Protein AF-0000000084953273 (afdb_homodimer)

InterPro domains:
  IPR041650 Swt1-like HEPN [PF18731] (69-195)

Secondary structure (DSSP, 8-state):
-HHHHHHHHHHHHHHHHHHHHHHHHHHHHHH----SHHHHHHHHHHHHHTTS-HHHHHHHHHHHHHHHHHHHHHHHHHHHHHHHHHHHH-TTHHHHHS-HHHHHHHHHHHHHHHHHTSPPS-S-GGGGS-HHHHHHHHHHTGGGTTTT-TT-HHHHHHHHHHHHHHHHHHHTT-PPPHHHHHHHHHHHHHHHHHT-/-HHHHHHHHHHHHHHHHHHHHHHHHHHHHHH----SHHHHHHHHHHHHHTTS-HHHHHHHHHHHHHHHHHHHHHHHHHHHHHHHHHHHH-TTHHHHHS-HHHHHHHHHHHHHHHHHTSPPS-S-GGGGS-HHHHHHHHHHTGGGTTTT-TT-HHHHHHHHHHHHHHHHHHHTT-PPPHHHHHHHHHHHHHHHHHT-

Sequence (392 aa):
MINQDILSKIKLFTLANSLTENELDKVESELEIDLGRKEKLEVQHKSYYLQFSSNYRKEAKMMAHHYEVFYCLEKSIRSLIVDLMNEKYGENWWDERVSEELKKNVEKNIKREEDSGFTIRSVEKIDYTTFGELNVLVTSNWEAFESLFKRGIRAFQKIMNSLNQLRGPIAHCSPLAEDEIVRLELTVKDWFRLMEMINQDILSKIKLFTLANSLTENELDKVESELEIDLGRKEKLEVQHKSYYLQFSSNYRKEAKMMAHHYEVFYCLEKSIRSLIVDLMNEKYGENWWDERVSEELKKNVEKNIKREEDSGFTIRSVEKIDYTTFGELNVLVTSNWEAFESLFKRGIRAFQKIMNSLNQLRGPIAHCSPLAEDEIVRLELTVKDWFRLME

Foldseek 3Di:
DVVVVVVVVVCCLQVVLPPPLVVVVVVVVVVCPDDDDVVVVVVVVVPVLSSDHPVLVVQCVVLVVVVVVVVVVLVVLLVVLCVLQCVVPNDCSCVVQQDPVQQVQLVVQQVVCVVVVDDGPDPDSSVSGDLVVSLVSCLSVVVSCCVQQVVDNVLVNVLSVLQNVLVVCSVVVHGDDPVSVVVSVVSSVSVVVRRD/DVVVVVVVVVCCLQVVLPPPLVVVVVVVVVPPPDDDDVVVVVVVVPPVLSSDHPVLVVQCVVLVVVVVVVVVVLVVLLVVLCVLQCVVPNDCSCVVQQDPVQQVQLVVQQVVCVVVVDDGPDPDSSVSGDLVVSLVSCLSVVVSCCVQQVVDNVLVNVLSVLQNVLVVCSVVVHGDDPVSVVVSVVSVVSVVVRRD

Nearest PDB structures (foldseek):
  8ccr-assembly1_A  TM=3.590E-01  e=4.372E+00  Escherichia coli
  8ccr-assembly1_A  TM=3.588E-01  e=3.030E+00  Escherichia coli

Organism: Flavobacterium frigoris (strain PS1) (NCBI:txid1086011)

Solvent-accessible surface area (backbone atoms only — not comparable to full-atom values): 21653 Å² total; per-residue (Å²): 117,70,67,59,50,53,50,46,48,49,40,41,56,50,40,61,20,51,61,66,43,53,61,55,48,52,56,53,50,66,67,58,71,72,72,74,75,72,36,48,63,53,45,59,62,38,59,67,55,48,52,46,53,66,68,42,51,52,51,20,56,58,48,28,5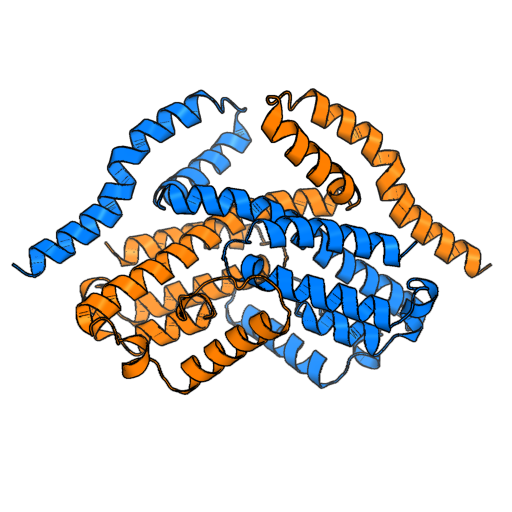6,58,44,28,53,48,26,31,48,54,47,50,50,53,52,49,49,52,52,33,39,33,72,66,62,33,90,58,29,64,79,74,67,52,52,69,68,59,51,51,54,26,50,50,51,51,48,54,40,56,71,69,70,50,83,67,76,65,90,54,67,73,74,52,53,52,74,69,51,52,54,50,55,45,66,76,43,37,84,50,42,46,84,52,33,68,75,38,71,66,54,51,49,53,51,51,51,51,50,52,60,62,40,47,36,59,53,61,49,40,64,74,53,71,69,51,51,54,47,48,55,51,50,54,51,48,56,57,53,44,60,100,120,70,67,58,51,55,49,46,48,49,42,40,57,50,40,59,22,51,61,64,44,54,61,55,48,51,58,53,51,66,68,59,69,74,69,73,74,74,34,49,63,51,45,60,60,38,58,67,55,49,52,45,53,68,66,41,50,52,52,20,56,60,49,26,56,58,44,29,52,49,26,32,48,53,45,49,51,53,51,49,49,53,53,34,40,33,72,66,62,32,90,59,30,63,81,74,67,52,52,69,69,59,50,50,54,26,50,50,51,51,48,53,40,56,72,68,71,51,84,68,76,65,92,54,68,73,72,51,52,52,76,70,50,52,55,51,54,46,66,75,44,38,83,51,41,47,84,52,33,67,77,36,70,66,52,49,49,52,51,52,51,52,52,52,60,62,41,46,36,60,53,60,50,40,65,72,53,70,70,53,51,52,48,49,55,51,50,52,51,48,55,57,53,43,61,99

Structure (mmCIF, N/CA/C/O backbone):
data_AF-0000000084953273-model_v1
#
loop_
_entity.id
_entity.type
_entity.pdbx_description
1 polymer 'Swt1-like HEPN domain-containing protein'
#
loop_
_atom_site.group_PDB
_atom_site.id
_atom_site.type_symbol
_atom_site.label_atom_id
_atom_site.label_alt_id
_atom_site.label_comp_id
_atom_site.label_asym_id
_atom_site.label_entity_id
_atom_site.label_seq_id
_atom_site.pdbx_PDB_ins_code
_atom_site.Cartn_x
_atom_site.Cartn_y
_atom_site.Cartn_z
_atom_site.occupancy
_atom_site.B_iso_or_equiv
_atom_site.auth_seq_id
_atom_site.auth_comp_id
_atom_site.auth_asym_id
_atom_site.auth_atom_id
_atom_site.pdbx_PDB_model_num
ATOM 1 N N . MET A 1 1 ? -2.225 -37.562 -19.266 1 33.81 1 MET A N 1
ATOM 2 C CA . MET A 1 1 ? -3.545 -36.969 -19.078 1 33.81 1 MET A CA 1
ATOM 3 C C . MET A 1 1 ? -3.461 -35.75 -18.188 1 33.81 1 MET A C 1
ATOM 5 O O . MET A 1 1 ? -4.25 -34.812 -18.344 1 33.81 1 MET A O 1
ATOM 9 N N . ILE A 1 2 ? -2.494 -35.75 -17.328 1 43.16 2 ILE A N 1
ATOM 10 C CA . ILE A 1 2 ? -2.24 -34.719 -16.344 1 43.16 2 ILE A CA 1
ATOM 11 C C . ILE A 1 2 ? -1.65 -33.469 -17.031 1 43.16 2 ILE A C 1
ATOM 13 O O . ILE A 1 2 ? -2.021 -32.344 -16.719 1 43.16 2 ILE A O 1
ATOM 17 N N . ASN A 1 3 ? -0.912 -33.75 -18.094 1 47.69 3 ASN A N 1
ATOM 18 C CA . ASN A 1 3 ? -0.181 -32.719 -18.812 1 47.69 3 ASN A CA 1
ATOM 19 C C . ASN A 1 3 ? -1.123 -31.828 -19.609 1 47.69 3 ASN A C 1
ATOM 21 O O . ASN A 1 3 ? -0.893 -30.609 -19.734 1 47.69 3 ASN A O 1
ATOM 25 N N . GLN A 1 4 ? -2.176 -32.469 -20.094 1 48.72 4 GLN A N 1
ATOM 26 C CA . GLN A 1 4 ? -3.111 -31.734 -20.953 1 48.72 4 GLN A CA 1
ATOM 27 C C . GLN A 1 4 ? -3.947 -30.75 -20.141 1 48.72 4 GLN A C 1
ATOM 29 O O . GLN A 1 4 ? -4.277 -29.656 -20.625 1 48.72 4 GLN A O 1
ATOM 34 N N . ASP A 1 5 ? -4.141 -31.094 -18.891 1 47.53 5 ASP A N 1
ATOM 35 C CA . ASP A 1 5 ? -5.031 -30.281 -18.062 1 47.53 5 ASP A CA 1
ATOM 36 C C . ASP A 1 5 ? -4.348 -28.984 -17.625 1 47.53 5 ASP A C 1
ATOM 38 O O . ASP A 1 5 ? -4.965 -27.922 -17.641 1 47.53 5 ASP A O 1
ATOM 42 N N . ILE A 1 6 ? -3.1 -29.156 -17.312 1 45.81 6 ILE A N 1
ATOM 43 C CA . ILE A 1 6 ? -2.342 -27.953 -16.953 1 45.81 6 ILE A CA 1
ATOM 44 C C . ILE A 1 6 ? -2.215 -27.047 -18.172 1 45.81 6 ILE A C 1
ATOM 46 O O . ILE A 1 6 ? -2.395 -25.828 -18.062 1 45.81 6 ILE A O 1
ATOM 50 N N . LEU A 1 7 ? -2.01 -27.625 -19.328 1 46.56 7 LEU A N 1
ATOM 51 C CA . LEU A 1 7 ? -1.929 -26.859 -20.562 1 46.56 7 LEU A CA 1
ATOM 52 C C . LEU A 1 7 ? -3.254 -26.172 -20.859 1 46.56 7 LEU A C 1
ATOM 54 O O . LEU A 1 7 ? -3.271 -25.01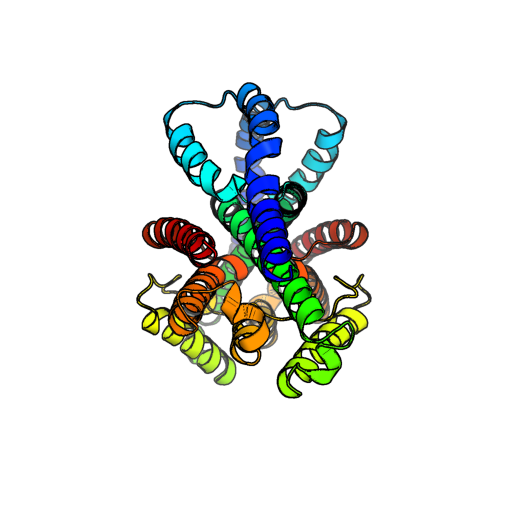6 -21.297 1 46.56 7 LEU A O 1
ATOM 58 N N . SER A 1 8 ? -4.273 -26.812 -20.531 1 50.03 8 SER A N 1
ATOM 59 C CA . SER A 1 8 ? -5.594 -26.219 -20.75 1 50.03 8 SER A CA 1
ATOM 60 C C . SER A 1 8 ? -5.84 -25.062 -19.797 1 50.03 8 SER A C 1
ATOM 62 O O . SER A 1 8 ? -6.445 -24.047 -20.188 1 50.03 8 SER A O 1
ATOM 64 N N . LYS A 1 9 ? -5.352 -25.25 -18.688 1 48.25 9 LYS A N 1
ATOM 65 C CA . LYS A 1 9 ? -5.555 -24.172 -17.703 1 48.25 9 LYS A CA 1
ATOM 66 C C . LYS A 1 9 ? -4.664 -22.969 -18.016 1 48.25 9 LYS A C 1
ATOM 68 O O . LYS A 1 9 ? -5.098 -21.828 -17.891 1 48.25 9 LYS A O 1
ATOM 73 N N . ILE A 1 10 ? -3.486 -23.25 -18.406 1 47.59 10 ILE A N 1
ATOM 74 C CA . ILE A 1 10 ? -2.6 -22.203 -18.906 1 47.59 10 ILE A CA 1
ATOM 75 C C . ILE A 1 10 ? -3.23 -21.531 -20.125 1 47.59 10 ILE A C 1
ATOM 77 O O . ILE A 1 10 ? -3.244 -20.297 -20.234 1 47.59 10 ILE A O 1
ATOM 81 N N . LYS A 1 11 ? -3.664 -22.438 -21.062 1 45.69 11 LYS A N 1
ATOM 82 C CA . LYS A 1 11 ? -4.363 -21.922 -22.234 1 45.69 11 LYS A CA 1
ATOM 83 C C . LYS A 1 11 ? -5.59 -21.109 -21.828 1 45.69 11 LYS A C 1
ATOM 85 O O . LYS A 1 11 ? -5.852 -20.031 -22.391 1 45.69 11 LYS A O 1
ATOM 90 N N . LEU A 1 12 ? -6.191 -21.609 -20.859 1 44.94 12 LEU A N 1
ATOM 91 C CA . LEU A 1 12 ? -7.359 -20.891 -20.359 1 44.94 12 LEU A CA 1
ATOM 92 C C . LEU A 1 12 ? -6.953 -19.578 -19.703 1 44.94 12 LEU A C 1
ATOM 94 O O . LEU A 1 12 ? -7.609 -18.547 -19.906 1 44.94 12 LEU A O 1
ATOM 98 N N . PHE A 1 13 ? -5.926 -19.609 -18.922 1 43.62 13 PHE A N 1
ATOM 99 C CA . PHE A 1 13 ? -5.398 -18.359 -18.375 1 43.62 13 PHE A CA 1
ATOM 100 C C . PHE A 1 13 ? -4.906 -17.453 -19.5 1 43.62 13 PHE A C 1
ATOM 102 O O . PHE A 1 13 ? -5.199 -16.25 -19.516 1 43.62 13 PHE A O 1
ATOM 109 N N . THR A 1 14 ? -4.227 -18.047 -20.484 1 44.28 14 THR A N 1
ATOM 110 C CA . THR A 1 14 ? -3.77 -17.297 -21.656 1 44.28 14 THR A CA 1
ATOM 111 C C . THR A 1 14 ? -4.926 -17.031 -22.609 1 44.28 14 THR A C 1
ATOM 113 O O . THR A 1 14 ? -5.039 -15.938 -23.156 1 44.28 14 THR A O 1
ATOM 116 N N . LEU A 1 15 ? -5.668 -18.094 -22.953 1 40.56 15 LEU A N 1
ATOM 117 C CA . LEU A 1 15 ? -6.82 -17.984 -23.844 1 40.56 15 LEU A CA 1
ATOM 118 C C . LEU A 1 15 ? -7.898 -17.109 -23.219 1 40.56 15 LEU A C 1
ATOM 120 O O . LEU A 1 15 ? -8.508 -16.281 -23.906 1 40.56 15 LEU A O 1
ATOM 124 N N . ALA A 1 16 ? -8.281 -17.406 -22.062 1 38.53 16 ALA A N 1
ATOM 125 C CA . ALA A 1 16 ? -9.297 -16.547 -21.453 1 38.53 16 ALA A CA 1
ATOM 126 C C . ALA A 1 16 ? -8.898 -15.078 -21.562 1 38.53 16 ALA A C 1
ATOM 128 O O . ALA A 1 16 ? -9.758 -14.211 -21.766 1 38.53 16 ALA A O 1
ATOM 129 N N . ASN A 1 17 ? -7.684 -14.805 -21.484 1 37.88 17 ASN A N 1
ATOM 130 C CA . ASN A 1 17 ? -7.246 -13.422 -21.625 1 37.88 17 ASN A CA 1
ATOM 131 C C . ASN A 1 17 ? -7.156 -13.008 -23.094 1 37.88 17 ASN A C 1
ATOM 133 O O . ASN A 1 17 ? -7.43 -11.852 -23.438 1 37.88 17 ASN A O 1
ATOM 137 N N . SER A 1 18 ? -6.773 -13.93 -24.031 1 38.69 18 SER A N 1
ATOM 138 C CA . SER A 1 18 ? -6.527 -13.523 -25.406 1 38.69 18 SER A CA 1
ATOM 139 C C . SER A 1 18 ? -7.828 -13.414 -26.188 1 38.69 18 SER A C 1
ATOM 141 O O . SER A 1 18 ? -8.016 -12.469 -26.969 1 38.69 18 SER A O 1
ATOM 143 N N . LEU A 1 19 ? -8.633 -14.523 -26.266 1 35.62 19 LEU A N 1
ATOM 144 C CA . LEU A 1 19 ? -9.664 -14.617 -27.297 1 35.62 19 LEU A CA 1
ATOM 145 C C . LEU A 1 19 ? -10.805 -13.641 -27.016 1 35.62 19 LEU A C 1
ATOM 147 O O . LEU A 1 19 ? -11.273 -12.945 -27.922 1 35.62 19 LEU A O 1
ATOM 151 N N . THR A 1 20 ? -11.516 -13.812 -25.922 1 38.25 20 THR A N 1
ATOM 152 C CA . THR A 1 20 ? -12.781 -13.102 -25.734 1 38.25 20 THR A CA 1
ATOM 153 C C . THR A 1 20 ? -12.547 -11.609 -25.531 1 38.25 20 THR A C 1
ATOM 155 O O . THR A 1 20 ? -13.391 -10.789 -25.891 1 38.25 20 THR A O 1
ATOM 158 N N . GLU A 1 21 ? -11.445 -11.289 -25.078 1 39.94 21 GLU A N 1
ATOM 159 C CA . GLU A 1 21 ? -11.188 -9.898 -24.719 1 39.94 21 GLU A CA 1
ATOM 160 C C . GLU A 1 21 ? -10.805 -9.07 -25.938 1 39.94 21 GLU A C 1
ATOM 162 O O . GLU A 1 21 ? -11.008 -7.859 -25.969 1 39.94 21 GLU A O 1
ATOM 167 N N . ASN A 1 22 ? -10.383 -9.656 -26.984 1 40.25 22 ASN A N 1
ATOM 168 C CA . ASN A 1 22 ? -10.133 -8.898 -28.203 1 40.25 22 ASN A CA 1
ATOM 169 C C . ASN A 1 22 ? -11.422 -8.32 -28.766 1 40.25 22 ASN A C 1
ATOM 171 O O . ASN A 1 22 ? -11.438 -7.199 -29.281 1 40.25 22 ASN A O 1
ATOM 175 N N . GLU A 1 23 ? -12.461 -9.07 -28.703 1 39.44 23 GLU A N 1
ATOM 176 C CA . GLU A 1 23 ? -13.703 -8.555 -29.281 1 39.44 23 GLU A CA 1
ATOM 177 C C . GLU A 1 23 ? -14.273 -7.426 -28.438 1 39.44 23 GLU A C 1
ATOM 179 O O . GLU A 1 23 ? -14.789 -6.441 -28.969 1 39.44 23 GLU A O 1
ATOM 184 N N . LEU A 1 24 ? -14.258 -7.57 -27.156 1 38.62 24 LEU A N 1
ATOM 185 C CA . LEU A 1 24 ? -14.844 -6.555 -26.297 1 38.62 24 LEU A CA 1
ATOM 186 C C . LEU A 1 24 ? -13.969 -5.312 -26.234 1 38.62 24 LEU A C 1
ATOM 188 O O . LEU A 1 24 ? -14.477 -4.191 -26.156 1 38.62 24 LEU A O 1
ATOM 192 N N . ASP A 1 25 ? -12.695 -5.438 -26.344 1 39.34 25 ASP A N 1
ATOM 193 C CA . ASP A 1 25 ? -11.773 -4.301 -26.406 1 39.34 25 ASP A CA 1
ATOM 194 C C . ASP A 1 25 ? -12.023 -3.479 -27.672 1 39.34 25 ASP A C 1
ATOM 196 O O . ASP A 1 25 ? -11.812 -2.264 -27.672 1 39.34 25 ASP A O 1
ATOM 200 N N . LYS A 1 26 ? -12.414 -4.082 -28.734 1 43.06 26 LYS A N 1
ATOM 201 C CA . LYS A 1 26 ? -12.789 -3.318 -29.922 1 43.06 26 LYS A CA 1
ATOM 202 C C . LYS A 1 26 ? -13.945 -2.373 -29.609 1 43.06 26 LYS A C 1
ATOM 204 O O . LYS A 1 26 ? -13.938 -1.217 -30.047 1 43.06 26 LYS A O 1
ATOM 209 N N . VAL A 1 27 ? -14.883 -2.781 -28.891 1 40.56 27 VAL A N 1
ATOM 210 C CA . VAL A 1 27 ? -16.062 -1.962 -28.609 1 40.56 27 VAL A CA 1
ATOM 211 C C . VAL A 1 27 ? -15.688 -0.832 -27.641 1 40.56 27 VAL A C 1
ATOM 213 O O . VAL A 1 27 ? -16.141 0.304 -27.812 1 40.56 27 VAL A O 1
ATOM 216 N N . GLU A 1 28 ? -14.852 -1.133 -26.688 1 40.28 28 GLU A N 1
ATOM 217 C CA . GLU A 1 28 ? -14.43 -0.068 -25.781 1 40.28 28 GLU A CA 1
ATOM 218 C C . GLU A 1 28 ? -13.531 0.941 -26.5 1 40.28 28 GLU A C 1
ATOM 220 O O . GLU A 1 28 ? -13.625 2.145 -26.25 1 40.28 28 GLU A O 1
ATOM 225 N N . SER A 1 29 ? -12.633 0.451 -27.344 1 40.41 29 SER A N 1
ATOM 226 C CA . SER A 1 29 ? -11.82 1.382 -28.125 1 40.41 29 SER A CA 1
ATOM 227 C C . SER A 1 29 ? -12.688 2.262 -29.016 1 40.41 29 SER A C 1
ATOM 229 O O . SER A 1 29 ? -12.344 3.414 -29.281 1 40.41 29 SER A O 1
ATOM 231 N N . GLU A 1 30 ? -13.617 1.648 -29.609 1 38.22 30 GLU A N 1
ATOM 232 C CA . GLU A 1 30 ? -14.438 2.48 -30.484 1 38.22 30 GLU A CA 1
ATOM 233 C C . GLU A 1 30 ? -15.07 3.637 -29.719 1 38.22 30 GLU A C 1
ATOM 235 O O . GLU A 1 30 ? -15.305 4.711 -30.281 1 38.22 30 GLU A O 1
ATOM 240 N N . LEU A 1 31 ? -15.422 3.438 -28.484 1 34 31 LEU A N 1
ATOM 241 C CA . LEU A 1 31 ? -16.062 4.547 -27.797 1 34 31 LEU A CA 1
ATOM 242 C C . LEU A 1 31 ? -15.039 5.562 -27.312 1 34 31 LEU A C 1
ATOM 244 O O . LEU A 1 31 ? -15.391 6.672 -26.922 1 34 31 LEU A O 1
ATOM 248 N N . GLU A 1 32 ? -13.891 5.117 -26.781 1 37.97 32 GLU A N 1
ATOM 249 C CA . GLU A 1 32 ? -12.969 6.117 -26.25 1 37.97 32 GLU A CA 1
ATOM 250 C C . GLU A 1 32 ? -12.133 6.742 -27.359 1 37.97 32 GLU A C 1
ATOM 252 O O . GLU A 1 32 ? -11.047 6.254 -27.688 1 37.97 32 GLU A O 1
ATOM 257 N N . ILE A 1 33 ? -12.555 7.309 -28.297 1 33.97 33 ILE A N 1
ATOM 258 C CA . ILE A 1 33 ? -11.961 8.07 -29.391 1 33.97 33 ILE A CA 1
ATOM 259 C C . ILE A 1 33 ? -11 9.125 -28.828 1 33.97 33 ILE A C 1
ATOM 261 O O . ILE A 1 33 ? -11.203 10.32 -29.031 1 33.97 33 ILE A O 1
ATOM 265 N N . ASP A 1 34 ? -10.555 9.109 -27.578 1 35.06 34 ASP A N 1
ATOM 266 C CA . ASP A 1 34 ? -9.82 10.344 -27.312 1 35.06 34 ASP A CA 1
ATOM 267 C C . ASP A 1 34 ? -8.57 10.438 -28.188 1 35.06 34 ASP A C 1
ATOM 269 O O . ASP A 1 34 ? -8.07 9.422 -28.672 1 35.06 34 ASP A O 1
ATOM 273 N N . LEU A 1 35 ? -7.84 11.695 -28.328 1 32.78 35 LEU A N 1
ATOM 274 C CA . LEU A 1 35 ? -6.832 12.375 -29.141 1 32.78 35 LEU A CA 1
ATOM 275 C C . LEU A 1 35 ? -5.496 11.648 -29.062 1 32.78 35 LEU A C 1
ATOM 277 O O . LEU A 1 35 ? -5.25 10.883 -28.125 1 32.78 35 LEU A O 1
ATOM 281 N N . GLY A 1 36 ? -4.398 12.023 -29.875 1 35.12 36 GLY A N 1
ATOM 282 C CA . GLY A 1 36 ? -3.209 11.531 -30.547 1 35.12 36 GLY A CA 1
ATOM 283 C C . GLY A 1 36 ? -2.168 10.977 -29.594 1 35.12 36 GLY A C 1
ATOM 284 O O . GLY A 1 36 ? -1.702 9.852 -29.75 1 35.12 36 GLY A O 1
ATOM 285 N N . ARG A 1 37 ? -1.348 11.883 -29.016 1 35.56 37 ARG A N 1
ATOM 286 C CA . ARG A 1 37 ? -0.095 11.547 -28.344 1 35.56 37 ARG A CA 1
ATOM 287 C C . ARG A 1 37 ? -0.351 10.734 -27.078 1 35.56 37 ARG A C 1
ATOM 289 O O . ARG A 1 37 ? 0.459 9.883 -26.719 1 35.56 37 ARG A O 1
ATOM 296 N N . LYS A 1 38 ? -1.147 11.133 -26.156 1 40.22 38 LYS A N 1
ATOM 297 C CA . LYS A 1 38 ? -1.63 10.422 -24.969 1 40.22 38 LYS A CA 1
ATOM 298 C C . LYS A 1 38 ? -2.207 9.062 -25.359 1 40.22 38 LYS A C 1
ATOM 300 O O . LYS A 1 38 ? -2.391 8.195 -24.5 1 40.22 38 LYS A O 1
ATOM 305 N N . GLU A 1 39 ? -2.438 8.836 -26.625 1 38.88 39 GLU A N 1
ATOM 306 C CA . GLU A 1 39 ? -3.018 7.617 -27.172 1 38.88 39 GLU A CA 1
ATOM 307 C C . GLU A 1 39 ? -2.004 6.477 -27.172 1 38.88 39 GLU A C 1
ATOM 309 O O . GLU A 1 39 ? -2.363 5.32 -26.938 1 38.88 39 GLU A O 1
ATOM 314 N N . LYS A 1 40 ? -0.885 6.996 -27.484 1 42.09 40 LYS A N 1
ATOM 315 C CA . LYS A 1 40 ? 0.086 5.914 -27.625 1 42.09 40 LYS A CA 1
ATOM 316 C C . LYS A 1 40 ? 0.424 5.285 -26.281 1 42.09 40 LYS A C 1
ATOM 318 O O . LYS A 1 40 ? 0.529 4.062 -26.172 1 42.09 40 LYS A O 1
ATOM 323 N N . LEU A 1 41 ? 0.898 6.199 -25.391 1 46.06 41 LEU A N 1
ATOM 324 C CA . LEU A 1 41 ? 1.179 5.676 -24.062 1 46.06 41 LEU A CA 1
ATOM 325 C C . LEU A 1 41 ? -0.002 4.867 -23.531 1 46.06 41 LEU A C 1
ATOM 327 O O . LEU A 1 41 ? 0.186 3.83 -22.891 1 46.06 41 LEU A O 1
ATOM 331 N N . GLU A 1 42 ? -1.205 5.367 -23.859 1 49.25 42 GLU A N 1
ATOM 332 C CA . GLU A 1 42 ? -2.441 4.695 -23.469 1 49.25 42 GLU A CA 1
ATOM 333 C C . GLU A 1 42 ? -2.584 3.352 -24.188 1 49.25 42 GLU A C 1
ATOM 335 O O . GLU A 1 42 ? -3.07 2.383 -23.594 1 49.25 42 GLU A O 1
ATOM 340 N N . VAL A 1 43 ? -1.956 3.322 -25.359 1 44.12 43 VAL A N 1
ATOM 341 C CA . VAL A 1 43 ? -2.105 2.113 -26.172 1 44.12 43 VAL A CA 1
ATOM 342 C C . VAL A 1 43 ? -1.209 1.009 -25.609 1 44.12 43 VAL A C 1
ATOM 344 O O . VAL A 1 43 ? -1.629 -0.146 -25.5 1 44.12 43 VAL A O 1
ATOM 347 N N . GLN A 1 44 ? 0.08 1.357 -25.406 1 48.09 44 GLN A N 1
ATOM 348 C CA . GLN A 1 44 ? 1.046 0.357 -24.969 1 48.09 44 GLN A CA 1
ATOM 349 C C . GLN A 1 44 ? 0.704 -0.163 -23.578 1 48.09 44 GLN A C 1
ATOM 351 O O . GLN A 1 44 ? 0.826 -1.36 -23.297 1 48.09 44 GLN A O 1
ATOM 356 N N . HIS A 1 45 ? 0.442 0.792 -22.609 1 58.56 45 HIS A N 1
ATOM 357 C CA . HIS A 1 45 ? -0.048 0.362 -21.297 1 58.56 45 HIS A CA 1
ATOM 358 C C . HIS A 1 45 ? -1.188 -0.64 -21.453 1 58.56 45 HIS A C 1
ATOM 360 O O . HIS A 1 45 ? -1.283 -1.593 -20.672 1 58.56 45 HIS A O 1
ATOM 366 N N . LYS A 1 46 ? -1.682 -0.581 -22.703 1 59.97 46 LYS A N 1
ATOM 367 C CA . LYS A 1 46 ? -2.943 -1.254 -23 1 59.97 46 LYS A CA 1
ATOM 368 C C . LYS A 1 46 ? -2.717 -2.729 -23.328 1 59.97 46 LYS A C 1
ATOM 370 O O . LYS A 1 46 ? -3.492 -3.588 -22.906 1 59.97 46 LYS A O 1
ATOM 375 N N . SER A 1 47 ? -1.47 -2.99 -23.844 1 70.88 47 SER A N 1
ATOM 376 C CA . SER A 1 47 ? -1.442 -4.363 -24.344 1 70.88 47 SER A CA 1
ATOM 377 C C . SER A 1 47 ? -1.251 -5.355 -23.203 1 70.88 47 SER A C 1
ATOM 379 O O . SER A 1 47 ? -1.979 -6.348 -23.094 1 70.88 47 SER A O 1
ATOM 381 N N . TYR A 1 48 ? -0.381 -5.113 -22.266 1 79.62 48 TYR A N 1
ATOM 382 C CA . TYR A 1 48 ? -0.162 -6.07 -21.188 1 79.62 48 TYR A CA 1
ATOM 383 C C . TYR A 1 48 ? -1.276 -5.992 -20.156 1 79.62 48 TYR A C 1
ATOM 385 O O . TYR A 1 48 ? -1.583 -6.98 -19.484 1 79.62 48 TYR A O 1
ATOM 393 N N . TYR A 1 49 ? -1.861 -4.84 -20.078 1 82.62 49 TYR A N 1
ATOM 394 C CA . TYR A 1 49 ? -2.975 -4.66 -19.156 1 82.62 49 TYR A CA 1
ATOM 395 C C . TYR A 1 49 ? -4.168 -5.52 -19.562 1 82.62 49 TYR A C 1
ATOM 397 O O . TYR A 1 49 ? -4.871 -6.059 -18.703 1 82.62 49 TYR A O 1
ATOM 405 N N . LEU A 1 50 ? -4.199 -5.754 -20.797 1 83.12 50 LEU A N 1
ATOM 406 C CA . LEU A 1 50 ? -5.332 -6.496 -21.328 1 83.12 50 LEU A CA 1
ATOM 407 C C . LEU A 1 50 ? -5.148 -7.996 -21.125 1 83.12 50 LEU A C 1
ATOM 409 O O . LEU A 1 50 ? -6.09 -8.773 -21.312 1 83.12 50 LEU A O 1
ATOM 413 N N . GLN A 1 51 ? -4.031 -8.344 -20.672 1 84.5 51 GLN A N 1
ATOM 414 C CA . GLN A 1 51 ? -3.773 -9.75 -20.375 1 84.5 51 GLN A CA 1
ATOM 415 C C . GLN A 1 51 ? -4.418 -10.172 -19.062 1 84.5 51 GLN A C 1
ATOM 417 O O . GLN A 1 51 ? -4.609 -11.359 -18.812 1 84.5 51 GLN A O 1
ATOM 422 N N . PHE A 1 52 ? -4.777 -9.211 -18.266 1 90.75 52 PHE A N 1
ATOM 423 C CA . PHE A 1 52 ? -5.449 -9.523 -17 1 90.75 52 PHE A CA 1
ATOM 424 C C . PHE A 1 52 ? -6.938 -9.766 -17.234 1 90.75 52 PHE A C 1
ATOM 426 O O . PHE A 1 52 ? -7.516 -9.234 -18.188 1 90.75 52 PHE A O 1
ATOM 433 N N . SER A 1 53 ? -7.551 -10.57 -16.359 1 91.94 53 SER A N 1
ATOM 434 C CA . SER A 1 53 ? -8.977 -10.844 -16.484 1 91.94 53 SER A CA 1
ATOM 435 C C . SER A 1 53 ? -9.797 -9.562 -16.406 1 91.94 53 SER A C 1
ATOM 437 O O . SER A 1 53 ? -9.422 -8.617 -15.711 1 91.94 53 SER A O 1
ATOM 439 N N . SER A 1 54 ? -10.922 -9.57 -17.047 1 90 54 SER A N 1
ATOM 440 C CA . SER A 1 54 ? -11.812 -8.414 -17.094 1 90 54 SER A CA 1
ATOM 441 C C . SER A 1 54 ? -12.328 -8.062 -15.703 1 90 54 SER A C 1
ATOM 443 O O . SER A 1 54 ? -12.469 -6.891 -15.359 1 90 54 SER A O 1
ATOM 445 N N . ASN A 1 55 ? -12.539 -9.07 -14.961 1 93.19 55 ASN A N 1
ATOM 446 C CA . ASN A 1 55 ? -13.047 -8.844 -13.609 1 93.19 55 ASN A CA 1
ATOM 447 C C . ASN A 1 55 ? -12.023 -8.102 -12.75 1 93.19 55 ASN A C 1
ATOM 449 O O . ASN A 1 55 ? -12.375 -7.199 -11.992 1 93.19 55 ASN A O 1
ATOM 453 N N . TYR A 1 56 ? -10.773 -8.477 -12.898 1 95.25 56 TYR A N 1
ATOM 454 C CA . TYR A 1 56 ? -9.727 -7.797 -12.141 1 95.25 56 TYR A CA 1
ATOM 455 C C . TYR A 1 56 ? -9.547 -6.363 -12.625 1 95.25 56 TYR A C 1
ATOM 457 O O . TYR A 1 56 ? -9.352 -5.449 -11.812 1 95.25 56 TYR A O 1
ATOM 465 N N . ARG A 1 57 ? -9.648 -6.184 -13.906 1 94.69 57 ARG A N 1
ATOM 466 C CA . ARG A 1 57 ? -9.492 -4.844 -14.453 1 94.69 57 ARG A CA 1
ATOM 467 C C . ARG A 1 57 ? -10.609 -3.924 -13.992 1 94.69 57 ARG A C 1
ATOM 469 O O . ARG A 1 57 ? -10.375 -2.758 -13.664 1 94.69 57 ARG A O 1
ATOM 476 N N . LYS A 1 58 ? -11.812 -4.457 -13.945 1 95 58 LYS A N 1
ATOM 477 C CA . LYS A 1 58 ? -12.953 -3.67 -13.477 1 95 58 LYS A CA 1
ATOM 478 C C . LYS A 1 58 ? -12.805 -3.301 -12.008 1 95 58 LYS A C 1
ATOM 480 O O . LYS A 1 58 ? -13.039 -2.154 -11.625 1 95 58 LYS A O 1
ATOM 485 N N . GLU A 1 59 ? -12.453 -4.273 -11.273 1 97 59 GLU A N 1
ATOM 486 C CA . GLU A 1 59 ? -12.242 -4.031 -9.852 1 97 59 GLU A CA 1
ATOM 487 C C . GLU A 1 59 ? -11.117 -3.031 -9.617 1 97 59 GLU A C 1
ATOM 489 O O . GLU A 1 59 ? -11.234 -2.141 -8.773 1 97 59 GLU A O 1
ATOM 494 N N . ALA A 1 60 ? -10.047 -3.217 -10.383 1 97.81 60 ALA A N 1
ATOM 495 C CA . ALA A 1 60 ? -8.898 -2.318 -10.273 1 97.81 60 ALA A CA 1
ATOM 496 C C . ALA A 1 60 ? -9.297 -0.881 -10.602 1 97.81 60 ALA A C 1
ATOM 498 O O . ALA A 1 60 ? -8.867 0.057 -9.922 1 97.81 60 ALA A O 1
ATOM 499 N N . LYS A 1 61 ? -10.078 -0.723 -11.578 1 95.56 61 LYS A N 1
ATOM 500 C CA . LYS A 1 61 ? -10.547 0.603 -11.977 1 95.56 61 LYS A CA 1
ATOM 501 C C . LYS A 1 61 ? -11.375 1.25 -10.875 1 95.56 61 LYS A C 1
ATOM 503 O O . LYS A 1 61 ? -11.203 2.436 -10.578 1 95.56 61 LYS A O 1
ATOM 508 N N . MET A 1 62 ? -12.219 0.467 -10.312 1 96.44 62 MET A N 1
ATOM 509 C CA . MET A 1 62 ? -13.031 0.966 -9.203 1 96.44 62 MET A CA 1
ATOM 510 C C . MET A 1 62 ? -12.148 1.378 -8.031 1 96.44 62 MET A C 1
ATOM 512 O O . MET A 1 62 ? -12.32 2.463 -7.469 1 96.44 62 MET A O 1
ATOM 516 N N . MET A 1 63 ? -11.211 0.568 -7.734 1 98.19 63 MET A N 1
ATOM 517 C CA . MET A 1 63 ? -10.352 0.812 -6.582 1 98.19 63 MET A CA 1
ATOM 518 C C . MET A 1 63 ? -9.391 1.966 -6.852 1 98.19 63 MET A C 1
ATOM 520 O O . MET A 1 63 ? -8.945 2.641 -5.922 1 98.19 63 MET A O 1
ATOM 524 N N . ALA A 1 64 ? -9.109 2.219 -8.141 1 97.81 64 ALA A N 1
ATOM 525 C CA . ALA A 1 64 ? -8.211 3.305 -8.516 1 97.81 64 ALA A CA 1
ATOM 526 C C . ALA A 1 64 ? -8.758 4.656 -8.062 1 97.81 64 ALA A C 1
ATOM 528 O O . ALA A 1 64 ? -7.996 5.559 -7.711 1 97.81 64 ALA A O 1
ATOM 529 N N . HIS A 1 65 ? -10.016 4.777 -7.938 1 96.12 65 HIS A N 1
ATOM 530 C CA . HIS A 1 65 ? -10.625 6.012 -7.457 1 96.12 65 HIS A CA 1
ATOM 531 C C . HIS A 1 65 ? -10.305 6.246 -5.984 1 96.12 65 HIS A C 1
ATOM 533 O O . HIS A 1 65 ? -9.969 7.363 -5.59 1 96.12 65 HIS A O 1
ATOM 539 N N . HIS A 1 66 ? -10.453 5.262 -5.242 1 97.69 66 HIS A N 1
ATOM 540 C CA . HIS A 1 66 ? -10.156 5.363 -3.816 1 97.69 66 HIS A CA 1
ATOM 541 C C . HIS A 1 66 ? -8.664 5.574 -3.578 1 97.69 66 HIS A C 1
ATOM 543 O O . HIS A 1 66 ? -8.273 6.285 -2.648 1 97.69 66 HIS A O 1
ATOM 549 N N . TYR A 1 67 ? -7.91 4.988 -4.484 1 98.31 67 TYR A N 1
ATOM 550 C CA . TYR A 1 67 ? -6.465 5.176 -4.438 1 98.31 67 TYR A CA 1
ATOM 551 C C . TYR A 1 67 ? -6.098 6.637 -4.652 1 98.31 67 TYR A C 1
ATOM 553 O O . TYR A 1 67 ? -5.25 7.184 -3.943 1 98.31 67 TYR A O 1
ATOM 561 N N . GLU A 1 68 ? -6.711 7.238 -5.559 1 98.06 68 GLU A N 1
ATOM 562 C CA . GLU A 1 68 ? -6.426 8.641 -5.832 1 98.06 68 GLU A CA 1
ATOM 563 C C . GLU A 1 68 ? -6.707 9.516 -4.609 1 98.06 68 GLU A C 1
ATOM 565 O O . GLU A 1 68 ? -5.926 10.414 -4.289 1 98.06 68 GLU A O 1
ATOM 570 N N . VAL A 1 69 ? -7.793 9.227 -4 1 96.88 69 VAL A N 1
ATOM 571 C CA . VAL A 1 69 ? -8.172 9.984 -2.812 1 96.88 69 VAL A CA 1
ATOM 572 C C . VAL A 1 69 ? -7.117 9.797 -1.724 1 96.88 69 VAL A C 1
ATOM 574 O O . VAL A 1 69 ? -6.633 10.773 -1.144 1 96.88 69 VAL A O 1
ATOM 577 N N . PHE A 1 70 ? -6.742 8.641 -1.526 1 97.5 70 PHE A N 1
ATOM 578 C CA . PHE A 1 70 ? -5.781 8.352 -0.469 1 97.5 70 PHE A CA 1
ATOM 579 C C . PHE A 1 70 ? -4.41 8.922 -0.815 1 97.5 70 PHE A C 1
ATOM 581 O O . PHE A 1 70 ? -3.678 9.375 0.068 1 97.5 70 PHE A O 1
ATOM 588 N N . TYR A 1 71 ? -4.086 8.812 -2.064 1 98.06 71 TYR A N 1
ATOM 589 C CA . TYR A 1 71 ? -2.828 9.383 -2.533 1 98.06 71 TYR A CA 1
ATOM 590 C C . TYR A 1 71 ? -2.74 10.867 -2.195 1 98.06 71 TYR A C 1
ATOM 592 O O . TYR A 1 71 ? -1.763 11.32 -1.595 1 98.06 71 TYR A O 1
ATOM 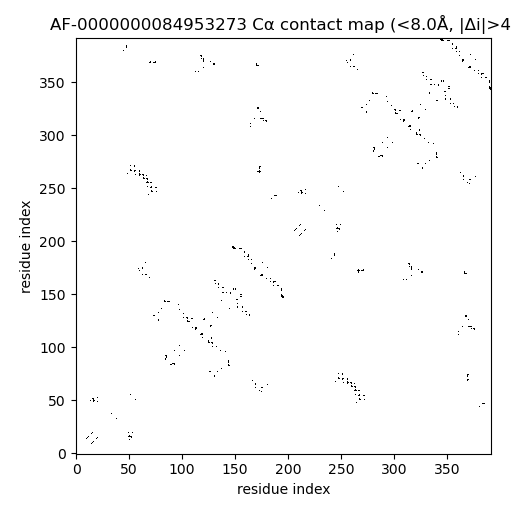600 N N . CYS A 1 72 ? -3.74 11.578 -2.502 1 97.25 72 CYS A N 1
ATOM 601 C CA . CYS A 1 72 ? -3.785 13.016 -2.217 1 97.25 72 CYS A CA 1
ATOM 602 C C . CYS A 1 72 ? -3.742 13.273 -0.715 1 97.25 72 CYS A C 1
ATOM 604 O O . CYS A 1 72 ? -3.033 14.164 -0.255 1 97.25 72 CYS A O 1
ATOM 606 N N . LEU A 1 73 ? -4.488 12.492 -0.037 1 97.56 73 LEU A N 1
ATOM 607 C CA . LEU A 1 73 ? -4.574 12.648 1.411 1 97.56 73 LEU A CA 1
ATOM 608 C C . LEU A 1 73 ? -3.209 12.445 2.059 1 97.56 73 LEU A C 1
ATOM 610 O O . LEU A 1 73 ? -2.754 13.289 2.834 1 97.56 73 LEU A O 1
ATOM 614 N N . GLU A 1 74 ? -2.576 11.328 1.706 1 97.75 74 GLU A N 1
ATOM 615 C CA . GLU A 1 74 ? -1.3 10.992 2.33 1 97.75 74 GLU A CA 1
ATOM 616 C C . GLU A 1 74 ? -0.222 12.008 1.964 1 97.75 74 GLU A C 1
ATOM 618 O O . GLU A 1 74 ? 0.569 12.422 2.816 1 97.75 74 GLU A O 1
ATOM 623 N N . LYS A 1 75 ? -0.229 12.43 0.737 1 97.31 75 LYS A N 1
ATOM 624 C CA . LYS A 1 75 ? 0.704 13.469 0.314 1 97.31 75 LYS A CA 1
ATOM 625 C C . LYS A 1 75 ? 0.458 14.773 1.071 1 97.31 75 LYS A C 1
ATOM 627 O O . LYS A 1 75 ? 1.403 15.43 1.517 1 97.31 75 LYS A O 1
ATOM 632 N N . SER A 1 76 ? -0.752 15.117 1.203 1 96.94 76 SER A N 1
ATOM 633 C CA . SER A 1 76 ? -1.113 16.359 1.888 1 96.94 76 SER A CA 1
ATOM 634 C C . SER A 1 76 ? -0.747 16.297 3.367 1 96.94 76 SER A C 1
ATOM 636 O O . SER A 1 76 ? -0.29 17.281 3.938 1 96.94 76 SER A O 1
ATOM 638 N N . ILE A 1 77 ? -0.931 15.172 3.979 1 97.88 77 ILE A N 1
ATOM 639 C CA . ILE A 1 77 ? -0.601 15 5.391 1 97.88 77 ILE A CA 1
ATOM 640 C C . ILE A 1 77 ? 0.907 15.133 5.586 1 97.88 77 ILE A C 1
ATOM 642 O O . ILE A 1 77 ? 1.36 15.828 6.5 1 97.88 77 ILE A O 1
ATOM 646 N N . ARG A 1 78 ? 1.629 14.5 4.715 1 98.25 78 ARG A N 1
ATOM 647 C CA . ARG A 1 78 ? 3.082 14.602 4.816 1 98.25 78 ARG A CA 1
ATOM 648 C C . ARG A 1 78 ? 3.547 16.047 4.656 1 98.25 78 ARG A C 1
ATOM 650 O O . ARG A 1 78 ? 4.398 16.516 5.414 1 98.25 78 ARG A O 1
ATOM 657 N N . SER A 1 79 ? 2.979 16.734 3.701 1 97.56 79 SER A N 1
ATOM 658 C CA . SER A 1 79 ? 3.338 18.125 3.482 1 97.56 79 SER A CA 1
ATOM 659 C C . SER A 1 79 ? 2.982 18.984 4.691 1 97.56 79 SER A C 1
ATOM 661 O O . SER A 1 79 ? 3.764 19.844 5.098 1 97.56 79 SER A O 1
ATOM 663 N N . LEU A 1 80 ? 1.864 18.734 5.23 1 97.56 80 LEU A N 1
ATOM 664 C CA . LEU A 1 80 ? 1.406 19.469 6.41 1 97.56 80 LEU A CA 1
ATOM 665 C C . LEU A 1 80 ? 2.355 19.25 7.582 1 97.56 80 LEU A C 1
ATOM 667 O O . LEU A 1 80 ? 2.715 20.203 8.281 1 97.56 80 LEU A O 1
ATOM 671 N N . ILE A 1 81 ? 2.74 18.047 7.785 1 98.5 81 ILE A N 1
ATOM 672 C CA . ILE A 1 81 ? 3.639 17.703 8.883 1 98.5 81 ILE A CA 1
ATOM 673 C C . ILE A 1 81 ? 4.969 18.422 8.703 1 98.5 81 ILE A C 1
ATOM 675 O O . ILE A 1 81 ? 5.488 19.031 9.648 1 98.5 81 ILE A O 1
ATOM 679 N N . VAL A 1 82 ? 5.5 18.391 7.52 1 98.25 82 VAL A N 1
ATOM 680 C CA . VAL A 1 82 ? 6.77 19.062 7.242 1 98.25 82 VAL A CA 1
ATOM 681 C C . VAL A 1 82 ? 6.66 20.547 7.551 1 98.25 82 VAL A C 1
ATOM 683 O O . VAL A 1 82 ? 7.52 21.109 8.227 1 98.25 82 VAL A O 1
ATOM 686 N N . ASP A 1 83 ? 5.617 21.141 7.145 1 97.88 83 ASP A N 1
ATOM 687 C CA . ASP A 1 83 ? 5.426 22.578 7.328 1 97.88 83 ASP A CA 1
ATOM 688 C C . ASP A 1 83 ? 5.352 22.938 8.812 1 97.88 83 ASP A C 1
ATOM 690 O O . ASP A 1 83 ? 6.062 23.844 9.273 1 97.88 83 ASP A O 1
ATOM 694 N N . LEU A 1 84 ? 4.539 22.219 9.516 1 98.12 84 LEU A N 1
ATOM 695 C CA . LEU A 1 84 ? 4.297 22.547 10.914 1 98.12 84 LEU A CA 1
ATOM 696 C C . LEU A 1 84 ? 5.512 22.219 11.773 1 98.12 84 LEU A C 1
ATOM 698 O O . LEU A 1 84 ? 5.844 22.953 12.703 1 98.12 84 LEU A O 1
ATOM 702 N N . MET A 1 85 ? 6.164 21.156 11.469 1 98.69 85 MET A N 1
ATOM 703 C CA . MET A 1 85 ? 7.367 20.797 12.211 1 98.69 85 MET A CA 1
ATOM 704 C C . MET A 1 85 ? 8.484 21.797 11.961 1 98.69 85 MET A C 1
ATOM 706 O O . MET A 1 85 ? 9.203 22.172 12.891 1 98.69 85 MET A O 1
ATOM 710 N N . ASN A 1 86 ? 8.617 22.203 10.703 1 98.38 86 ASN A N 1
ATOM 711 C CA . ASN A 1 86 ? 9.609 23.219 10.375 1 98.38 86 ASN A CA 1
ATOM 712 C C . ASN A 1 86 ? 9.328 24.531 11.086 1 98.38 86 ASN A C 1
ATOM 714 O O . ASN A 1 86 ? 10.242 25.203 11.57 1 98.38 86 ASN A O 1
ATOM 718 N N . GLU A 1 87 ? 8.133 24.875 11.086 1 98 87 GLU A N 1
ATOM 719 C CA . GLU A 1 87 ? 7.727 26.125 11.719 1 98 87 GLU A CA 1
ATOM 720 C C . GLU A 1 87 ? 8.023 26.094 13.219 1 98 87 GLU A C 1
ATOM 722 O O . GLU A 1 87 ? 8.5 27.094 13.773 1 98 87 GLU A O 1
ATOM 727 N N . LYS A 1 88 ? 7.762 24.984 13.797 1 98.19 88 LYS A N 1
ATOM 728 C CA . LYS A 1 88 ? 7.863 24.906 15.25 1 98.19 88 LYS A CA 1
ATOM 729 C C . LYS A 1 88 ? 9.305 24.625 15.68 1 98.19 88 LYS A C 1
ATOM 731 O O . LYS A 1 88 ? 9.766 25.156 16.688 1 98.19 88 LYS A O 1
ATOM 736 N N . TYR A 1 89 ? 9.984 23.766 14.945 1 98.25 89 TYR A N 1
ATOM 737 C CA . TYR A 1 89 ? 11.234 23.25 15.477 1 98.25 89 TYR A CA 1
ATOM 738 C C . TYR A 1 89 ? 12.398 23.594 14.562 1 98.25 89 TYR A C 1
ATOM 740 O O . TYR A 1 89 ? 13.562 23.328 14.891 1 98.25 89 TYR A O 1
ATOM 748 N N . GLY A 1 90 ? 12.109 24.156 13.406 1 98.19 90 GLY A N 1
ATOM 749 C CA . GLY A 1 90 ? 13.156 24.547 12.484 1 98.19 90 GLY A CA 1
ATOM 750 C C . GLY A 1 90 ? 13.508 23.453 11.484 1 98.19 90 GLY A C 1
ATOM 751 O O . GLY A 1 90 ? 12.898 22.391 11.477 1 98.19 90 GLY A O 1
ATOM 752 N N . GLU A 1 91 ? 14.531 23.656 10.688 1 96.94 91 GLU A N 1
ATOM 753 C CA . GLU A 1 91 ? 14.867 22.828 9.531 1 96.94 91 GLU A CA 1
ATOM 754 C C . GLU A 1 91 ? 15.453 21.484 9.961 1 96.94 91 GLU A C 1
ATOM 756 O O . GLU A 1 91 ? 15.383 20.516 9.211 1 96.94 91 GLU A O 1
ATOM 761 N N . ASN A 1 92 ? 15.961 21.406 11.117 1 97.81 92 ASN A N 1
ATOM 762 C CA . ASN A 1 92 ? 16.609 20.172 11.578 1 97.81 92 ASN A CA 1
ATOM 763 C C . ASN A 1 92 ? 15.648 19.328 12.43 1 97.81 92 ASN A C 1
ATOM 765 O O . ASN A 1 92 ? 16.094 18.484 13.203 1 97.81 92 ASN A O 1
ATOM 769 N N . TRP A 1 93 ? 14.352 19.531 12.234 1 98.56 93 TRP A N 1
ATOM 770 C CA . TRP A 1 93 ? 13.359 18.906 13.102 1 98.56 93 TRP A CA 1
ATOM 771 C C . TRP A 1 93 ? 13.438 17.391 13.008 1 98.56 93 TRP A C 1
ATOM 773 O O . TRP A 1 93 ? 13.172 16.688 13.992 1 98.56 93 TRP A O 1
ATOM 783 N N . TRP A 1 94 ? 13.781 16.859 11.859 1 98.5 94 TRP A N 1
ATOM 784 C CA . TRP A 1 94 ? 13.805 15.406 11.711 1 98.5 94 TRP A CA 1
ATOM 785 C C . TRP A 1 94 ? 14.836 14.781 12.641 1 98.5 94 TRP A C 1
ATOM 787 O O . TRP A 1 94 ? 14.531 13.828 13.359 1 98.5 94 TRP A O 1
ATOM 797 N N . ASP A 1 95 ? 15.992 15.352 12.656 1 97.88 95 ASP A N 1
ATOM 798 C CA . ASP A 1 95 ? 17.094 14.82 13.461 1 97.88 95 ASP A CA 1
ATOM 799 C C . ASP A 1 95 ? 16.844 15.062 14.945 1 97.88 95 ASP A C 1
ATOM 801 O O . ASP A 1 95 ? 17.219 14.242 15.781 1 97.88 95 ASP A O 1
ATOM 805 N N . GLU A 1 96 ? 16.109 16.031 15.273 1 98.12 96 GLU A N 1
ATOM 806 C CA . GLU A 1 96 ? 16 16.469 16.672 1 98.12 96 GLU A CA 1
ATOM 807 C C . GLU A 1 96 ? 14.742 15.914 17.328 1 98.12 96 GLU A C 1
ATOM 809 O O . GLU A 1 96 ? 14.703 15.719 18.531 1 98.12 96 GLU A O 1
ATOM 814 N N . ARG A 1 97 ? 13.711 15.664 16.469 1 98.44 97 ARG A N 1
ATOM 815 C CA . ARG A 1 97 ? 12.414 15.438 17.109 1 98.44 97 ARG A CA 1
ATOM 816 C C . ARG A 1 97 ? 11.891 14.039 16.797 1 98.44 97 ARG A C 1
ATOM 818 O O . ARG A 1 97 ? 11.016 13.523 17.5 1 98.44 97 ARG A O 1
ATOM 825 N N . VAL A 1 98 ? 12.359 13.398 15.789 1 98.5 98 VAL A N 1
ATOM 826 C CA . VAL A 1 98 ? 11.867 12.086 15.398 1 98.5 98 VAL A CA 1
ATOM 827 C C . VAL A 1 98 ? 12.547 11.008 16.234 1 98.5 98 VAL A C 1
ATOM 829 O O . VAL A 1 98 ? 13.758 11.062 16.453 1 98.5 98 VAL A O 1
ATOM 832 N N . SER A 1 99 ? 11.82 10.109 16.688 1 97.75 99 SER A N 1
ATOM 833 C CA . SER A 1 99 ? 12.344 9.055 17.547 1 97.75 99 SER A CA 1
ATOM 834 C C . SER A 1 99 ? 13.375 8.203 16.812 1 97.75 99 SER A C 1
ATOM 836 O O . SER A 1 99 ? 13.32 8.062 15.586 1 97.75 99 SER A O 1
ATOM 838 N N . GLU A 1 100 ? 14.219 7.559 17.594 1 97.75 100 GLU A N 1
ATOM 839 C CA . GLU A 1 100 ? 15.266 6.715 17.031 1 97.75 100 GLU A CA 1
ATOM 840 C C . GLU A 1 100 ? 14.672 5.516 16.297 1 97.75 100 GLU A C 1
ATOM 842 O O . GLU A 1 100 ? 15.18 5.102 15.25 1 97.75 100 GLU A O 1
ATOM 847 N N . GLU A 1 101 ? 13.672 4.988 16.844 1 97.75 101 GLU A N 1
ATOM 848 C CA . GLU A 1 101 ? 13.016 3.842 16.219 1 97.75 101 GLU A CA 1
ATOM 849 C C . GLU A 1 101 ? 12.469 4.195 14.836 1 97.75 101 GLU A C 1
ATOM 851 O O . GLU A 1 101 ? 12.68 3.457 13.875 1 97.75 101 GLU A O 1
ATOM 856 N N . LEU A 1 102 ? 11.805 5.277 14.75 1 98.12 102 LEU A N 1
ATOM 857 C CA . LEU A 1 102 ? 11.242 5.727 13.477 1 98.12 102 LEU A CA 1
ATOM 858 C C . LEU A 1 102 ? 12.344 6.059 12.484 1 98.12 102 LEU A C 1
ATOM 860 O O . LEU A 1 102 ? 12.242 5.719 11.297 1 98.12 102 LEU A O 1
ATOM 864 N N . LYS A 1 103 ? 13.414 6.703 12.93 1 98.31 103 LYS A N 1
ATOM 865 C CA . LYS A 1 103 ? 14.539 7.008 12.062 1 98.31 103 LYS A CA 1
ATOM 866 C C . LYS A 1 103 ? 15.164 5.734 11.5 1 98.31 103 LYS A C 1
ATOM 868 O O . LYS A 1 103 ? 15.492 5.668 10.312 1 98.31 103 LYS A O 1
ATOM 873 N N . LYS A 1 104 ? 15.305 4.809 12.352 1 98.38 104 LYS A N 1
ATOM 874 C CA . LYS A 1 104 ? 15.906 3.543 11.938 1 98.38 104 LYS A CA 1
ATOM 875 C C . LYS A 1 104 ? 15.07 2.861 10.859 1 98.38 104 LYS A C 1
ATOM 877 O O . LYS A 1 104 ? 15.609 2.352 9.875 1 98.38 104 LYS A O 1
ATOM 882 N N . ASN A 1 105 ? 13.789 2.811 11.055 1 97.62 105 ASN A N 1
ATOM 883 C CA . ASN A 1 105 ? 12.906 2.195 10.07 1 97.62 105 ASN A CA 1
ATOM 884 C C . ASN A 1 105 ? 12.961 2.922 8.734 1 97.62 105 ASN A C 1
ATOM 886 O O . ASN A 1 105 ? 12.992 2.287 7.676 1 97.62 105 ASN A O 1
ATOM 890 N N . VAL A 1 106 ? 12.953 4.203 8.766 1 98.06 106 VAL A N 1
ATOM 891 C CA . VAL A 1 106 ? 13.016 5.016 7.559 1 98.06 106 VAL A CA 1
ATOM 892 C C . VAL A 1 106 ? 14.344 4.785 6.84 1 98.06 106 VAL A C 1
ATOM 894 O O . VAL A 1 106 ? 14.367 4.613 5.621 1 98.06 106 VAL A O 1
ATOM 897 N N . GLU A 1 107 ? 15.398 4.742 7.602 1 97.88 107 GLU A N 1
ATOM 898 C CA . GLU A 1 107 ? 16.719 4.496 7.016 1 97.88 107 GLU A CA 1
ATOM 899 C C . GLU A 1 107 ? 16.781 3.117 6.371 1 97.88 107 GLU A C 1
ATOM 901 O O . GLU A 1 107 ? 17.422 2.943 5.328 1 97.88 107 GLU A O 1
ATOM 906 N N . LYS A 1 108 ? 16.219 2.188 6.984 1 97.44 108 LYS A N 1
ATOM 907 C CA . LYS A 1 108 ? 16.141 0.844 6.414 1 97.44 108 LYS A CA 1
ATOM 908 C C . LYS A 1 108 ? 15.406 0.847 5.078 1 97.44 108 LYS A C 1
ATOM 910 O O . LYS A 1 108 ? 15.836 0.196 4.125 1 97.44 108 LYS A O 1
ATOM 915 N N . ASN A 1 109 ? 14.281 1.513 4.992 1 95.56 109 ASN A N 1
ATOM 916 C CA . ASN A 1 109 ? 13.516 1.606 3.758 1 95.56 109 ASN A CA 1
ATOM 917 C C . ASN A 1 109 ? 14.305 2.312 2.658 1 95.56 109 ASN A C 1
ATOM 919 O O . ASN A 1 109 ? 14.258 1.901 1.498 1 95.56 109 ASN A O 1
ATOM 923 N N . ILE A 1 110 ? 15.016 3.346 3.059 1 96.75 110 ILE A N 1
ATOM 924 C CA . ILE A 1 110 ? 15.844 4.074 2.109 1 96.75 110 ILE A CA 1
ATOM 925 C C . ILE A 1 110 ? 16.938 3.156 1.572 1 96.75 110 ILE A C 1
ATOM 927 O O . ILE A 1 110 ? 17.156 3.074 0.36 1 96.75 110 ILE A O 1
ATOM 931 N N . LYS A 1 111 ? 17.562 2.473 2.459 1 96.75 111 LYS A N 1
ATOM 932 C CA . LYS A 1 111 ? 18.656 1.584 2.076 1 96.75 111 LYS A CA 1
ATOM 933 C C . LYS A 1 111 ? 18.172 0.472 1.154 1 96.75 111 LYS A C 1
ATOM 935 O O . LYS A 1 111 ? 18.844 0.102 0.198 1 96.75 111 LYS A O 1
ATOM 940 N N . ARG A 1 112 ? 17.047 -0.035 1.429 1 94.25 112 ARG A N 1
ATOM 941 C CA . ARG A 1 112 ? 16.453 -1.076 0.592 1 94.25 112 ARG A CA 1
ATOM 942 C C . ARG A 1 112 ? 16.266 -0.584 -0.838 1 94.25 112 ARG A C 1
ATOM 944 O O . ARG A 1 112 ? 16.547 -1.306 -1.794 1 94.25 112 ARG A O 1
ATOM 951 N N . GLU A 1 113 ? 15.75 0.593 -0.985 1 93.69 113 GLU A N 1
ATOM 952 C CA . GLU A 1 113 ? 15.539 1.155 -2.316 1 93.69 113 GLU A CA 1
ATOM 953 C C . GLU A 1 113 ? 16.875 1.449 -3.004 1 93.69 113 GLU A C 1
ATOM 955 O O . GLU A 1 113 ? 17.031 1.196 -4.199 1 93.69 113 GLU A O 1
ATOM 960 N N . GLU A 1 114 ? 17.781 1.921 -2.207 1 94.75 114 GLU A N 1
ATOM 961 C CA . GLU A 1 114 ? 19.109 2.189 -2.756 1 94.75 114 GLU A CA 1
ATOM 962 C C . GLU A 1 114 ? 19.781 0.906 -3.242 1 94.75 114 GLU A C 1
ATOM 964 O O . GLU A 1 114 ? 20.391 0.883 -4.312 1 94.75 114 GLU A O 1
ATOM 969 N N . ASP A 1 115 ? 19.625 -0.109 -2.531 1 95 115 ASP A N 1
ATOM 970 C CA . ASP A 1 115 ? 20.25 -1.392 -2.844 1 95 115 ASP A CA 1
ATOM 971 C C . ASP A 1 115 ? 19.625 -2.016 -4.09 1 95 115 ASP A C 1
ATOM 973 O O . ASP A 1 115 ? 20.234 -2.869 -4.734 1 95 115 ASP A O 1
ATOM 977 N N . SER A 1 116 ? 18.438 -1.654 -4.434 1 93.75 116 SER A N 1
ATOM 978 C CA . SER A 1 116 ? 17.766 -2.205 -5.598 1 93.75 116 SER A CA 1
ATOM 979 C C . SER A 1 116 ? 18.359 -1.669 -6.895 1 93.75 116 SER A C 1
ATOM 981 O O . SER A 1 116 ? 18.172 -2.26 -7.961 1 93.75 116 SER A O 1
ATOM 983 N N . GLY A 1 117 ? 18.953 -0.463 -6.832 1 94.25 117 GLY A N 1
ATOM 984 C CA . GLY A 1 117 ? 19.453 0.211 -8.023 1 94.25 117 GLY A CA 1
ATOM 985 C C . GLY A 1 117 ? 18.391 1.021 -8.734 1 94.25 117 GLY A C 1
ATOM 986 O O . GLY A 1 117 ? 18.656 1.602 -9.789 1 94.25 117 GLY A O 1
ATOM 987 N N . PHE A 1 118 ? 17.219 0.979 -8.227 1 94.5 118 PHE A N 1
ATOM 988 C CA . PHE A 1 118 ? 16.141 1.779 -8.789 1 94.5 118 PHE A CA 1
ATOM 989 C C . PHE A 1 118 ? 16.281 3.24 -8.375 1 94.5 118 PHE A C 1
ATOM 991 O O . PHE A 1 118 ? 17.031 3.562 -7.457 1 94.5 118 PHE A O 1
ATOM 998 N N . THR A 1 119 ? 15.594 4.074 -9.094 1 94.94 119 THR A N 1
ATOM 999 C CA . THR A 1 119 ? 15.516 5.465 -8.664 1 94.94 119 THR A CA 1
ATOM 1000 C C . THR A 1 119 ? 14.797 5.582 -7.328 1 94.94 119 THR A C 1
ATOM 1002 O O . THR A 1 119 ? 13.719 5.004 -7.145 1 94.94 119 THR A O 1
ATOM 1005 N N . ILE A 1 120 ? 15.453 6.25 -6.477 1 93 120 ILE A N 1
ATOM 1006 C CA . ILE A 1 120 ? 14.828 6.391 -5.168 1 93 120 ILE A CA 1
ATOM 1007 C C . ILE A 1 120 ? 13.57 7.254 -5.289 1 93 120 ILE A C 1
ATOM 1009 O O . ILE A 1 120 ? 13.516 8.172 -6.105 1 93 120 ILE A O 1
ATOM 1013 N N . ARG A 1 121 ? 12.625 7.062 -4.402 1 94 121 ARG A N 1
ATOM 1014 C CA . ARG A 1 121 ? 11.328 7.715 -4.539 1 94 121 ARG A CA 1
ATOM 1015 C C . ARG A 1 121 ? 11.406 9.188 -4.145 1 94 121 ARG A C 1
ATOM 1017 O O . ARG A 1 121 ? 10.617 10.008 -4.617 1 94 121 ARG A O 1
ATOM 1024 N N . SER A 1 122 ? 12.375 9.531 -3.203 1 95.81 122 SER A N 1
ATOM 1025 C CA . SER A 1 122 ? 12.414 10.883 -2.639 1 95.81 122 SER A CA 1
ATOM 1026 C C . SER A 1 122 ? 13.711 11.125 -1.876 1 95.81 122 SER A C 1
ATOM 1028 O O . SER A 1 122 ? 14.367 10.18 -1.439 1 95.81 122 SER A O 1
ATOM 1030 N N . VAL A 1 123 ? 14.031 12.391 -1.792 1 94.94 123 VAL A N 1
ATOM 1031 C CA . VAL A 1 123 ? 15.156 12.766 -0.947 1 94.94 123 VAL A CA 1
ATOM 1032 C C . VAL A 1 123 ? 14.664 13.117 0.453 1 94.94 123 VAL A C 1
ATOM 1034 O O . VAL A 1 123 ? 15.453 13.234 1.39 1 94.94 123 VAL A O 1
ATOM 1037 N N . GLU A 1 124 ? 13.336 13.328 0.613 1 96.69 124 GLU A N 1
ATOM 1038 C CA . GLU A 1 124 ? 12.758 13.648 1.914 1 96.69 124 GLU A CA 1
ATOM 1039 C C . GLU A 1 124 ? 12.531 12.383 2.738 1 96.69 124 GLU A C 1
ATOM 1041 O O . GLU A 1 124 ? 11.773 11.5 2.332 1 96.69 124 GLU A O 1
ATOM 1046 N N . LYS A 1 125 ? 13.039 12.344 3.938 1 97.88 125 LYS A N 1
ATOM 1047 C CA . LYS A 1 125 ? 12.977 11.164 4.797 1 97.88 125 LYS A CA 1
ATOM 1048 C C . LYS A 1 125 ? 11.531 10.812 5.152 1 97.88 125 LYS A C 1
ATOM 1050 O O . LYS A 1 125 ? 11.18 9.641 5.238 1 97.88 125 LYS A O 1
ATOM 1055 N N . ILE A 1 126 ? 10.688 11.797 5.25 1 98.38 126 ILE A N 1
ATOM 1056 C CA . ILE A 1 126 ? 9.312 11.57 5.688 1 98.38 126 ILE A CA 1
ATOM 1057 C C . ILE A 1 126 ? 8.562 10.758 4.633 1 98.38 126 ILE A C 1
ATOM 1059 O O . ILE A 1 126 ? 7.594 10.062 4.949 1 98.38 126 ILE A O 1
ATOM 1063 N N . ASP A 1 127 ? 9 10.781 3.408 1 97.88 127 ASP A N 1
ATOM 1064 C CA . ASP A 1 127 ? 8.336 10.07 2.32 1 97.88 127 ASP A CA 1
ATOM 1065 C C . ASP A 1 127 ? 8.547 8.562 2.441 1 97.88 127 ASP A C 1
ATOM 1067 O O . ASP A 1 127 ? 7.883 7.781 1.758 1 97.88 127 ASP A O 1
ATOM 1071 N N . TYR A 1 128 ? 9.375 8.148 3.363 1 97.88 128 TYR A N 1
ATOM 1072 C CA . TYR A 1 128 ? 9.664 6.738 3.574 1 97.88 128 TYR A CA 1
ATOM 1073 C C . TYR A 1 128 ? 8.977 6.215 4.824 1 97.88 128 TYR A C 1
ATOM 1075 O O . TYR A 1 128 ? 9.148 5.055 5.207 1 97.88 128 TYR A O 1
ATOM 1083 N N . THR A 1 129 ? 8.172 7.062 5.422 1 98.06 129 THR A N 1
ATOM 1084 C CA . THR A 1 129 ? 7.359 6.629 6.559 1 98.06 129 THR A CA 1
ATOM 1085 C C . THR A 1 129 ? 6.117 5.887 6.082 1 98.06 129 THR A C 1
ATOM 1087 O O . THR A 1 129 ? 5.652 6.098 4.961 1 98.06 129 THR A O 1
ATOM 1090 N N . THR A 1 130 ? 5.633 4.984 6.926 1 96.12 130 THR A N 1
ATOM 1091 C CA . THR A 1 130 ? 4.309 4.406 6.719 1 96.12 130 THR A CA 1
ATOM 1092 C C . THR A 1 130 ? 3.221 5.344 7.23 1 96.12 130 THR A C 1
ATOM 1094 O O . THR A 1 130 ? 3.506 6.281 7.98 1 96.12 130 THR A O 1
ATOM 1097 N N . PHE A 1 131 ? 2.031 5.062 6.836 1 97.81 131 PHE A N 1
ATOM 1098 C CA . PHE A 1 131 ? 0.917 5.895 7.266 1 97.81 131 PHE A CA 1
ATOM 1099 C C . PHE A 1 131 ? 0.778 5.867 8.781 1 97.81 131 PHE A C 1
ATOM 1101 O O . PHE A 1 131 ? 0.521 6.898 9.406 1 97.81 131 PHE A O 1
ATOM 1108 N N . GLY A 1 132 ? 0.933 4.695 9.398 1 96.69 132 GLY A N 1
ATOM 1109 C CA . GLY A 1 132 ? 0.884 4.578 10.844 1 96.69 132 GLY A CA 1
ATOM 1110 C C . GLY A 1 132 ? 1.955 5.391 11.547 1 96.69 132 GLY A C 1
ATOM 1111 O O . GLY A 1 132 ? 1.711 5.957 12.617 1 96.69 132 GLY A O 1
ATOM 1112 N N . GLU A 1 133 ? 3.057 5.504 10.961 1 97.81 133 GLU A N 1
ATOM 1113 C CA . GLU A 1 133 ? 4.176 6.238 11.547 1 97.81 133 GLU A CA 1
ATOM 1114 C C . GLU A 1 133 ? 3.926 7.742 11.516 1 97.81 133 GLU A C 1
ATOM 1116 O O . GLU A 1 133 ? 4.441 8.477 12.359 1 97.81 133 GLU A O 1
ATOM 1121 N N . LEU A 1 134 ? 3.115 8.219 10.555 1 98.44 134 LEU A N 1
ATOM 1122 C CA . LEU A 1 134 ? 2.736 9.625 10.531 1 98.44 134 LEU A CA 1
ATOM 1123 C C . LEU A 1 134 ? 1.912 9.984 11.766 1 98.44 134 LEU A C 1
ATOM 1125 O O . LEU A 1 134 ? 2.086 11.055 12.344 1 98.44 134 LEU A O 1
ATOM 1129 N N . ASN A 1 135 ? 1.065 9.047 12.094 1 97.88 135 ASN A N 1
ATOM 1130 C CA . ASN A 1 135 ? 0.284 9.227 13.312 1 97.88 135 ASN A CA 1
ATOM 1131 C C . ASN A 1 135 ? 1.181 9.359 14.539 1 97.88 135 ASN A C 1
ATOM 1133 O O . ASN A 1 135 ? 0.99 10.258 15.367 1 97.88 135 ASN A O 1
ATOM 1137 N N . VAL A 1 136 ? 2.145 8.539 14.656 1 97.5 136 VAL A N 1
ATOM 1138 C CA . VAL A 1 136 ? 3.07 8.531 15.781 1 97.5 136 VAL A CA 1
ATOM 1139 C C . VAL A 1 136 ? 3.891 9.812 15.789 1 97.5 136 VAL A C 1
ATOM 1141 O O . VAL A 1 136 ? 4.105 10.414 16.844 1 97.5 136 VAL A O 1
ATOM 1144 N N . LEU A 1 137 ? 4.309 10.172 14.648 1 98.44 137 LEU A N 1
ATOM 1145 C CA . LEU A 1 137 ? 5.113 11.383 14.508 1 98.44 137 LEU A CA 1
ATOM 1146 C C . LEU A 1 137 ? 4.355 12.602 15.016 1 98.44 137 LEU A C 1
ATOM 1148 O O . LEU A 1 137 ? 4.902 13.398 15.781 1 98.44 137 LEU A O 1
ATOM 1152 N N . VAL A 1 138 ? 3.111 12.75 14.695 1 98.56 138 VAL A N 1
ATOM 1153 C CA . VAL A 1 138 ? 2.297 13.906 15.07 1 98.56 138 VAL A CA 1
ATOM 1154 C C . VAL A 1 138 ? 1.995 13.859 16.562 1 98.56 138 VAL A C 1
ATOM 1156 O O . VAL A 1 138 ? 2.184 14.844 17.281 1 98.56 138 VAL A O 1
ATOM 1159 N N . THR A 1 139 ? 1.619 12.719 17.016 1 98.31 139 THR A N 1
ATOM 1160 C CA . THR A 1 139 ? 1.193 12.609 18.406 1 98.31 139 THR A CA 1
ATOM 1161 C C . THR A 1 139 ? 2.375 12.805 19.344 1 98.31 139 THR A C 1
ATOM 1163 O O . THR A 1 139 ? 2.215 13.344 20.438 1 98.31 139 THR A O 1
ATOM 1166 N N . SER A 1 140 ? 3.539 12.445 18.922 1 98.19 140 SER A N 1
ATOM 1167 C CA . SER A 1 140 ? 4.734 12.617 19.734 1 98.19 140 SER A CA 1
ATOM 1168 C C . SER A 1 140 ? 5.227 14.055 19.703 1 98.19 140 SER A C 1
ATOM 1170 O O . SER A 1 140 ? 6.094 14.438 20.484 1 98.19 140 SER A O 1
ATOM 1172 N N . ASN A 1 141 ? 4.758 14.844 18.828 1 98.5 141 ASN A N 1
ATOM 1173 C CA . ASN A 1 141 ? 5.125 16.25 18.688 1 98.5 141 ASN A CA 1
ATOM 1174 C C . ASN A 1 141 ? 3.893 17.141 18.641 1 98.5 141 ASN A C 1
ATOM 1176 O O . ASN A 1 141 ? 3.824 18.062 17.828 1 98.5 141 ASN A O 1
ATOM 1180 N N . TRP A 1 142 ? 3.018 16.844 19.469 1 98.31 142 TRP A N 1
ATOM 1181 C CA . TRP A 1 142 ? 1.682 17.422 19.422 1 98.31 142 TRP A CA 1
ATOM 1182 C C . TRP A 1 142 ? 1.749 18.953 19.531 1 98.31 142 TRP A C 1
ATOM 1184 O O . TRP A 1 142 ? 0.907 19.656 18.984 1 98.31 142 TRP A O 1
ATOM 1194 N N . GLU A 1 143 ? 2.732 19.531 20.156 1 98.12 143 GLU A N 1
ATOM 1195 C CA . GLU A 1 143 ? 2.869 20.984 20.344 1 98.12 143 GLU A CA 1
ATOM 1196 C C . GLU A 1 143 ? 2.896 21.703 18.984 1 98.12 143 GLU A C 1
ATOM 1198 O O . GLU A 1 143 ? 2.408 22.828 18.875 1 98.12 143 GLU A O 1
ATOM 1203 N N . ALA A 1 144 ? 3.41 21.047 18 1 98.25 144 ALA A N 1
ATOM 1204 C CA . ALA A 1 144 ? 3.516 21.656 16.672 1 98.25 144 ALA A CA 1
ATOM 1205 C C . ALA A 1 144 ? 2.166 21.656 15.969 1 98.25 144 ALA A C 1
ATOM 1207 O O . ALA A 1 144 ? 1.982 22.359 14.969 1 98.25 144 ALA A O 1
ATOM 1208 N N . PHE A 1 145 ? 1.164 20.891 16.516 1 98.31 145 PHE A N 1
ATOM 1209 C CA . PHE A 1 145 ? -0.037 20.625 15.734 1 98.31 145 PHE A CA 1
ATOM 1210 C C . PHE A 1 145 ? -1.284 21.078 16.484 1 98.31 145 PHE A C 1
ATOM 1212 O O . PHE A 1 145 ? -2.361 21.188 15.891 1 98.31 145 PHE A O 1
ATOM 1219 N N . GLU A 1 146 ? -1.121 21.375 17.719 1 96.31 146 GLU A N 1
ATOM 1220 C CA . GLU A 1 146 ? -2.26 21.609 18.609 1 96.31 146 GLU A CA 1
ATOM 1221 C C . GLU A 1 146 ? -3.076 22.812 18.125 1 96.31 146 GLU A C 1
ATOM 1223 O O . GLU A 1 146 ? -4.301 22.844 18.281 1 96.31 146 GLU A O 1
ATOM 1228 N N . SER A 1 147 ? -2.457 23.828 17.547 1 95.06 147 SER A N 1
ATOM 1229 C CA . SER A 1 147 ? -3.164 25.031 17.094 1 95.06 147 SER A CA 1
ATOM 1230 C C . SER A 1 147 ? -4.039 24.719 15.875 1 95.06 147 SER A C 1
ATOM 1232 O O . SER A 1 147 ? -5.074 25.359 15.672 1 95.06 147 SER A O 1
ATOM 1234 N N . LEU A 1 148 ? -3.59 23.781 15.125 1 95.94 148 LEU A N 1
ATOM 1235 C CA . LEU A 1 148 ? -4.336 23.422 13.93 1 95.94 148 LEU A CA 1
ATOM 1236 C C . LEU A 1 148 ? -5.461 22.438 14.266 1 95.94 148 LEU A C 1
ATOM 1238 O O . LEU A 1 148 ? -6.57 22.562 13.742 1 95.94 148 LEU A O 1
ATOM 1242 N N . PHE A 1 149 ? -5.148 21.484 15.094 1 96.88 149 PHE A N 1
ATOM 1243 C CA . PHE A 1 149 ? -6.117 20.469 15.461 1 96.88 149 PHE A CA 1
ATOM 1244 C C . PHE A 1 149 ? -6.762 20.797 16.812 1 96.88 149 PHE A C 1
ATOM 1246 O O . PHE A 1 149 ? -6.508 20.125 17.812 1 96.88 149 PHE A O 1
ATOM 1253 N N . LYS A 1 150 ? -7.711 21.609 16.75 1 93.75 150 LYS A N 1
ATOM 1254 C CA . LYS A 1 150 ? -8.297 22.203 17.953 1 93.75 150 LYS A CA 1
ATOM 1255 C C . LYS A 1 150 ? -9.219 21.219 18.656 1 93.75 150 LYS A C 1
ATOM 1257 O O . LYS A 1 150 ? -9.531 21.375 19.844 1 93.75 150 LYS A O 1
ATOM 1262 N N . ARG A 1 151 ? -9.617 20.203 17.953 1 94.62 151 ARG A N 1
ATOM 1263 C CA . ARG A 1 151 ? -10.531 19.219 18.547 1 94.62 151 ARG A CA 1
ATOM 1264 C C . ARG A 1 151 ? -9.781 18.219 19.406 1 94.62 151 ARG A C 1
ATOM 1266 O O . ARG A 1 151 ? -10.391 17.344 20.016 1 94.62 151 ARG A O 1
ATOM 1273 N N . GLY A 1 152 ? -8.461 18.344 19.406 1 96.44 152 GLY A N 1
ATOM 1274 C CA . GLY A 1 152 ? -7.66 17.594 20.359 1 96.44 152 GLY A CA 1
ATOM 1275 C C . GLY A 1 152 ? -6.984 16.391 19.75 1 96.44 152 GLY A C 1
ATOM 1276 O O . GLY A 1 152 ? -7.316 15.977 18.641 1 96.44 152 GLY A O 1
ATOM 1277 N N . ILE A 1 153 ? -6.086 15.82 20.547 1 97.88 153 ILE A N 1
ATOM 1278 C CA . ILE A 1 153 ? -5.219 14.727 20.109 1 97.88 153 ILE A CA 1
ATOM 1279 C C . ILE A 1 153 ? -6.035 13.445 19.953 1 97.88 153 ILE A C 1
ATOM 1281 O O . ILE A 1 153 ? -5.766 12.641 19.062 1 97.88 153 ILE A O 1
ATOM 1285 N N . ARG A 1 154 ? -7.07 13.297 20.734 1 97.75 154 ARG A N 1
ATOM 1286 C CA . ARG A 1 154 ? -7.891 12.094 20.656 1 97.75 154 ARG A CA 1
ATOM 1287 C C . ARG A 1 154 ? -8.688 12.039 19.359 1 97.75 154 ARG A C 1
ATOM 1289 O O . ARG A 1 154 ? -8.781 10.984 18.734 1 97.75 154 ARG A O 1
ATOM 1296 N N . ALA A 1 155 ? -9.234 13.141 19 1 98.06 155 ALA A N 1
ATOM 1297 C CA . ALA A 1 155 ? -9.969 13.227 17.734 1 98.06 155 ALA A CA 1
ATOM 1298 C C . ALA A 1 155 ? -9.047 12.953 16.547 1 98.06 155 ALA A C 1
ATOM 1300 O O . ALA A 1 155 ? -9.414 12.227 15.625 1 98.06 155 ALA A O 1
ATOM 1301 N N . PHE A 1 156 ? -7.879 13.523 16.641 1 98.5 156 PHE A N 1
ATOM 1302 C CA . PHE A 1 156 ? -6.879 13.305 15.602 1 98.5 156 PHE A CA 1
ATOM 1303 C C . PHE A 1 156 ? -6.555 11.82 15.469 1 98.5 156 PHE A C 1
ATOM 1305 O O . PHE A 1 156 ? -6.609 11.258 14.375 1 98.5 156 PHE A O 1
ATOM 1312 N N . GLN A 1 157 ? -6.301 11.172 16.562 1 98.31 157 GLN A N 1
ATOM 1313 C CA . GLN A 1 157 ? -5.906 9.773 16.562 1 98.31 157 GLN A CA 1
ATOM 1314 C C . GLN A 1 157 ? -7.031 8.883 16.031 1 98.31 157 GLN A C 1
ATOM 1316 O O . GLN A 1 157 ? -6.785 7.918 15.312 1 98.31 157 GLN A O 1
ATOM 1321 N N . LYS A 1 158 ? -8.211 9.211 16.391 1 97.75 158 LYS A N 1
ATOM 1322 C CA . LYS A 1 158 ? -9.359 8.43 15.938 1 97.75 158 LYS A CA 1
ATOM 1323 C C . LYS A 1 158 ? -9.492 8.477 14.422 1 97.75 158 LYS A C 1
ATOM 1325 O O . LYS A 1 158 ? -9.68 7.438 13.781 1 97.75 158 LYS A O 1
ATOM 1330 N N . ILE A 1 159 ? -9.367 9.633 13.906 1 98.06 159 ILE A N 1
ATOM 1331 C CA . ILE A 1 159 ? -9.516 9.82 12.461 1 98.06 159 ILE A CA 1
ATOM 1332 C C . ILE A 1 159 ? -8.344 9.156 11.734 1 98.06 159 ILE A C 1
ATOM 1334 O O . ILE A 1 159 ? -8.547 8.445 10.75 1 98.06 159 ILE A O 1
ATOM 1338 N N . MET A 1 160 ? -7.145 9.344 12.242 1 98.31 160 MET A N 1
ATOM 1339 C CA . MET A 1 160 ? -5.965 8.742 11.625 1 98.31 160 MET A CA 1
ATOM 1340 C C . MET A 1 160 ? -6.043 7.223 11.664 1 98.31 160 MET A C 1
ATOM 1342 O O . MET A 1 160 ? -5.66 6.555 10.703 1 98.31 160 MET A O 1
ATOM 1346 N N . ASN A 1 161 ? -6.504 6.707 12.773 1 97.62 161 ASN A N 1
ATOM 1347 C CA . ASN A 1 161 ? -6.648 5.258 12.883 1 97.62 161 ASN A CA 1
ATOM 1348 C C . ASN A 1 161 ? -7.664 4.715 11.883 1 97.62 161 ASN A C 1
ATOM 1350 O O . ASN A 1 161 ? -7.438 3.668 11.273 1 97.62 161 ASN A O 1
ATOM 1354 N N . SER A 1 162 ? -8.75 5.406 11.734 1 97.81 162 SER A N 1
ATOM 1355 C CA . SER A 1 162 ? -9.766 5.004 10.766 1 97.81 162 SER A CA 1
ATOM 1356 C C . SER A 1 162 ? -9.211 5.035 9.344 1 97.81 162 SER A C 1
ATOM 1358 O O . SER A 1 162 ? -9.438 4.113 8.562 1 97.81 162 SER A O 1
ATOM 1360 N N . LEU A 1 163 ? -8.508 6.082 9.039 1 98.19 163 LEU A N 1
ATOM 1361 C CA . LEU A 1 163 ? -7.91 6.203 7.715 1 98.19 163 LEU A CA 1
ATOM 1362 C C . LEU A 1 163 ? -6.91 5.078 7.461 1 98.19 163 LEU A C 1
ATOM 1364 O O . LEU A 1 163 ? -6.863 4.52 6.363 1 98.19 163 LEU A O 1
ATOM 1368 N N . ASN A 1 164 ? -6.152 4.762 8.453 1 97.5 164 ASN A N 1
ATOM 1369 C CA . ASN A 1 164 ? -5.164 3.699 8.312 1 97.5 164 ASN A CA 1
ATOM 1370 C C . ASN A 1 164 ? -5.82 2.348 8.055 1 97.5 164 ASN A C 1
ATOM 1372 O O . ASN A 1 164 ? -5.305 1.541 7.277 1 97.5 164 ASN A O 1
ATOM 1376 N N . GLN A 1 165 ? -6.918 2.109 8.711 1 96.69 165 GLN A N 1
ATOM 1377 C CA . GLN A 1 165 ? -7.652 0.866 8.508 1 96.69 165 GLN A CA 1
ATOM 1378 C C . GLN A 1 165 ? -8.211 0.783 7.094 1 96.69 165 GLN A C 1
ATOM 1380 O O . GLN A 1 165 ? -8.156 -0.272 6.457 1 96.69 165 GLN A O 1
ATOM 1385 N N . LEU A 1 166 ? -8.688 1.844 6.609 1 97.5 166 LEU A N 1
ATOM 1386 C CA . LEU A 1 166 ? -9.273 1.896 5.273 1 97.5 166 LEU A CA 1
ATOM 1387 C C . LEU A 1 166 ? -8.195 1.815 4.203 1 97.5 166 LEU A C 1
ATOM 1389 O O . LEU A 1 166 ? -8.445 1.324 3.1 1 97.5 166 LEU A O 1
ATOM 1393 N N . ARG A 1 167 ? -7.016 2.244 4.539 1 97.38 167 ARG A N 1
ATOM 1394 C CA . ARG A 1 167 ? -5.875 2.217 3.627 1 97.38 167 ARG A CA 1
ATOM 1395 C C . ARG A 1 167 ? -5.449 0.785 3.326 1 97.38 167 ARG A C 1
ATOM 1397 O O . ARG A 1 167 ? -5 0.485 2.217 1 97.38 167 ARG A O 1
ATOM 1404 N N . GLY A 1 168 ? -5.594 -0.036 4.281 1 95.25 168 GLY A N 1
ATOM 1405 C CA . GLY A 1 168 ? -5.102 -1.401 4.195 1 95.25 168 GLY A CA 1
ATOM 1406 C C . GLY A 1 168 ? -5.484 -2.096 2.902 1 95.25 168 GLY A C 1
ATOM 1407 O O . GLY A 1 168 ? -4.625 -2.414 2.082 1 95.25 168 GLY A O 1
ATOM 1408 N N . PRO A 1 169 ? -6.801 -2.291 2.686 1 96.88 169 PRO A N 1
ATOM 1409 C CA . PRO A 1 169 ? -7.25 -2.938 1.451 1 96.88 169 PRO A CA 1
ATOM 1410 C C . PRO A 1 169 ? -6.785 -2.201 0.196 1 96.88 169 PRO A C 1
ATOM 1412 O O . PRO A 1 169 ? -6.449 -2.836 -0.807 1 96.88 169 PRO A O 1
ATOM 1415 N N . ILE A 1 170 ? -6.73 -0.915 0.227 1 97.75 170 ILE A N 1
ATOM 1416 C CA . ILE A 1 170 ? -6.312 -0.129 -0.93 1 97.75 170 ILE A CA 1
ATOM 1417 C C . ILE A 1 170 ? -4.84 -0.398 -1.234 1 97.75 170 ILE A C 1
ATOM 1419 O O . ILE A 1 170 ? -4.48 -0.699 -2.375 1 97.75 170 ILE A O 1
ATOM 1423 N N . ALA A 1 171 ? -3.994 -0.403 -0.214 1 96.88 171 ALA A N 1
ATOM 1424 C CA . ALA A 1 171 ? -2.549 -0.547 -0.37 1 96.88 171 ALA A CA 1
ATOM 1425 C C . ALA A 1 171 ? -2.176 -1.985 -0.714 1 96.88 171 ALA A C 1
ATOM 1427 O O . ALA A 1 171 ? -1.127 -2.234 -1.312 1 96.88 171 ALA A O 1
ATOM 1428 N N . HIS A 1 172 ? -3.033 -2.883 -0.378 1 95.75 172 HIS A N 1
ATOM 1429 C CA . HIS A 1 172 ? -2.721 -4.289 -0.598 1 95.75 172 HIS A CA 1
ATOM 1430 C C . HIS A 1 172 ? -3.639 -4.902 -1.651 1 95.75 172 HIS A C 1
ATOM 1432 O O . HIS A 1 172 ? -3.785 -6.125 -1.72 1 95.75 172 HIS A O 1
ATOM 1438 N N . CYS A 1 173 ? -4.23 -4.066 -2.461 1 96.81 173 CYS A N 1
ATOM 1439 C CA . CYS A 1 173 ? -4.934 -4.445 -3.682 1 96.81 173 CYS A CA 1
ATOM 1440 C C . CYS A 1 173 ? -6.09 -5.387 -3.375 1 96.81 173 CYS A C 1
ATOM 1442 O O . CYS A 1 173 ? -6.207 -6.453 -3.982 1 96.81 173 CYS A O 1
ATOM 1444 N N . SER A 1 174 ? -6.879 -5.031 -2.516 1 96.88 174 SER A N 1
ATOM 1445 C CA . SER A 1 174 ? -8.141 -5.684 -2.166 1 96.88 174 SER A CA 1
ATOM 1446 C C . SER A 1 174 ? -9.305 -4.707 -2.246 1 96.88 174 SER A C 1
ATOM 1448 O O . SER A 1 174 ? -9.141 -3.508 -2.01 1 96.88 174 SER A O 1
ATOM 1450 N N . PRO A 1 175 ? -10.438 -5.203 -2.574 1 97.06 175 PRO A N 1
ATOM 1451 C CA . PRO A 1 175 ? -11.586 -4.301 -2.729 1 97.06 175 PRO A CA 1
ATOM 1452 C C . PRO A 1 175 ? -12.133 -3.803 -1.391 1 97.06 175 PRO A C 1
ATOM 1454 O O . PRO A 1 175 ? -12.062 -4.52 -0.389 1 97.06 175 PRO A O 1
ATOM 1457 N N . LEU A 1 176 ? -12.68 -2.635 -1.445 1 97.12 176 LEU A N 1
ATOM 1458 C CA . LEU A 1 176 ? -13.469 -2.119 -0.331 1 97.12 176 LEU A CA 1
ATOM 1459 C C . LEU A 1 176 ? -14.93 -2.537 -0.459 1 97.12 176 LEU A C 1
ATOM 1461 O O . LEU A 1 176 ? -15.508 -2.461 -1.546 1 97.12 176 LEU A O 1
ATOM 1465 N N . ALA A 1 177 ? -15.438 -3 0.664 1 96.5 177 ALA A N 1
ATOM 1466 C CA . ALA A 1 177 ? -16.891 -3.197 0.694 1 96.5 177 ALA A CA 1
ATOM 1467 C C . ALA A 1 177 ? -17.625 -1.87 0.53 1 96.5 177 ALA A C 1
ATOM 1469 O O . ALA A 1 177 ? -17.062 -0.804 0.794 1 96.5 177 ALA A O 1
ATOM 1470 N N . GLU A 1 178 ? -18.828 -1.903 0.166 1 96.12 178 GLU A N 1
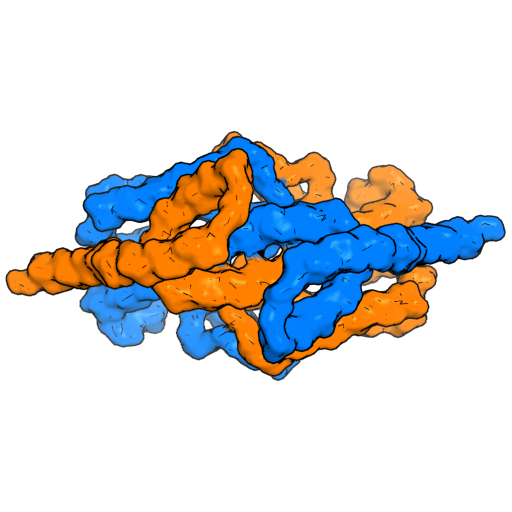ATOM 1471 C CA . GLU A 1 178 ? -19.641 -0.714 -0.102 1 96.12 178 GLU A CA 1
ATOM 1472 C C . GLU A 1 178 ? -19.688 0.204 1.116 1 96.12 178 GLU A C 1
ATOM 1474 O O . GLU A 1 178 ? -19.531 1.42 0.99 1 96.12 178 GLU A O 1
ATOM 1479 N N . ASP A 1 179 ? -19.906 -0.41 2.232 1 97 179 ASP A N 1
ATOM 1480 C CA . ASP A 1 179 ? -19.969 0.394 3.449 1 97 179 ASP A CA 1
ATOM 1481 C C . ASP A 1 179 ? -18.641 1.092 3.719 1 97 179 ASP A C 1
ATOM 1483 O O . ASP A 1 179 ? -18.609 2.209 4.238 1 97 179 ASP A O 1
ATOM 1487 N N . GLU A 1 180 ? -17.516 0.414 3.404 1 97.5 180 GLU A N 1
ATOM 1488 C CA . GLU A 1 180 ? -16.203 0.984 3.66 1 97.5 180 GLU A CA 1
ATOM 1489 C C . GLU A 1 180 ? -15.875 2.105 2.674 1 97.5 180 GLU A C 1
ATOM 1491 O O . GLU A 1 180 ? -15.125 3.027 2.994 1 97.5 180 GLU A O 1
ATOM 1496 N N . ILE A 1 181 ? -16.484 2.082 1.484 1 96.44 181 ILE A N 1
ATOM 1497 C CA . ILE A 1 181 ? -16.375 3.188 0.54 1 96.44 181 ILE A CA 1
ATOM 1498 C C . ILE A 1 181 ? -17.016 4.438 1.131 1 96.44 181 ILE A C 1
ATOM 1500 O O . ILE A 1 181 ? -16.438 5.52 1.105 1 96.44 181 ILE A O 1
ATOM 1504 N N . VAL A 1 182 ? -18.172 4.254 1.675 1 96.75 182 VAL A N 1
ATOM 1505 C CA . VAL A 1 182 ? -18.875 5.355 2.322 1 96.75 182 VAL A CA 1
ATOM 1506 C C . VAL A 1 182 ? -18.078 5.84 3.529 1 96.75 182 VAL A C 1
ATOM 1508 O O . VAL A 1 182 ? -17.938 7.047 3.744 1 96.75 182 VAL A O 1
ATOM 1511 N N . ARG A 1 183 ? -17.562 4.875 4.273 1 97.19 183 ARG A N 1
ATOM 1512 C CA . ARG A 1 183 ? -16.781 5.211 5.453 1 97.19 183 ARG A CA 1
ATOM 1513 C C . ARG A 1 183 ? -15.539 6.02 5.07 1 97.19 183 ARG A C 1
ATOM 1515 O O . ARG A 1 183 ? -15.156 6.949 5.781 1 97.19 183 ARG A O 1
ATOM 1522 N N . LEU A 1 184 ? -14.938 5.637 3.979 1 97.12 184 LEU A N 1
ATOM 1523 C CA . LEU A 1 184 ? -13.773 6.383 3.498 1 97.12 184 LEU A CA 1
ATOM 1524 C C . LEU A 1 184 ? -14.148 7.832 3.207 1 97.12 184 LEU A C 1
ATOM 1526 O O . LEU A 1 184 ? -13.453 8.758 3.646 1 97.12 184 LEU A O 1
ATOM 1530 N N . GLU A 1 185 ? -15.211 8.023 2.514 1 95.31 185 GLU A N 1
ATOM 1531 C CA . GLU A 1 185 ? -15.664 9.367 2.174 1 95.31 185 GLU A CA 1
ATOM 1532 C C . GLU A 1 185 ? -15.914 10.203 3.43 1 95.31 185 GLU A C 1
ATOM 1534 O O . GLU A 1 185 ? -15.453 11.336 3.527 1 95.31 185 GLU A O 1
ATOM 1539 N N . LEU A 1 186 ? -16.562 9.633 4.352 1 97.12 186 LEU A N 1
ATOM 1540 C CA . LEU A 1 186 ? -16.906 10.344 5.578 1 97.12 186 LEU A CA 1
ATOM 1541 C C . LEU A 1 186 ? -15.656 10.648 6.391 1 97.12 186 LEU A C 1
ATOM 1543 O O . LEU A 1 186 ? -15.531 11.727 6.973 1 97.12 186 LEU A O 1
ATOM 1547 N N . THR A 1 187 ? -14.781 9.664 6.457 1 97.56 187 THR A N 1
ATOM 1548 C CA . THR A 1 187 ? -13.57 9.852 7.246 1 97.56 187 THR A CA 1
ATOM 1549 C C . THR A 1 187 ? -12.695 10.945 6.641 1 97.56 187 THR A C 1
ATOM 1551 O O . THR A 1 187 ? -12.062 11.711 7.371 1 97.56 187 THR A O 1
ATOM 1554 N N . VAL A 1 188 ? -12.664 11 5.309 1 96.69 188 VAL A N 1
ATOM 1555 C CA . VAL A 1 188 ? -11.914 12.055 4.641 1 96.69 188 VAL A CA 1
ATOM 1556 C C . VAL A 1 188 ? -12.547 13.414 4.949 1 96.69 188 VAL A C 1
ATOM 1558 O O . VAL A 1 188 ? -11.836 14.391 5.223 1 96.69 188 VAL A O 1
ATOM 1561 N N . LYS A 1 189 ? -13.805 13.477 4.93 1 95.25 189 LYS A N 1
ATOM 1562 C CA . LYS A 1 189 ? -14.492 14.703 5.312 1 95.25 189 LYS A CA 1
ATOM 1563 C C . LYS A 1 189 ? -14.172 15.078 6.758 1 95.25 189 LYS A C 1
ATOM 1565 O O . LYS A 1 189 ? -13.953 16.25 7.066 1 95.25 189 LYS A O 1
ATOM 1570 N N . ASP A 1 190 ? -14.156 14.117 7.629 1 96.56 190 ASP A N 1
ATOM 1571 C CA . ASP A 1 190 ? -13.805 14.344 9.031 1 96.56 190 ASP A CA 1
ATOM 1572 C C . ASP A 1 190 ? -12.391 14.898 9.156 1 96.56 190 ASP A C 1
ATOM 1574 O O . ASP A 1 190 ? -12.117 15.734 10.023 1 96.56 190 ASP A O 1
ATOM 1578 N N . TRP A 1 191 ? -11.508 14.438 8.32 1 96.69 191 TRP A N 1
ATOM 1579 C CA . TRP A 1 191 ? -10.133 14.938 8.305 1 96.69 191 TRP A CA 1
ATOM 1580 C C . TRP A 1 191 ? -10.109 16.438 8.031 1 96.69 191 TRP A C 1
ATOM 1582 O O . TRP A 1 191 ? -9.422 17.188 8.727 1 96.69 191 TRP A O 1
ATOM 1592 N N . PHE A 1 192 ? -10.906 16.844 7.113 1 93.31 192 PHE A N 1
ATOM 1593 C CA . PHE A 1 192 ? -10.922 18.25 6.785 1 93.31 192 PHE A CA 1
ATOM 1594 C C . PHE A 1 192 ? -11.602 19.062 7.887 1 93.31 192 PHE A C 1
ATOM 1596 O O . PHE A 1 192 ? -11.188 20.172 8.195 1 93.31 192 PHE A O 1
ATOM 1603 N N . ARG A 1 193 ? -12.539 18.469 8.523 1 93.31 193 ARG A N 1
ATOM 1604 C CA . ARG A 1 193 ? -13.242 19.156 9.602 1 93.31 193 ARG A CA 1
ATOM 1605 C C . ARG A 1 193 ? -12.344 19.328 10.82 1 93.31 193 ARG A C 1
ATOM 1607 O O . ARG A 1 193 ? -12.5 20.281 11.586 1 93.31 193 ARG A O 1
ATOM 1614 N N . LEU A 1 194 ? -11.445 18.391 10.969 1 94.25 194 LEU A N 1
ATOM 1615 C CA . LEU A 1 194 ? -10.508 18.422 12.086 1 94.25 194 LEU A CA 1
ATOM 1616 C C . LEU A 1 194 ? -9.656 19.688 12.055 1 94.25 194 LEU A C 1
ATOM 1618 O O . LEU A 1 194 ? -9.195 20.156 13.094 1 94.25 194 LEU A O 1
ATOM 1622 N N . MET A 1 195 ? -9.508 20.297 10.883 1 90.06 195 MET A N 1
ATOM 1623 C CA . MET A 1 195 ? -8.609 21.422 10.719 1 90.06 195 MET A CA 1
ATOM 1624 C C . MET A 1 195 ? -9.383 22.734 10.664 1 90.06 195 MET A C 1
ATOM 1626 O O . MET A 1 195 ? -8.805 23.797 10.422 1 90.06 195 MET A O 1
ATOM 1630 N N . GLU A 1 196 ? -10.695 22.656 10.734 1 84.19 196 GLU A N 1
ATOM 1631 C CA . GLU A 1 196 ? -11.523 23.844 10.766 1 84.19 196 GLU A CA 1
ATOM 1632 C C . GLU A 1 196 ? -11.625 24.422 12.18 1 84.19 196 GLU A C 1
ATOM 1634 O O . GLU A 1 196 ? -11.594 23.672 13.164 1 84.19 196 GLU A O 1
ATOM 1639 N N . MET B 1 1 ? 0.431 38.969 16.094 1 34.06 1 MET B N 1
ATOM 1640 C CA . MET B 1 1 ? 0.974 39 14.75 1 34.06 1 MET B CA 1
ATOM 1641 C C . MET B 1 1 ? 1.193 37.562 14.25 1 34.06 1 MET B C 1
ATOM 1643 O O . MET B 1 1 ? 1.104 37.312 13.047 1 34.06 1 MET B O 1
ATOM 1647 N N . ILE B 1 2 ? 1.456 36.688 15.164 1 43 2 ILE B N 1
ATOM 1648 C CA . ILE B 1 2 ? 1.762 35.281 14.93 1 43 2 ILE B CA 1
ATOM 1649 C C . ILE B 1 2 ? 0.484 34.531 14.555 1 43 2 ILE B C 1
ATOM 1651 O O . ILE B 1 2 ? 0.491 33.688 13.656 1 43 2 ILE B O 1
ATOM 1655 N N . ASN B 1 3 ? -0.604 35 15.102 1 47.62 3 ASN B N 1
ATOM 1656 C CA . ASN B 1 3 ? -1.912 34.375 14.945 1 47.62 3 ASN B CA 1
ATOM 1657 C C . ASN B 1 3 ? -2.459 34.562 13.531 1 47.62 3 ASN B C 1
ATOM 1659 O O . ASN B 1 3 ? -3.098 33.656 12.984 1 47.62 3 ASN B O 1
ATOM 1663 N N . GLN B 1 4 ? -2.121 35.719 12.992 1 48.47 4 GLN B N 1
ATOM 1664 C CA . GLN B 1 4 ? -2.652 36.062 11.672 1 48.47 4 GLN B CA 1
ATOM 1665 C C . GLN B 1 4 ? -1.985 35.219 10.578 1 48.47 4 GLN B C 1
ATOM 1667 O O . GLN B 1 4 ? -2.627 34.875 9.594 1 48.47 4 GLN B O 1
ATOM 1672 N N . ASP B 1 5 ? -0.753 34.844 10.852 1 47.16 5 ASP B N 1
ATOM 1673 C CA . ASP B 1 5 ? 0.016 34.156 9.812 1 47.16 5 ASP B CA 1
ATOM 1674 C C . ASP B 1 5 ? -0.438 32.688 9.672 1 47.16 5 ASP B C 1
ATOM 1676 O O . ASP B 1 5 ? -0.573 32.188 8.555 1 47.16 5 ASP B O 1
ATOM 1680 N N . ILE B 1 6 ? -0.694 32.125 10.789 1 44.97 6 ILE B N 1
ATOM 1681 C CA . ILE B 1 6 ? -1.195 30.766 10.75 1 44.97 6 ILE B CA 1
ATOM 1682 C C . ILE B 1 6 ? -2.574 30.734 10.094 1 44.97 6 ILE B C 1
ATOM 1684 O O . ILE B 1 6 ? -2.857 29.875 9.258 1 44.97 6 ILE B O 1
ATOM 1688 N N . LEU B 1 7 ? -3.393 31.734 10.391 1 45.78 7 LEU B N 1
ATOM 1689 C CA . LEU B 1 7 ? -4.715 31.844 9.781 1 45.78 7 LEU B CA 1
ATOM 1690 C C . LEU B 1 7 ? -4.602 32.062 8.273 1 45.78 7 LEU B C 1
ATOM 1692 O O . LEU B 1 7 ? -5.371 31.484 7.5 1 45.78 7 LEU B O 1
ATOM 1696 N N . SER B 1 8 ? -3.633 32.781 7.914 1 49.69 8 SER B N 1
ATOM 1697 C CA . SER B 1 8 ? -3.416 33 6.492 1 49.69 8 SER B CA 1
ATOM 1698 C C . SER B 1 8 ? -2.965 31.75 5.773 1 49.69 8 SER B C 1
ATOM 1700 O O . SER B 1 8 ? -3.369 31.5 4.637 1 49.69 8 SER B O 1
ATOM 1702 N N . LYS B 1 9 ? -2.225 31.031 6.461 1 47.34 9 LYS B N 1
ATOM 1703 C CA . LYS B 1 9 ? -1.736 29.812 5.84 1 47.34 9 LYS B CA 1
ATOM 1704 C C . LYS B 1 9 ? -2.836 28.75 5.77 1 47.34 9 LYS B C 1
ATOM 1706 O O . LYS B 1 9 ? -2.959 28.047 4.77 1 47.34 9 LYS B O 1
ATOM 1711 N N . ILE B 1 10 ? -3.59 28.672 6.793 1 46.5 10 ILE B N 1
ATOM 1712 C CA . ILE B 1 10 ? -4.781 27.844 6.785 1 46.5 10 ILE B CA 1
ATOM 1713 C C . ILE B 1 10 ? -5.738 28.312 5.695 1 46.5 10 ILE B C 1
ATOM 1715 O O . ILE B 1 10 ? -6.273 27.5 4.934 1 46.5 10 ILE B O 1
ATOM 1719 N N . LYS B 1 11 ? -5.969 29.672 5.727 1 44.91 11 LYS B N 1
ATOM 1720 C CA . LYS B 1 11 ? -6.797 30.234 4.668 1 44.91 11 LYS B CA 1
ATOM 1721 C C . LYS B 1 11 ? -6.207 29.953 3.291 1 44.91 11 LYS B C 1
ATOM 1723 O O . LYS B 1 11 ? -6.938 29.609 2.357 1 44.91 11 LYS B O 1
ATOM 1728 N N . LEU B 1 12 ? -4.949 30 3.285 1 43.84 12 LEU B N 1
ATOM 1729 C CA . LEU B 1 12 ? -4.281 29.703 2.021 1 43.84 12 LEU B CA 1
ATOM 1730 C C . LEU B 1 12 ? -4.422 28.219 1.671 1 43.84 12 LEU B C 1
ATOM 1732 O O . LEU B 1 12 ? -4.668 27.875 0.514 1 43.84 12 LEU B O 1
ATOM 1736 N N . PHE B 1 13 ? -4.238 27.375 2.633 1 43.5 13 PHE B N 1
ATOM 1737 C CA . PHE B 1 13 ? -4.492 25.953 2.395 1 43.5 13 PHE B CA 1
ATOM 1738 C C . PHE B 1 13 ? -5.961 25.719 2.051 1 43.5 13 PHE B C 1
ATOM 1740 O O . PHE B 1 13 ? -6.273 24.984 1.11 1 43.5 13 PHE B O 1
ATOM 1747 N N . THR B 1 14 ? -6.859 26.422 2.779 1 43.94 14 THR B N 1
ATOM 1748 C CA . THR B 1 14 ? -8.289 26.328 2.498 1 43.94 14 THR B CA 1
ATOM 1749 C C . THR B 1 14 ? -8.648 27.141 1.257 1 43.94 14 THR B C 1
ATOM 1751 O O . THR B 1 14 ? -9.438 26.703 0.423 1 43.94 14 THR B O 1
ATOM 1754 N N . LEU B 1 15 ? -8.195 28.422 1.213 1 40.41 15 LEU B N 1
ATOM 1755 C CA . LEU B 1 15 ? -8.43 29.297 0.077 1 40.41 15 LEU B CA 1
ATOM 1756 C C . LEU B 1 15 ? -7.754 28.766 -1.18 1 40.41 15 LEU B C 1
ATOM 1758 O O . LEU B 1 15 ? -8.336 28.797 -2.268 1 40.41 15 LEU B O 1
ATOM 1762 N N . ALA B 1 16 ? -6.535 28.5 -1.102 1 38.34 16 ALA B N 1
ATOM 1763 C CA . ALA B 1 16 ? -5.883 27.953 -2.289 1 38.34 16 ALA B CA 1
ATOM 1764 C C . ALA B 1 16 ? -6.668 26.781 -2.855 1 38.34 16 ALA B C 1
ATOM 1766 O O . ALA B 1 16 ? -6.77 26.625 -4.074 1 38.34 16 ALA B O 1
ATOM 1767 N N . ASN B 1 17 ? -7.25 26.031 -2.033 1 37.75 17 ASN B N 1
ATOM 1768 C CA . ASN B 1 17 ? -8.055 24.922 -2.516 1 37.75 17 ASN B CA 1
ATOM 1769 C C . ASN B 1 17 ? -9.445 25.391 -2.953 1 37.75 17 ASN B C 1
ATOM 1771 O O . ASN B 1 17 ? -10.016 24.844 -3.902 1 37.75 17 ASN B O 1
ATOM 1775 N N . SER B 1 18 ? -10.047 26.422 -2.279 1 38.88 18 SER B N 1
ATOM 1776 C CA . SER B 1 18 ? -11.422 26.797 -2.586 1 38.88 18 SER B CA 1
ATOM 1777 C C . SER B 1 18 ? -11.492 27.672 -3.828 1 38.88 18 SER B C 1
ATOM 1779 O O . SER B 1 18 ? -12.367 27.5 -4.676 1 38.88 18 SER B O 1
ATOM 1781 N N . LEU B 1 19 ? -10.75 28.844 -3.832 1 35.34 19 LEU B N 1
ATOM 1782 C CA . LEU B 1 19 ? -11.039 29.906 -4.805 1 35.34 19 LEU B CA 1
ATOM 1783 C C . LEU B 1 19 ? -10.641 29.469 -6.207 1 35.34 19 LEU B C 1
ATOM 1785 O O . LEU B 1 19 ? -11.398 29.656 -7.16 1 35.34 19 LEU B O 1
ATOM 1789 N N . THR B 1 20 ? -9.375 29.219 -6.449 1 38.25 20 THR B N 1
ATOM 1790 C CA . THR B 1 20 ? -8.898 29.078 -7.824 1 38.25 20 THR B CA 1
ATOM 1791 C C . THR B 1 20 ? -9.43 27.797 -8.453 1 38.25 20 THR B C 1
ATOM 1793 O O . THR B 1 20 ? -9.672 27.75 -9.656 1 38.25 20 THR B O 1
ATOM 1796 N N . GLU B 1 21 ? -9.719 26.875 -7.684 1 39.38 21 GLU B N 1
ATOM 1797 C CA . GLU B 1 21 ? -10.086 25.562 -8.211 1 39.38 21 GLU B CA 1
ATOM 1798 C C . GLU B 1 21 ? -11.562 25.516 -8.594 1 39.38 21 GLU B C 1
ATOM 1800 O O . GLU B 1 21 ? -11.953 24.75 -9.477 1 39.38 21 GLU B O 1
ATOM 1805 N N . ASN B 1 22 ? -12.367 26.344 -8.094 1 39.91 22 ASN B N 1
ATOM 1806 C CA . ASN B 1 22 ? -13.75 26.391 -8.555 1 39.91 22 ASN B CA 1
ATOM 1807 C C . ASN B 1 22 ? -13.844 26.828 -10.016 1 39.91 22 ASN B C 1
ATOM 1809 O O . ASN B 1 22 ? -14.648 26.297 -10.781 1 39.91 22 ASN B O 1
ATOM 1813 N N . GLU B 1 23 ? -13.031 27.75 -10.391 1 39.03 23 GLU B N 1
ATOM 1814 C CA . GLU B 1 23 ? -13.125 28.203 -11.773 1 39.03 23 GLU B CA 1
ATOM 1815 C C . GLU B 1 23 ? -12.602 27.156 -12.742 1 39.03 23 GLU B C 1
ATOM 1817 O O . GLU B 1 23 ? -13.172 26.953 -13.82 1 39.03 23 GLU B O 1
ATOM 1822 N N . LEU B 1 24 ? -11.539 26.5 -12.414 1 38.31 24 LEU B N 1
ATOM 1823 C CA . LEU B 1 24 ? -10.953 25.531 -13.328 1 38.31 24 LEU B CA 1
ATOM 1824 C C . LEU B 1 24 ? -11.766 24.25 -13.352 1 38.31 24 LEU B C 1
ATOM 1826 O O . LEU B 1 24 ? -11.891 23.594 -14.391 1 38.31 24 LEU B O 1
ATOM 1830 N N . ASP B 1 25 ? -12.383 23.859 -12.305 1 39 25 ASP B N 1
ATOM 1831 C CA . ASP B 1 25 ? -13.281 22.703 -12.266 1 39 25 ASP B CA 1
ATOM 1832 C C . ASP B 1 25 ? -14.508 22.938 -13.148 1 39 25 ASP B C 1
ATOM 1834 O O . ASP B 1 25 ? -15.062 21.984 -13.703 1 39 25 ASP B O 1
ATOM 1838 N N . LYS B 1 26 ? -14.977 24.109 -13.281 1 42.5 26 LYS B N 1
ATOM 1839 C CA . LYS B 1 26 ? -16.047 24.391 -14.234 1 42.5 26 LYS B CA 1
ATOM 1840 C C . LYS B 1 26 ? -15.633 24.016 -15.656 1 42.5 26 LYS B C 1
ATOM 1842 O O . LYS B 1 26 ? -16.422 23.438 -16.406 1 42.5 26 LYS B O 1
ATOM 1847 N N . VAL B 1 27 ? -14.453 24.281 -16.031 1 39.84 27 VAL B N 1
ATOM 1848 C CA . VAL B 1 27 ? -14.008 24.016 -17.391 1 39.84 27 VAL B CA 1
ATOM 1849 C C . VAL B 1 27 ? -13.844 22.5 -17.594 1 39.84 27 VAL B C 1
ATOM 1851 O O . VAL B 1 27 ? -14.203 21.969 -18.641 1 39.84 27 VAL B O 1
ATOM 1854 N N . GLU B 1 28 ? -13.367 21.844 -16.562 1 39.62 28 GLU B N 1
ATOM 1855 C CA . GLU B 1 28 ? -13.227 20.391 -16.703 1 39.62 28 GLU B CA 1
ATOM 1856 C C . GLU B 1 28 ? -14.594 19.703 -16.719 1 39.62 28 GLU B C 1
ATOM 1858 O O . GLU B 1 28 ? -14.805 18.75 -17.453 1 39.62 28 GLU B O 1
ATOM 1863 N N . SER B 1 29 ? -15.5 20.172 -15.867 1 40.44 29 SER B N 1
ATOM 1864 C CA . SER B 1 29 ? -16.844 19.609 -15.906 1 40.44 29 SER B CA 1
ATOM 1865 C C . SER B 1 29 ? -17.5 19.844 -17.266 1 40.44 29 SER B C 1
ATOM 1867 O O . SER B 1 29 ? -18.344 19.047 -17.703 1 40.44 29 SER B O 1
ATOM 1869 N N . GLU B 1 30 ? -17.328 21.016 -17.75 1 38.12 30 GLU B N 1
ATOM 1870 C CA . GLU B 1 30 ? -17.984 21.234 -19.031 1 38.12 30 GLU B CA 1
ATOM 1871 C C . GLU B 1 30 ? -17.547 20.203 -20.062 1 38.12 30 GLU B C 1
ATOM 1873 O O . GLU B 1 30 ? -18.312 19.844 -20.969 1 38.12 30 GLU B O 1
ATOM 1878 N N . LEU B 1 31 ? -16.328 19.766 -20.016 1 33.78 31 LEU B N 1
ATOM 1879 C CA . LEU B 1 31 ? -15.93 18.828 -21.062 1 33.78 31 LEU B CA 1
ATOM 1880 C C . LEU B 1 31 ? -16.422 17.422 -20.75 1 33.78 31 LEU B C 1
ATOM 1882 O O . LEU B 1 31 ? -16.328 16.531 -21.594 1 33.78 31 LEU B O 1
ATOM 1886 N N . GLU B 1 32 ? -16.328 16.969 -19.5 1 38.12 32 GLU B N 1
ATOM 1887 C CA . GLU B 1 32 ? -16.703 15.578 -19.281 1 38.12 32 GLU B CA 1
ATOM 1888 C C . GLU B 1 32 ? -18.219 15.43 -19.188 1 38.12 32 GLU B C 1
ATOM 1890 O O . GLU B 1 32 ? -18.781 15.586 -18.094 1 38.12 32 GLU B O 1
ATOM 1895 N N . ILE B 1 33 ? -18.984 15.609 -20.062 1 34.06 33 ILE B N 1
ATOM 1896 C CA . ILE B 1 33 ? -20.422 15.438 -20.281 1 34.06 33 ILE B CA 1
ATOM 1897 C C . ILE B 1 33 ? -20.828 14.023 -19.891 1 34.06 33 ILE B C 1
ATOM 1899 O O . ILE B 1 33 ? -21.859 13.523 -20.344 1 34.06 33 ILE B O 1
ATOM 1903 N N . ASP B 1 34 ? -20.047 13.164 -19.203 1 35.31 34 ASP B N 1
ATOM 1904 C CA . ASP B 1 34 ? -20.641 11.828 -19.203 1 35.31 34 ASP B CA 1
ATOM 1905 C C . ASP B 1 34 ? -21.969 11.82 -18.453 1 35.31 34 ASP B C 1
ATOM 1907 O O . ASP B 1 34 ? -22.219 12.672 -17.609 1 35.31 34 ASP B O 1
ATOM 1911 N N . LEU B 1 35 ? -22.906 10.727 -18.609 1 33.38 35 LEU B N 1
ATOM 1912 C CA . LEU B 1 35 ? -24.281 10.328 -18.359 1 33.38 35 LEU B CA 1
ATOM 1913 C C . LEU B 1 35 ? -24.609 10.352 -16.875 1 33.38 35 LEU B C 1
ATOM 1915 O O . LEU B 1 35 ? -23.703 10.281 -16.031 1 33.38 35 LEU B O 1
ATOM 1919 N N . GLY B 1 36 ? -25.875 10.219 -16.375 1 35.31 36 GLY B N 1
ATOM 1920 C CA . GLY B 1 36 ? -26.766 10.555 -15.266 1 35.31 36 GLY B CA 1
ATOM 1921 C C . GLY B 1 36 ? -26.297 9.992 -13.938 1 35.31 36 GLY B C 1
ATOM 1922 O O . GLY B 1 36 ? -26.172 10.727 -12.953 1 35.31 36 GLY B O 1
ATOM 1923 N N . ARG B 1 37 ? -26.594 8.664 -13.758 1 36.31 37 ARG B N 1
ATOM 1924 C CA . ARG B 1 37 ? -26.516 8.016 -12.453 1 36.31 37 ARG B CA 1
ATOM 1925 C C . ARG B 1 37 ? -25.078 7.949 -11.953 1 36.31 37 ARG B C 1
ATOM 1927 O O . ARG B 1 37 ? -24.828 8.047 -10.75 1 36.31 37 ARG B O 1
ATOM 1934 N N . LYS B 1 38 ? -24.141 7.367 -12.609 1 41.34 38 LYS B N 1
ATOM 1935 C CA . LYS B 1 38 ? -22.703 7.367 -12.352 1 41.34 38 LYS B CA 1
ATOM 1936 C C . LYS B 1 38 ? -22.188 8.781 -12.117 1 41.34 38 LYS B C 1
ATOM 1938 O O . LYS B 1 38 ? -21.047 8.969 -11.672 1 41.34 38 LYS B O 1
ATOM 1943 N N . GLU B 1 39 ? -23 9.781 -12.438 1 37.88 39 GLU B N 1
ATOM 1944 C CA . GLU B 1 39 ? -22.688 11.203 -12.344 1 37.88 39 GLU B CA 1
ATOM 1945 C C . GLU B 1 39 ? -22.734 11.68 -10.898 1 37.88 39 GLU B C 1
ATOM 1947 O O . GLU B 1 39 ? -21.906 12.492 -10.477 1 37.88 39 GLU B O 1
ATOM 1952 N N . LYS B 1 40 ? -23.781 11.188 -10.305 1 40.69 40 LYS B N 1
ATOM 1953 C CA . LYS B 1 40 ? -23.922 11.711 -8.945 1 40.69 40 LYS B CA 1
ATOM 1954 C C . LYS B 1 40 ? -22.781 11.234 -8.055 1 40.69 40 LYS B C 1
ATOM 1956 O O . LYS B 1 40 ? -22.25 12 -7.25 1 40.69 40 LYS B O 1
ATOM 1961 N N . LEU B 1 41 ? -22.641 9.898 -8.008 1 45.12 41 LEU B N 1
ATOM 1962 C CA . LEU B 1 41 ? -21.531 9.375 -7.223 1 45.12 41 LEU B CA 1
ATOM 1963 C C . LEU B 1 41 ? -20.219 10.039 -7.641 1 45.12 41 LEU B C 1
ATOM 1965 O O . LEU B 1 41 ? -19.359 10.312 -6.797 1 45.12 41 LEU B O 1
ATOM 1969 N N . GLU B 1 42 ? -20.094 10.258 -8.961 1 48.88 42 GLU B N 1
ATOM 1970 C CA . GLU B 1 42 ? -18.922 10.961 -9.484 1 48.88 42 GLU B CA 1
ATOM 1971 C C . GLU B 1 42 ? -18.875 12.398 -8.984 1 48.88 42 GLU B C 1
ATOM 1973 O O . GLU B 1 42 ? -17.797 12.938 -8.719 1 48.88 42 GLU B O 1
ATOM 1978 N N . VAL B 1 43 ? -20.078 12.883 -8.688 1 43.09 43 VAL B N 1
ATOM 1979 C CA . VAL B 1 43 ? -20.203 14.281 -8.281 1 4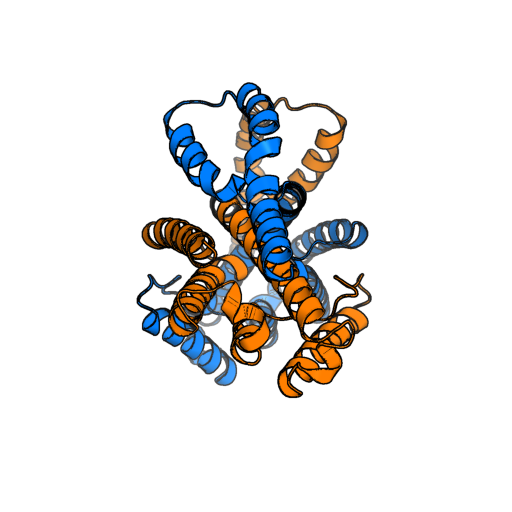3.09 43 VAL B CA 1
ATOM 1980 C C . VAL B 1 43 ? -19.766 14.43 -6.82 1 43.09 43 VAL B C 1
ATOM 1982 O O . VAL B 1 43 ? -19.047 15.375 -6.477 1 43.09 43 VAL B O 1
ATOM 1985 N N . GLN B 1 44 ? -20.312 13.602 -5.926 1 47.59 44 GLN B N 1
ATOM 1986 C CA . GLN B 1 44 ? -20.031 13.695 -4.496 1 47.59 44 GLN B CA 1
ATOM 1987 C C . GLN B 1 44 ? -18.562 13.383 -4.199 1 47.59 44 GLN B C 1
ATOM 1989 O O . GLN B 1 44 ? -17.953 14.031 -3.348 1 47.59 44 GLN B O 1
ATOM 1994 N N . HIS B 1 45 ? -18.016 12.258 -4.793 1 58.81 45 HIS B N 1
ATOM 1995 C CA . HIS B 1 45 ? -16.594 11.984 -4.695 1 58.81 45 HIS B CA 1
ATOM 1996 C C . HIS B 1 45 ? -15.773 13.227 -5.051 1 58.81 45 HIS B C 1
ATOM 1998 O O . HIS B 1 45 ? -14.742 13.492 -4.43 1 58.81 45 HIS B O 1
ATOM 2004 N N . LYS B 1 46 ? -16.547 14.086 -5.766 1 60.53 46 LYS B N 1
ATOM 2005 C CA . LYS B 1 46 ? -15.906 15.219 -6.426 1 60.53 46 LYS B CA 1
ATOM 2006 C C . LYS B 1 46 ? -15.703 16.375 -5.453 1 60.53 46 LYS B C 1
ATOM 2008 O O . LYS B 1 46 ? -14.664 17.047 -5.484 1 60.53 46 LYS B O 1
ATOM 2013 N N . SER B 1 47 ? -16.609 16.391 -4.422 1 71.19 47 SER B N 1
ATOM 2014 C CA . SER B 1 47 ? -16.484 17.641 -3.699 1 71.19 47 SER B CA 1
ATOM 2015 C C . SER B 1 47 ? -15.289 17.625 -2.75 1 71.19 47 SER B C 1
ATOM 2017 O O . SER B 1 47 ? -14.484 18.562 -2.73 1 71.19 47 SER B O 1
ATOM 2019 N N . TYR B 1 48 ? -15.055 16.562 -2.018 1 79.69 48 TYR B N 1
ATOM 2020 C CA . TYR B 1 48 ? -13.945 16.547 -1.079 1 79.69 48 TYR B CA 1
ATOM 2021 C C . TYR B 1 48 ? -12.625 16.312 -1.807 1 79.69 48 TYR B C 1
ATOM 2023 O O . TYR B 1 48 ? -11.57 16.766 -1.347 1 79.69 48 TYR B O 1
ATOM 2031 N N . TYR B 1 49 ? -12.734 15.664 -2.93 1 82.88 49 TYR B N 1
ATOM 2032 C CA . TYR B 1 49 ? -11.547 15.43 -3.732 1 82.88 49 TYR B CA 1
ATOM 2033 C C . TYR B 1 49 ? -10.969 16.734 -4.258 1 82.88 49 TYR B C 1
ATOM 2035 O O . TYR B 1 49 ? -9.75 16.906 -4.336 1 82.88 49 TYR B O 1
ATOM 2043 N N . LEU B 1 50 ? -11.836 17.625 -4.398 1 83.31 50 LEU B N 1
ATOM 2044 C CA . LEU B 1 50 ? -11.438 18.906 -4.969 1 83.31 50 LEU B CA 1
ATOM 2045 C C . LEU B 1 50 ? -10.789 19.797 -3.916 1 83.31 50 LEU B C 1
ATOM 2047 O O . LEU B 1 50 ? -10.195 20.828 -4.246 1 83.31 50 LEU B O 1
ATOM 2051 N N . GLN B 1 51 ? -10.828 19.344 -2.74 1 84.56 51 GLN B N 1
ATOM 2052 C CA . GLN B 1 51 ? -10.188 20.094 -1.667 1 84.56 51 GLN B CA 1
ATOM 2053 C C . GLN B 1 51 ? -8.68 19.875 -1.674 1 84.56 51 GLN B C 1
ATOM 2055 O O . GLN B 1 51 ? -7.934 20.672 -1.084 1 84.56 51 GLN B O 1
ATOM 2060 N N . PHE B 1 52 ? -8.234 18.875 -2.357 1 91 52 PHE B N 1
ATOM 2061 C CA . PHE B 1 52 ? -6.801 18.625 -2.465 1 91 52 PHE B CA 1
ATOM 2062 C C . PHE B 1 52 ? -6.184 19.516 -3.549 1 91 52 PHE B C 1
ATOM 2064 O O . PHE B 1 52 ? -6.863 19.906 -4.496 1 91 52 PHE B O 1
ATOM 2071 N N . SER B 1 53 ? -4.895 19.812 -3.395 1 91.94 53 SER B N 1
ATOM 2072 C CA . SER B 1 53 ? -4.207 20.625 -4.387 1 91.94 53 SER B CA 1
ATOM 2073 C C . SER B 1 53 ? -4.25 19.984 -5.766 1 91.94 53 SER B C 1
ATOM 2075 O O . SER B 1 53 ? -4.238 18.75 -5.879 1 91.94 53 SER B O 1
ATOM 2077 N N . SER B 1 54 ? -4.219 20.781 -6.773 1 90.31 54 SER B N 1
ATOM 2078 C CA . SER B 1 54 ? -4.273 20.312 -8.148 1 90.31 54 SER B CA 1
ATOM 2079 C C . SER B 1 54 ? -3.057 19.453 -8.492 1 90.31 54 SER B C 1
ATOM 2081 O O . SER B 1 54 ? -3.168 18.469 -9.219 1 90.31 54 SER B O 1
ATOM 2083 N N . ASN B 1 55 ? -1.978 19.828 -7.934 1 93.62 55 ASN B N 1
ATOM 2084 C CA . ASN B 1 55 ? -0.757 19.078 -8.203 1 93.62 55 ASN B CA 1
ATOM 2085 C C . ASN B 1 55 ? -0.846 17.656 -7.656 1 93.62 55 ASN B C 1
ATOM 2087 O O . ASN B 1 55 ? -0.424 16.703 -8.312 1 93.62 55 ASN B O 1
ATOM 2091 N N . TYR B 1 56 ? -1.414 17.531 -6.484 1 95.19 56 TYR B N 1
ATOM 2092 C CA . TYR B 1 56 ? -1.571 16.203 -5.906 1 95.19 56 TYR B CA 1
ATOM 2093 C C . TYR B 1 56 ? -2.59 15.383 -6.688 1 95.19 56 TYR B C 1
ATOM 2095 O O . TYR B 1 56 ? -2.398 14.18 -6.902 1 95.19 56 TYR B O 1
ATOM 2103 N N . ARG B 1 57 ? -3.627 16.031 -7.125 1 94.69 57 ARG B N 1
ATOM 2104 C CA . ARG B 1 57 ? -4.652 15.328 -7.887 1 94.69 57 ARG B CA 1
ATOM 2105 C C . ARG B 1 57 ? -4.102 14.82 -9.219 1 94.69 57 ARG B C 1
ATOM 2107 O O . ARG B 1 57 ? -4.406 13.703 -9.641 1 94.69 57 ARG B O 1
ATOM 2114 N N . LYS B 1 58 ? -3.307 15.656 -9.844 1 95.06 58 LYS B N 1
ATOM 2115 C CA . LYS B 1 58 ? -2.697 15.258 -11.109 1 95.06 58 LYS B CA 1
ATOM 2116 C C . LYS B 1 58 ? -1.742 14.086 -10.922 1 95.06 58 LYS B C 1
ATOM 2118 O O . LYS B 1 58 ? -1.762 13.125 -11.695 1 95.06 58 LYS B O 1
ATOM 2123 N N . GLU B 1 59 ? -0.951 14.227 -9.938 1 97.12 59 GLU B N 1
ATOM 2124 C CA . GLU B 1 59 ? -0.012 13.148 -9.633 1 97.12 59 GLU B CA 1
ATOM 2125 C C . GLU B 1 59 ? -0.747 11.867 -9.266 1 97.12 59 GLU B C 1
ATOM 2127 O O . GLU B 1 59 ? -0.365 10.781 -9.711 1 97.12 59 GLU B O 1
ATOM 2132 N N . ALA B 1 60 ? -1.795 12.023 -8.469 1 97.81 60 ALA B N 1
ATOM 2133 C CA . ALA B 1 60 ? -2.6 10.875 -8.062 1 97.81 60 ALA B CA 1
ATOM 2134 C C . ALA B 1 60 ? -3.217 10.18 -9.273 1 97.81 60 ALA B C 1
ATOM 2136 O O . ALA B 1 60 ? -3.246 8.953 -9.344 1 97.81 60 ALA B O 1
ATOM 2137 N N . LYS B 1 61 ? -3.684 10.938 -10.18 1 95.62 61 LYS B N 1
ATOM 2138 C CA . LYS B 1 61 ? -4.285 10.391 -11.391 1 95.62 61 LYS B CA 1
ATOM 2139 C C . LYS B 1 61 ? -3.262 9.602 -12.203 1 95.62 61 LYS B C 1
ATOM 2141 O O . LYS B 1 61 ? -3.562 8.516 -12.703 1 95.62 61 LYS B O 1
ATOM 2146 N N . MET B 1 62 ? -2.107 10.172 -12.32 1 96.56 62 MET B N 1
ATOM 2147 C CA . MET B 1 62 ? -1.035 9.477 -13.023 1 96.56 62 MET B CA 1
ATOM 2148 C C . MET B 1 62 ? -0.686 8.164 -12.336 1 96.56 62 MET B C 1
ATOM 2150 O O . MET B 1 62 ? -0.571 7.125 -12.992 1 96.56 62 MET B O 1
ATOM 2154 N N . MET B 1 63 ? -0.591 8.211 -11.062 1 98.25 63 MET B N 1
ATOM 2155 C CA . MET B 1 63 ? -0.183 7.039 -10.297 1 98.25 63 MET B CA 1
ATOM 2156 C C . MET B 1 63 ? -1.297 6 -10.258 1 98.25 63 MET B C 1
ATOM 2158 O O . MET B 1 63 ? -1.032 4.805 -10.117 1 98.25 63 MET B O 1
ATOM 2162 N N . ALA B 1 64 ? -2.543 6.453 -10.438 1 97.81 64 ALA B N 1
ATOM 2163 C CA . ALA B 1 64 ? -3.686 5.543 -10.43 1 97.81 64 ALA B CA 1
ATOM 2164 C C . ALA B 1 64 ? -3.586 4.523 -11.562 1 97.81 64 ALA B C 1
ATOM 2166 O O . ALA B 1 64 ? -4.016 3.379 -11.406 1 97.81 64 ALA B O 1
ATOM 2167 N N . HIS B 1 65 ? -2.938 4.855 -12.609 1 96.19 65 HIS B N 1
ATOM 2168 C CA . HIS B 1 65 ? -2.74 3.922 -13.711 1 96.19 65 HIS B CA 1
ATOM 2169 C C . HIS B 1 65 ? -1.816 2.777 -13.305 1 96.19 65 HIS B C 1
ATOM 2171 O O . HIS B 1 65 ? -2.096 1.614 -13.602 1 96.19 65 HIS B O 1
ATOM 2177 N N . HIS B 1 66 ? -0.778 3.096 -12.711 1 97.75 66 HIS B N 1
ATOM 2178 C CA . HIS B 1 66 ? 0.168 2.082 -12.25 1 97.75 66 HIS B CA 1
ATOM 2179 C C . HIS B 1 66 ? -0.436 1.221 -11.148 1 97.75 66 HIS B C 1
ATOM 2181 O O . HIS B 1 66 ? -0.162 0.021 -11.07 1 97.75 66 HIS B O 1
ATOM 2187 N N . TYR B 1 67 ? -1.281 1.878 -10.375 1 98.19 67 TYR B N 1
ATOM 2188 C CA . TYR B 1 67 ? -2.006 1.163 -9.336 1 98.19 67 TYR B CA 1
ATOM 2189 C C . TYR B 1 67 ? -2.914 0.097 -9.93 1 98.19 67 TYR B C 1
ATOM 2191 O O . TYR B 1 67 ? -2.967 -1.032 -9.438 1 98.19 67 TYR B O 1
ATOM 2199 N N . GLU B 1 68 ? -3.564 0.424 -10.945 1 98.06 68 GLU B N 1
ATOM 2200 C CA . GLU B 1 68 ? -4.457 -0.538 -11.586 1 98.06 68 GLU B CA 1
ATOM 2201 C C . GLU B 1 68 ? -3.689 -1.764 -12.07 1 98.06 68 GLU B C 1
ATOM 2203 O O . GLU B 1 68 ? -4.152 -2.895 -11.914 1 98.06 68 GLU B O 1
ATOM 2208 N N . VAL B 1 69 ? -2.59 -1.498 -12.648 1 96.81 69 VAL B N 1
ATOM 2209 C CA . VAL B 1 69 ? -1.757 -2.584 -13.156 1 96.81 69 VAL B CA 1
ATOM 2210 C C . VAL B 1 69 ? -1.324 -3.486 -12 1 96.81 69 VAL B C 1
ATOM 2212 O O . VAL B 1 69 ? -1.472 -4.707 -12.07 1 96.81 69 VAL B O 1
ATOM 2215 N N . PHE B 1 70 ? -0.889 -2.92 -11 1 97.44 70 PHE B N 1
ATOM 2216 C CA . PHE B 1 70 ? -0.398 -3.697 -9.875 1 97.44 70 PHE B CA 1
ATOM 2217 C C . PHE B 1 70 ? -1.543 -4.426 -9.18 1 97.44 70 PHE B C 1
ATOM 2219 O O . PHE B 1 70 ? -1.366 -5.543 -8.688 1 97.44 70 PHE B O 1
ATOM 2226 N N . TYR B 1 71 ? -2.648 -3.75 -9.094 1 98.06 71 TYR B N 1
ATOM 2227 C CA . TYR B 1 71 ? -3.838 -4.367 -8.516 1 98.06 71 TYR B CA 1
ATOM 2228 C C . TYR B 1 71 ? -4.188 -5.66 -9.242 1 98.06 71 TYR B C 1
ATOM 2230 O O . TYR B 1 71 ? -4.359 -6.707 -8.609 1 98.06 71 TYR B O 1
ATOM 2238 N N . CYS B 1 72 ? -4.23 -5.609 -10.516 1 97.31 72 CYS B N 1
ATOM 2239 C CA . CYS B 1 72 ? -4.535 -6.789 -11.312 1 97.31 72 CYS B CA 1
ATOM 2240 C C . CYS B 1 72 ? -3.467 -7.859 -11.141 1 97.31 72 CYS B C 1
ATOM 2242 O O . CYS B 1 72 ? -3.785 -9.047 -11.008 1 97.31 72 CYS B O 1
ATOM 2244 N N . LEU B 1 73 ? -2.275 -7.418 -11.156 1 97.56 73 LEU B N 1
ATOM 2245 C CA . LEU B 1 73 ? -1.146 -8.328 -11.023 1 97.56 73 LEU B CA 1
ATOM 2246 C C . LEU B 1 73 ? -1.206 -9.086 -9.703 1 97.56 73 LEU B C 1
ATOM 2248 O O . LEU B 1 73 ? -1.136 -10.312 -9.68 1 97.56 73 LEU B O 1
ATOM 2252 N N . GLU B 1 74 ? -1.353 -8.312 -8.617 1 97.75 74 GLU B N 1
ATOM 2253 C CA . GLU B 1 74 ? -1.339 -8.922 -7.293 1 97.75 74 GLU B CA 1
ATOM 2254 C C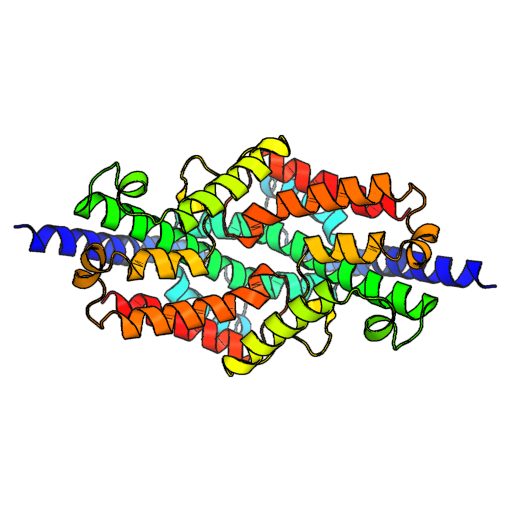 . GLU B 1 74 ? -2.531 -9.859 -7.102 1 97.75 74 GLU B C 1
ATOM 2256 O O . GLU B 1 74 ? -2.391 -10.945 -6.543 1 97.75 74 GLU B O 1
ATOM 2261 N N . LYS B 1 75 ? -3.658 -9.453 -7.59 1 97.31 75 LYS B N 1
ATOM 2262 C CA . LYS B 1 75 ? -4.836 -10.312 -7.535 1 97.31 75 LYS B CA 1
ATOM 2263 C C . LYS B 1 75 ? -4.621 -11.594 -8.336 1 97.31 75 LYS B C 1
ATOM 2265 O O . LYS B 1 75 ? -4.969 -12.68 -7.875 1 97.31 75 LYS B O 1
ATOM 2270 N N . SER B 1 76 ? -4.078 -11.445 -9.469 1 96.94 76 SER B N 1
ATOM 2271 C CA . SER B 1 76 ? -3.842 -12.594 -10.336 1 96.94 76 SER B CA 1
ATOM 2272 C C . SER B 1 76 ? -2.822 -13.555 -9.727 1 96.94 76 SER B C 1
ATOM 2274 O O . SER B 1 76 ? -2.965 -14.773 -9.828 1 96.94 76 SER B O 1
ATOM 2276 N N . ILE B 1 77 ? -1.816 -13.023 -9.102 1 97.88 77 ILE B N 1
ATOM 2277 C CA . ILE B 1 77 ? -0.792 -13.844 -8.469 1 97.88 77 ILE B CA 1
ATOM 2278 C C . ILE B 1 77 ? -1.407 -14.633 -7.309 1 97.88 77 ILE B C 1
ATOM 2280 O O . ILE B 1 77 ? -1.168 -15.836 -7.176 1 97.88 77 ILE B O 1
ATOM 2284 N N . ARG B 1 78 ? -2.201 -13.961 -6.535 1 98.25 78 ARG B N 1
ATOM 2285 C CA . ARG B 1 78 ? -2.848 -14.641 -5.422 1 98.25 78 ARG B CA 1
ATOM 2286 C C . ARG B 1 78 ? -3.748 -15.766 -5.918 1 98.25 78 ARG B C 1
ATOM 2288 O O . ARG B 1 78 ? -3.734 -16.875 -5.363 1 98.25 78 ARG B O 1
ATOM 2295 N N . SER B 1 79 ? -4.492 -15.484 -6.957 1 97.56 79 SER B N 1
ATOM 2296 C CA . SER B 1 79 ? -5.371 -16.5 -7.523 1 97.56 79 SER B CA 1
ATOM 2297 C C . SER B 1 79 ? -4.574 -17.688 -8.062 1 97.56 79 SER B C 1
ATOM 2299 O O . SER B 1 79 ? -4.957 -18.844 -7.863 1 97.56 79 SER B O 1
ATOM 2301 N N . LEU B 1 80 ? -3.527 -17.391 -8.711 1 97.56 80 LEU B N 1
ATOM 2302 C CA . LEU B 1 80 ? -2.656 -18.422 -9.266 1 97.56 80 LEU B CA 1
ATOM 2303 C C . LEU B 1 80 ? -2.096 -19.312 -8.156 1 97.56 80 LEU B C 1
ATOM 2305 O O . LEU B 1 80 ? -2.086 -20.531 -8.289 1 97.56 80 LEU B O 1
ATOM 2309 N N . ILE B 1 81 ? -1.661 -18.703 -7.109 1 98.5 81 ILE B N 1
ATOM 2310 C CA . ILE B 1 81 ? -1.088 -19.453 -5.992 1 98.5 81 ILE B CA 1
ATOM 2311 C C . ILE B 1 81 ? -2.143 -20.375 -5.391 1 98.5 81 ILE B C 1
ATOM 2313 O O . ILE B 1 81 ? -1.877 -21.547 -5.148 1 98.5 81 ILE B O 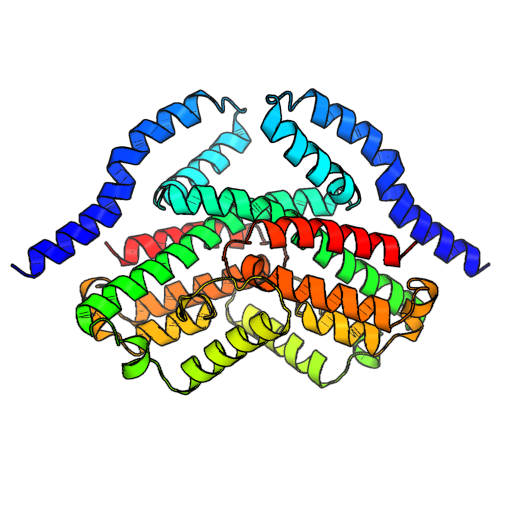1
ATOM 2317 N N . VAL B 1 82 ? -3.32 -19.875 -5.176 1 98.25 82 VAL B N 1
ATOM 2318 C CA . VAL B 1 82 ? -4.402 -20.672 -4.605 1 98.25 82 VAL B CA 1
ATOM 2319 C C . VAL B 1 82 ? -4.676 -21.875 -5.496 1 98.25 82 VAL B C 1
ATOM 2321 O O . VAL B 1 82 ? -4.766 -23.016 -5.008 1 98.25 82 VAL B O 1
ATOM 2324 N N . ASP B 1 83 ? -4.723 -21.672 -6.758 1 97.94 83 ASP B N 1
ATOM 2325 C CA . ASP B 1 83 ? -5.039 -22.734 -7.703 1 97.94 83 ASP B CA 1
ATOM 2326 C C . ASP B 1 83 ? -3.969 -23.828 -7.684 1 97.94 83 ASP B C 1
ATOM 2328 O O . ASP B 1 83 ? -4.285 -25.016 -7.555 1 97.94 83 ASP B O 1
ATOM 2332 N N . LEU B 1 84 ? -2.736 -23.406 -7.766 1 98.19 84 LEU B N 1
ATOM 2333 C CA . LEU B 1 84 ? -1.642 -24.359 -7.879 1 98.19 84 LEU B CA 1
ATOM 2334 C C . LEU B 1 84 ? -1.412 -25.078 -6.555 1 98.19 84 LEU B C 1
ATOM 2336 O O . LEU B 1 84 ? -1.119 -26.281 -6.539 1 98.19 84 LEU B O 1
ATOM 2340 N N . MET B 1 85 ? -1.565 -24.406 -5.48 1 98.69 85 MET B N 1
ATOM 2341 C CA . MET B 1 85 ? -1.414 -25.031 -4.172 1 98.69 85 MET B CA 1
ATOM 2342 C C . MET B 1 85 ? -2.527 -26.031 -3.92 1 98.69 85 MET B C 1
ATOM 2344 O O . MET B 1 85 ? -2.279 -27.125 -3.391 1 98.69 85 MET B O 1
ATOM 2348 N N . ASN B 1 86 ? -3.748 -25.656 -4.297 1 98.38 86 ASN B N 1
ATOM 2349 C CA . ASN B 1 86 ? -4.875 -26.562 -4.168 1 98.38 86 ASN B CA 1
ATOM 2350 C C . ASN B 1 86 ? -4.676 -27.828 -5.016 1 98.38 86 ASN B C 1
ATOM 2352 O O . ASN B 1 86 ? -4.98 -28.938 -4.57 1 98.38 86 ASN B O 1
ATOM 2356 N N . GLU B 1 87 ? -4.23 -27.609 -6.152 1 98 87 GLU B N 1
ATOM 2357 C CA . GLU B 1 87 ? -4.012 -28.719 -7.074 1 98 87 GLU B CA 1
ATOM 2358 C C . GLU B 1 87 ? -2.963 -29.688 -6.535 1 98 87 GLU B C 1
ATOM 2360 O O . GLU B 1 87 ? -3.133 -30.906 -6.617 1 98 87 GLU B O 1
ATOM 2365 N N . LYS B 1 88 ? -1.958 -29.125 -5.98 1 98.19 88 LYS B N 1
ATOM 2366 C CA . LYS B 1 88 ? -0.824 -29.938 -5.562 1 98.19 88 LYS B CA 1
ATOM 2367 C C . LYS B 1 88 ? -1.063 -30.547 -4.18 1 98.19 88 LYS B C 1
ATOM 2369 O O . LYS B 1 88 ? -0.69 -31.688 -3.924 1 98.19 88 LYS B O 1
ATOM 2374 N N . TYR B 1 89 ? -1.647 -29.766 -3.297 1 98.31 89 TYR B N 1
ATOM 2375 C CA . TYR B 1 89 ? -1.624 -30.172 -1.899 1 98.31 89 TYR B CA 1
ATOM 2376 C C . TYR B 1 89 ? -3.037 -30.328 -1.353 1 98.31 89 TYR B C 1
ATOM 2378 O O . TYR B 1 89 ? -3.225 -30.781 -0.217 1 98.31 89 TYR B O 1
ATOM 2386 N N . GLY B 1 90 ? -4.027 -29.953 -2.127 1 98.19 90 GLY B N 1
ATOM 2387 C CA . GLY B 1 90 ? -5.41 -30.094 -1.697 1 98.19 90 GLY B CA 1
ATOM 2388 C C . GLY B 1 90 ? -5.949 -28.859 -0.993 1 98.19 90 GLY B C 1
ATOM 2389 O O . GLY B 1 90 ? -5.246 -27.859 -0.862 1 98.19 90 GLY B O 1
ATOM 2390 N N . GLU B 1 91 ? -7.129 -28.953 -0.463 1 97 91 GLU B N 1
ATOM 2391 C CA . GLU B 1 91 ? -7.883 -27.797 0.044 1 97 91 GLU B CA 1
ATOM 2392 C C . GLU B 1 91 ? -7.312 -27.312 1.371 1 97 91 GLU B C 1
ATOM 2394 O O . GLU B 1 91 ? -7.492 -26.141 1.737 1 97 91 GLU B O 1
ATOM 2399 N N . ASN B 1 92 ? -6.617 -28.109 2.059 1 97.88 92 ASN B N 1
ATOM 2400 C CA . ASN B 1 92 ? -6.09 -27.734 3.365 1 97.88 92 ASN B CA 1
ATOM 2401 C C . ASN B 1 92 ? -4.645 -27.266 3.27 1 97.88 92 ASN B C 1
ATOM 2403 O O . ASN B 1 92 ? -3.912 -27.281 4.262 1 97.88 92 ASN B O 1
ATOM 2407 N N . TRP B 1 93 ? -4.25 -26.781 2.092 1 98.56 93 TRP B N 1
ATOM 2408 C CA . TRP B 1 93 ? -2.848 -26.469 1.839 1 98.56 93 TRP B CA 1
ATOM 2409 C C . TRP B 1 93 ? -2.371 -25.344 2.762 1 98.56 93 TRP B C 1
ATOM 2411 O O . TRP B 1 93 ? -1.203 -25.312 3.152 1 98.56 93 TRP B O 1
ATOM 2421 N N . TRP B 1 94 ? -3.24 -24.438 3.107 1 98.5 94 TRP B N 1
ATOM 2422 C CA . TRP B 1 94 ? -2.814 -23.328 3.938 1 98.5 94 TRP B CA 1
ATOM 2423 C C . TRP B 1 94 ? -2.328 -23.812 5.301 1 98.5 94 TRP B C 1
ATOM 2425 O O . TRP B 1 94 ? -1.249 -23.422 5.754 1 98.5 94 TRP B O 1
ATOM 2435 N N . ASP B 1 95 ? -3.08 -24.656 5.898 1 97.94 95 ASP B N 1
ATOM 2436 C CA . ASP B 1 95 ? -2.764 -25.172 7.23 1 97.94 95 ASP B CA 1
ATOM 2437 C C . ASP B 1 95 ? -1.561 -26.109 7.191 1 97.94 95 ASP B C 1
ATOM 2439 O O . ASP B 1 95 ? -0.768 -26.141 8.133 1 97.94 95 ASP B O 1
ATOM 2443 N N . GLU B 1 96 ? -1.333 -26.703 6.102 1 98.12 96 GLU B N 1
ATOM 2444 C CA . GLU B 1 96 ? -0.351 -27.781 6.043 1 98.12 96 GLU B CA 1
ATOM 2445 C C . GLU B 1 96 ? 0.98 -27.297 5.484 1 98.12 96 GLU B C 1
ATOM 2447 O O . GLU B 1 96 ? 2.035 -27.844 5.797 1 98.12 96 GLU B O 1
ATOM 2452 N N . ARG B 1 97 ? 0.898 -26.219 4.652 1 98.44 97 ARG B N 1
ATOM 2453 C CA . ARG B 1 97 ? 2.104 -25.938 3.881 1 98.44 97 ARG B CA 1
ATOM 2454 C C . ARG B 1 97 ? 2.648 -24.547 4.211 1 98.44 97 ARG B C 1
ATOM 2456 O O . ARG B 1 97 ? 3.816 -24.25 3.945 1 98.44 97 ARG B O 1
ATOM 2463 N N . VAL B 1 98 ? 1.858 -23.688 4.75 1 98.5 98 VAL B N 1
ATOM 2464 C CA . VAL B 1 98 ? 2.293 -22.328 5.043 1 98.5 98 VAL B CA 1
ATOM 2465 C C . VAL B 1 98 ? 3.045 -22.297 6.375 1 98.5 98 VAL B C 1
ATOM 2467 O O . VAL B 1 98 ? 2.625 -22.938 7.344 1 98.5 98 VAL B O 1
ATOM 2470 N N . SER B 1 99 ? 4.102 -21.641 6.406 1 97.75 99 SER B N 1
ATOM 2471 C CA . SER B 1 99 ? 4.938 -21.578 7.602 1 97.75 99 SER B CA 1
ATOM 2472 C C . SER B 1 99 ? 4.195 -20.938 8.766 1 97.75 99 SER B C 1
ATOM 2474 O O . SER B 1 99 ? 3.309 -20.109 8.562 1 97.75 99 SER B O 1
ATOM 2476 N N . GLU B 1 100 ? 4.645 -21.25 9.961 1 97.75 100 GLU B N 1
ATOM 2477 C CA . GLU B 1 100 ? 4.023 -20.719 11.164 1 97.75 100 GLU B CA 1
ATOM 2478 C C . GLU B 1 100 ? 4.188 -19.203 11.242 1 97.75 100 GLU B C 1
ATOM 2480 O O . GLU B 1 100 ? 3.277 -18.484 11.68 1 97.75 100 GLU B O 1
ATOM 2485 N N . GLU B 1 101 ? 5.305 -18.75 10.867 1 97.69 101 GLU B N 1
ATOM 2486 C CA . GLU B 1 101 ? 5.566 -17.312 10.891 1 97.69 101 GLU B CA 1
ATOM 2487 C C . GLU B 1 101 ? 4.602 -16.562 9.984 1 97.69 101 GLU B C 1
ATOM 2489 O O . GLU B 1 101 ? 4.027 -15.547 10.391 1 97.69 101 GLU B O 1
ATOM 2494 N N . LEU B 1 102 ? 4.434 -17.031 8.812 1 98.12 102 LEU B N 1
ATOM 2495 C CA . LEU B 1 102 ? 3.527 -16.406 7.863 1 98.12 102 LEU B CA 1
ATOM 2496 C C . LEU B 1 102 ? 2.084 -16.484 8.344 1 98.12 102 LEU B C 1
ATOM 2498 O O . LEU B 1 102 ? 1.328 -15.523 8.234 1 98.12 102 LEU B O 1
ATOM 2502 N N . LYS B 1 103 ? 1.69 -17.609 8.906 1 98.31 103 LYS B N 1
ATOM 2503 C CA . LYS B 1 103 ? 0.345 -17.766 9.453 1 98.31 103 LYS B CA 1
ATOM 2504 C C . LYS B 1 103 ? 0.093 -16.766 10.57 1 98.31 103 LYS B C 1
ATOM 2506 O O . LYS B 1 103 ? -0.976 -16.156 10.641 1 98.31 103 LYS B O 1
ATOM 2511 N N . LYS B 1 104 ? 1.048 -16.641 11.383 1 98.38 104 LYS B N 1
ATOM 2512 C CA . LYS B 1 104 ? 0.917 -15.727 12.516 1 98.38 104 LYS B CA 1
ATOM 2513 C C . LYS B 1 104 ? 0.729 -14.289 12.031 1 98.38 104 LYS B C 1
ATOM 2515 O O . LYS B 1 104 ? -0.115 -13.562 12.555 1 98.38 104 LYS B O 1
ATOM 2520 N N . ASN B 1 105 ? 1.519 -13.883 11.094 1 97.56 105 ASN B N 1
ATOM 2521 C CA . ASN B 1 105 ? 1.404 -12.531 10.555 1 97.56 105 ASN B CA 1
ATOM 2522 C C . ASN B 1 105 ? 0.039 -12.297 9.914 1 97.56 105 ASN B C 1
ATOM 2524 O O . ASN B 1 105 ? -0.567 -11.242 10.102 1 97.56 105 ASN B O 1
ATOM 2528 N N . VAL B 1 106 ? -0.432 -13.234 9.18 1 98.06 106 VAL B N 1
ATOM 2529 C CA . VAL B 1 106 ? -1.729 -13.141 8.516 1 98.06 106 VAL B CA 1
ATOM 2530 C C . VAL B 1 106 ? -2.84 -13.062 9.555 1 98.06 106 VAL B C 1
ATOM 2532 O O . VAL B 1 106 ? -3.756 -12.25 9.438 1 98.06 106 VAL B O 1
ATOM 2535 N N . GLU B 1 107 ? -2.719 -13.883 10.57 1 97.88 107 GLU B N 1
ATOM 2536 C CA . GLU B 1 107 ? -3.717 -13.867 11.641 1 97.88 107 GLU B CA 1
ATOM 2537 C C . GLU B 1 107 ? -3.73 -12.531 12.367 1 97.88 107 GLU B C 1
ATOM 2539 O O . GLU B 1 107 ? -4.793 -12.047 12.766 1 97.88 107 GLU B O 1
ATOM 2544 N N . LYS B 1 108 ? -2.613 -12 12.57 1 97.44 108 LYS B N 1
ATOM 2545 C CA . LYS B 1 108 ? -2.516 -10.68 13.188 1 97.44 108 LYS B CA 1
ATOM 2546 C C . LYS B 1 108 ? -3.225 -9.625 12.336 1 97.44 108 LYS B C 1
ATOM 2548 O O . LYS B 1 108 ? -3.934 -8.773 12.867 1 97.44 108 LYS B O 1
ATOM 2553 N N . ASN B 1 109 ? -3.023 -9.633 11.055 1 95.5 109 ASN B N 1
ATOM 2554 C CA . ASN B 1 109 ? -3.67 -8.688 10.148 1 95.5 109 ASN B CA 1
ATOM 2555 C C . ASN B 1 109 ? -5.188 -8.867 10.148 1 95.5 109 ASN B C 1
ATOM 2557 O O . ASN B 1 109 ? -5.93 -7.883 10.125 1 95.5 109 ASN B O 1
ATOM 2561 N N . ILE B 1 110 ? -5.602 -10.109 10.18 1 96.81 110 ILE B N 1
ATOM 2562 C CA . ILE B 1 110 ? -7.031 -10.398 10.234 1 96.81 110 ILE B CA 1
ATOM 2563 C C . ILE B 1 110 ? -7.625 -9.844 11.531 1 96.81 110 ILE B C 1
ATOM 2565 O O . ILE B 1 110 ? -8.656 -9.164 11.508 1 96.81 110 ILE B O 1
ATOM 2569 N N . LYS B 1 111 ? -6.957 -10.109 12.602 1 96.81 111 LYS B N 1
ATOM 2570 C CA . LYS B 1 111 ? -7.441 -9.664 13.898 1 96.81 111 LYS B CA 1
ATOM 2571 C C . LYS B 1 111 ? -7.512 -8.141 13.969 1 96.81 111 LYS B C 1
ATOM 2573 O O . LYS B 1 111 ? -8.453 -7.586 14.539 1 96.81 111 LYS B O 1
ATOM 2578 N N . ARG B 1 112 ? -6.559 -7.508 13.422 1 94.19 112 ARG B N 1
ATOM 2579 C CA . ARG B 1 112 ? -6.543 -6.047 13.398 1 94.19 112 ARG B CA 1
ATOM 2580 C C . ARG B 1 112 ? -7.773 -5.504 12.672 1 94.19 112 ARG B C 1
ATOM 2582 O O . ARG B 1 112 ? -8.398 -4.543 13.141 1 94.19 112 ARG B O 1
ATOM 2589 N N . GLU B 1 113 ? -8.102 -6.062 11.578 1 93.75 113 GLU B N 1
ATOM 2590 C CA . GLU B 1 113 ? -9.273 -5.617 10.828 1 93.75 113 GLU B CA 1
ATOM 2591 C C . GLU B 1 113 ? -10.562 -5.945 11.57 1 93.75 113 GLU B C 1
ATOM 2593 O O . GLU B 1 113 ? -11.492 -5.1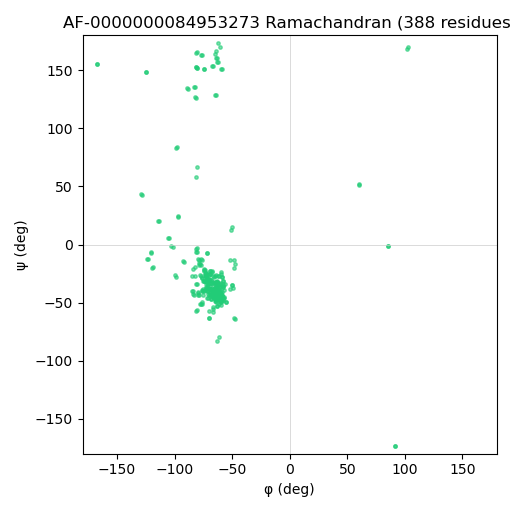33 11.609 1 93.75 113 GLU B O 1
ATOM 2598 N N . GLU B 1 114 ? -10.539 -7.098 12.188 1 94.88 114 GLU B N 1
ATOM 2599 C CA . GLU B 1 114 ? -11.711 -7.48 12.977 1 94.88 114 GLU B CA 1
ATOM 2600 C C . GLU B 1 114 ? -11.922 -6.531 14.148 1 94.88 114 GLU B C 1
ATOM 2602 O O . GLU B 1 114 ? -13.047 -6.129 14.438 1 94.88 114 GLU B O 1
ATOM 2607 N N . ASP B 1 115 ? -10.898 -6.16 14.75 1 95.12 115 ASP B N 1
ATOM 2608 C CA . ASP B 1 115 ? -10.953 -5.293 15.93 1 95.12 115 ASP B CA 1
ATOM 2609 C C . ASP B 1 115 ? -11.406 -3.885 15.555 1 95.12 115 ASP B C 1
ATOM 2611 O O . ASP B 1 115 ? -11.883 -3.135 16.406 1 95.12 115 ASP B O 1
ATOM 2615 N N . SER B 1 116 ? -11.25 -3.48 14.344 1 93.81 116 SER B N 1
ATOM 2616 C CA . SER B 1 116 ? -11.641 -2.146 13.891 1 93.81 116 SER B CA 1
ATOM 2617 C C . SER B 1 116 ? -13.156 -2.016 13.797 1 93.81 116 SER B C 1
ATOM 2619 O O . SER B 1 116 ? -13.688 -0.903 13.789 1 93.81 116 SER B O 1
ATOM 2621 N N . GLY B 1 117 ? -13.844 -3.15 13.586 1 94.38 117 GLY B N 1
ATOM 2622 C CA . GLY B 1 117 ? -15.281 -3.143 13.352 1 94.38 117 GLY B CA 1
ATOM 2623 C C . GLY B 1 117 ? -15.648 -2.902 11.906 1 94.38 117 GLY B C 1
ATOM 2624 O O . GLY B 1 117 ? -16.828 -2.814 11.562 1 94.38 117 GLY B O 1
ATOM 2625 N N . PHE B 1 118 ? -14.672 -2.717 11.102 1 94.75 118 PHE B N 1
ATOM 2626 C CA . PHE B 1 118 ? -14.914 -2.553 9.672 1 94.75 118 PHE B CA 1
ATOM 2627 C C . PHE B 1 118 ? -15.211 -3.896 9.016 1 94.75 118 PHE B C 1
ATOM 2629 O O . PHE B 1 118 ? -14.961 -4.949 9.609 1 94.75 118 PHE B O 1
ATOM 2636 N N . THR B 1 119 ? -15.773 -3.814 7.84 1 95.12 119 THR B N 1
ATOM 2637 C CA . THR B 1 119 ? -15.93 -5.035 7.059 1 95.12 119 THR B CA 1
ATOM 2638 C C . THR B 1 119 ? -14.57 -5.617 6.68 1 95.12 119 THR B C 1
ATOM 2640 O O . THR B 1 119 ? -13.695 -4.895 6.195 1 95.12 119 THR B O 1
ATOM 2643 N N . ILE B 1 120 ? -14.461 -6.852 6.988 1 93.12 120 ILE B N 1
ATOM 2644 C CA . ILE B 1 120 ? -13.18 -7.469 6.664 1 93.12 120 ILE B CA 1
ATOM 2645 C C . ILE B 1 120 ? -13.008 -7.539 5.148 1 93.12 120 ILE B C 1
ATOM 2647 O O . ILE B 1 120 ? -13.984 -7.711 4.414 1 93.12 120 ILE B O 1
ATOM 2651 N N . ARG B 1 121 ? -11.789 -7.547 4.676 1 94 121 ARG B N 1
ATOM 2652 C CA . ARG B 1 121 ? -11.523 -7.438 3.244 1 94 121 ARG B CA 1
ATOM 2653 C C . ARG B 1 121 ? -11.82 -8.758 2.535 1 94 121 ARG B C 1
ATOM 2655 O O . ARG B 1 121 ? -12.133 -8.773 1.344 1 94 121 ARG B O 1
ATOM 2662 N N . SER B 1 122 ? -11.664 -9.922 3.275 1 95.94 122 SER B N 1
ATOM 2663 C CA . SER B 1 122 ? -11.758 -11.227 2.633 1 95.94 122 SER B CA 1
ATOM 2664 C C . SER B 1 122 ? -11.859 -12.344 3.666 1 95.94 122 SER B C 1
ATOM 2666 O O . SER B 1 122 ? -11.445 -12.172 4.816 1 95.94 122 SER B O 1
ATOM 2668 N N . VAL B 1 123 ? -12.43 -13.422 3.213 1 95 123 VAL B N 1
ATOM 2669 C CA . VAL B 1 123 ? -12.445 -14.617 4.055 1 95 123 VAL B CA 1
ATOM 2670 C C . VAL B 1 123 ? -11.227 -15.484 3.734 1 95 123 VAL B C 1
ATOM 2672 O O . VAL B 1 123 ? -10.906 -16.406 4.484 1 95 123 VAL B O 1
ATOM 2675 N N . GLU B 1 124 ? -10.562 -15.219 2.596 1 96.75 124 GLU B N 1
ATOM 2676 C CA . GLU B 1 124 ? -9.383 -15.977 2.207 1 96.75 124 GLU B CA 1
ATOM 2677 C C . GLU B 1 124 ? -8.133 -15.461 2.922 1 96.75 124 GLU B C 1
ATOM 2679 O O . GLU B 1 124 ? -7.762 -14.297 2.76 1 96.75 124 GLU B O 1
ATOM 2684 N N . LYS B 1 125 ? -7.418 -16.312 3.588 1 97.88 125 LYS B N 1
ATOM 2685 C CA . LYS B 1 125 ? -6.258 -15.945 4.391 1 97.88 125 LYS B CA 1
ATOM 2686 C C . LYS B 1 125 ? -5.156 -15.344 3.518 1 97.88 125 LYS B C 1
ATOM 2688 O O . LYS B 1 125 ? -4.461 -14.414 3.934 1 97.88 125 LYS B O 1
ATOM 2693 N N . ILE B 1 126 ? -5.051 -15.789 2.305 1 98.38 126 ILE B N 1
ATOM 2694 C CA . ILE B 1 126 ? -3.963 -15.352 1.433 1 98.38 126 ILE B CA 1
ATOM 2695 C C . ILE B 1 126 ? -4.129 -13.875 1.1 1 98.38 126 ILE B C 1
ATOM 2697 O O . ILE B 1 126 ? -3.15 -13.188 0.794 1 98.38 126 ILE B O 1
ATOM 2701 N N . ASP B 1 127 ? -5.309 -13.352 1.183 1 97.94 127 ASP B N 1
ATOM 2702 C CA . ASP B 1 127 ? -5.578 -11.953 0.854 1 97.94 127 ASP B CA 1
ATOM 2703 C C . ASP B 1 127 ? -5.008 -11.016 1.918 1 97.94 127 ASP B C 1
ATOM 2705 O O . ASP B 1 127 ? -4.934 -9.805 1.711 1 97.94 127 ASP B O 1
ATOM 2709 N N . TYR B 1 128 ? -4.516 -11.562 2.996 1 97.88 128 TYR B N 1
ATOM 2710 C CA . TYR B 1 128 ? -3.949 -10.781 4.09 1 97.88 128 TYR B CA 1
ATOM 2711 C C . TYR B 1 128 ? -2.428 -10.867 4.09 1 97.88 128 TYR B C 1
ATOM 2713 O O . TYR B 1 128 ? -1.769 -10.32 4.977 1 97.88 128 TYR B O 1
ATOM 2721 N N . THR B 1 129 ? -1.906 -11.508 3.074 1 98.06 129 THR B N 1
ATOM 2722 C CA . THR B 1 129 ? -0.457 -11.547 2.906 1 98.06 129 THR B CA 1
ATOM 2723 C C . THR B 1 129 ? 0.046 -10.258 2.258 1 98.06 129 THR B C 1
ATOM 2725 O O . THR B 1 129 ? -0.7 -9.586 1.544 1 98.06 129 THR B O 1
ATOM 2728 N N . THR B 1 130 ? 1.301 -9.914 2.566 1 96.06 130 THR B N 1
ATOM 2729 C CA . THR B 1 130 ? 1.99 -8.875 1.814 1 96.06 130 THR B CA 1
ATOM 2730 C C . THR B 1 130 ? 2.555 -9.43 0.511 1 96.06 130 THR B C 1
ATOM 2732 O O . THR B 1 130 ? 2.645 -10.648 0.338 1 96.06 130 THR B O 1
ATOM 2735 N N . PHE B 1 131 ? 2.912 -8.547 -0.351 1 97.81 131 PHE B N 1
ATOM 2736 C CA . PHE B 1 131 ? 3.467 -8.977 -1.631 1 97.81 131 PHE B CA 1
ATOM 2737 C C . PHE B 1 131 ? 4.742 -9.781 -1.428 1 97.81 131 PHE B C 1
ATOM 2739 O O . PHE B 1 131 ? 4.965 -10.789 -2.107 1 97.81 131 PHE B O 1
ATOM 2746 N N . GLY B 1 132 ? 5.609 -9.352 -0.503 1 96.75 132 GLY B N 1
ATOM 2747 C CA . GLY B 1 132 ? 6.82 -10.086 -0.189 1 96.75 132 GLY B CA 1
ATOM 2748 C C . GLY B 1 132 ? 6.551 -11.484 0.328 1 96.75 132 GLY B C 1
ATOM 2749 O O . GLY B 1 132 ? 7.293 -12.422 0.018 1 96.75 132 GLY B O 1
ATOM 2750 N N . GLU B 1 133 ? 5.516 -11.648 1.016 1 97.81 133 GLU B N 1
ATOM 2751 C CA . GLU B 1 133 ? 5.164 -12.945 1.594 1 97.81 133 GLU B CA 1
ATOM 2752 C C . GLU B 1 133 ? 4.68 -13.914 0.521 1 97.81 133 GLU B C 1
ATOM 2754 O O . GLU B 1 133 ? 4.82 -15.133 0.668 1 97.81 133 GLU B O 1
ATOM 2759 N N . LEU B 1 134 ? 4.117 -13.391 -0.583 1 98.44 134 LEU B N 1
ATOM 2760 C CA . LEU B 1 134 ? 3.742 -14.242 -1.702 1 98.44 134 LEU B CA 1
ATOM 2761 C C . LEU B 1 134 ? 4.973 -14.898 -2.32 1 98.44 134 LEU B C 1
ATOM 2763 O O . LEU B 1 134 ? 4.93 -16.078 -2.693 1 98.44 134 LEU B O 1
ATOM 2767 N N . ASN B 1 135 ? 6 -14.094 -2.393 1 97.88 135 ASN B N 1
ATOM 2768 C CA . ASN B 1 135 ? 7.266 -14.625 -2.879 1 97.88 135 ASN B CA 1
ATOM 2769 C C . ASN B 1 135 ? 7.762 -15.773 -2.002 1 97.88 135 ASN B C 1
ATOM 2771 O O . ASN B 1 135 ? 8.164 -16.828 -2.512 1 97.88 135 ASN B O 1
ATOM 2775 N N . VAL B 1 136 ? 7.703 -15.625 -0.732 1 97.44 136 VAL B N 1
ATOM 2776 C CA . VAL B 1 136 ? 8.156 -16.625 0.229 1 97.44 136 VAL B CA 1
ATOM 2777 C C . VAL B 1 136 ? 7.281 -17.875 0.136 1 97.44 136 VAL B C 1
ATOM 2779 O O . VAL B 1 136 ? 7.785 -19 0.166 1 97.44 136 VAL B O 1
ATOM 2782 N N . LEU B 1 137 ? 6.035 -17.625 0.029 1 98.44 137 LEU B N 1
ATOM 2783 C CA . LEU B 1 137 ? 5.078 -18.719 -0.062 1 98.44 137 LEU B CA 1
ATOM 2784 C C . LEU B 1 137 ? 5.375 -19.609 -1.27 1 98.44 137 LEU B C 1
ATOM 2786 O O . LEU B 1 137 ? 5.414 -20.828 -1.152 1 98.44 137 LEU B O 1
ATOM 2790 N N . VAL B 1 138 ? 5.656 -19.047 -2.404 1 98.56 138 VAL B N 1
ATOM 2791 C CA . VAL B 1 138 ? 5.902 -19.781 -3.643 1 98.56 138 VAL B CA 1
ATOM 2792 C C . VAL B 1 138 ? 7.246 -20.5 -3.557 1 98.56 138 VAL B C 1
ATOM 2794 O O . VAL B 1 138 ? 7.34 -21.703 -3.844 1 98.56 138 VAL B O 1
ATOM 2797 N N . THR B 1 139 ? 8.227 -19.797 -3.109 1 98.31 139 THR B N 1
ATOM 2798 C CA . THR B 1 139 ? 9.57 -20.359 -3.104 1 98.31 139 THR B CA 1
ATOM 2799 C C . THR B 1 139 ? 9.672 -21.5 -2.1 1 98.31 139 THR B C 1
ATOM 2801 O O . THR B 1 139 ? 10.414 -22.469 -2.32 1 98.31 139 THR B O 1
ATOM 2804 N N . SER B 1 140 ? 8.906 -21.438 -1.05 1 98.19 140 SER B N 1
ATOM 2805 C CA . SER B 1 140 ? 8.922 -22.5 -0.041 1 98.19 140 SER B CA 1
ATOM 2806 C C . SER B 1 140 ? 8.102 -23.703 -0.493 1 98.19 140 SER B C 1
ATOM 2808 O O . SER B 1 140 ? 8.164 -24.766 0.128 1 98.19 140 SER B O 1
ATOM 2810 N N . ASN B 1 141 ? 7.332 -23.578 -1.496 1 98.5 141 ASN B N 1
ATOM 2811 C CA . ASN B 1 141 ? 6.508 -24.641 -2.047 1 98.5 141 ASN B CA 1
ATOM 2812 C C . ASN B 1 141 ? 6.711 -24.781 -3.553 1 98.5 141 ASN B C 1
ATOM 2814 O O . ASN B 1 141 ? 5.746 -24.953 -4.301 1 98.5 141 ASN B O 1
ATOM 2818 N N . TRP B 1 142 ? 7.91 -24.719 -3.914 1 98.31 142 TRP B N 1
ATOM 2819 C CA . TRP B 1 142 ? 8.289 -24.609 -5.316 1 98.31 142 TRP B CA 1
ATOM 2820 C C . TRP B 1 142 ? 7.762 -25.781 -6.125 1 98.31 142 TRP B C 1
ATOM 2822 O O . TRP B 1 142 ? 7.453 -25.656 -7.312 1 98.31 142 TRP B O 1
ATOM 2832 N N . GLU B 1 143 ? 7.559 -26.953 -5.566 1 98.12 143 GLU B N 1
ATOM 2833 C CA . GLU B 1 143 ? 7.082 -28.141 -6.262 1 98.12 143 GLU B CA 1
ATOM 2834 C C . GLU B 1 143 ? 5.727 -27.891 -6.918 1 98.12 143 GLU B C 1
ATOM 2836 O O . GLU B 1 143 ? 5.438 -28.453 -7.98 1 98.12 143 GLU B O 1
ATOM 2841 N N . ALA B 1 144 ? 4.961 -27.047 -6.316 1 98.31 144 ALA B N 1
ATOM 2842 C CA . ALA B 1 144 ? 3.629 -26.75 -6.844 1 98.31 144 ALA B CA 1
ATOM 2843 C C . ALA B 1 144 ? 3.707 -25.828 -8.055 1 98.31 144 ALA B C 1
ATOM 2845 O O . ALA B 1 144 ? 2.734 -25.688 -8.797 1 98.31 144 ALA B O 1
ATOM 2846 N N . PHE B 1 145 ? 4.91 -25.203 -8.297 1 98.31 145 PHE B N 1
ATOM 2847 C CA . PHE B 1 145 ? 4.961 -24.109 -9.242 1 98.31 145 PHE B CA 1
ATOM 2848 C C . PHE B 1 145 ? 5.969 -24.391 -10.352 1 98.31 145 PHE B C 1
ATOM 2850 O O . PHE B 1 145 ? 5.977 -23.703 -11.383 1 98.31 145 PHE B O 1
ATOM 2857 N N . GLU B 1 146 ? 6.758 -25.375 -10.148 1 96.31 146 GLU B N 1
ATOM 2858 C CA . GLU B 1 146 ? 7.902 -25.609 -11.016 1 96.31 146 GLU B CA 1
ATOM 2859 C C . GLU B 1 146 ? 7.457 -25.906 -12.453 1 96.31 146 GLU B C 1
ATOM 2861 O O . GLU B 1 146 ? 8.156 -25.547 -13.406 1 96.31 146 GLU B O 1
ATOM 2866 N N . SER B 1 147 ? 6.312 -26.531 -12.648 1 95.12 147 SER B N 1
ATOM 2867 C CA . SER B 1 147 ? 5.824 -26.844 -13.992 1 95.12 147 SER B CA 1
ATOM 2868 C C . SER B 1 147 ? 5.398 -25.594 -14.742 1 95.12 147 SER B C 1
ATOM 2870 O O . SER B 1 147 ? 5.48 -25.547 -15.969 1 95.12 147 SER B O 1
ATOM 2872 N N . LEU B 1 148 ? 4.957 -24.672 -13.992 1 95.88 148 LEU B N 1
ATOM 2873 C CA . LEU B 1 148 ? 4.504 -23.422 -14.602 1 95.88 148 LEU B CA 1
ATOM 2874 C C . LEU B 1 148 ? 5.676 -22.484 -14.867 1 95.88 148 LEU B C 1
ATOM 2876 O O . LEU B 1 148 ? 5.746 -21.859 -15.922 1 95.88 148 LEU B O 1
ATOM 2880 N N . PHE B 1 149 ? 6.555 -22.391 -13.914 1 96.81 149 PHE B N 1
ATOM 2881 C CA . PHE B 1 149 ? 7.707 -21.5 -14.016 1 96.81 149 PHE B CA 1
ATOM 2882 C C . PHE B 1 149 ? 8.945 -22.281 -14.461 1 96.81 149 PHE B C 1
ATOM 2884 O O . PHE B 1 149 ? 9.875 -22.469 -13.672 1 96.81 149 PHE B O 1
ATOM 2891 N N . LYS B 1 150 ? 9.055 -22.453 -15.695 1 93.69 150 LYS B N 1
ATOM 2892 C CA . LYS B 1 150 ? 10.055 -23.359 -16.266 1 93.69 150 LYS B CA 1
ATOM 2893 C C . LYS B 1 150 ? 11.43 -22.703 -16.281 1 93.69 150 LYS B C 1
ATOM 2895 O O . LYS B 1 150 ? 12.445 -23.391 -16.391 1 93.69 150 LYS B O 1
ATOM 2900 N N . ARG B 1 151 ? 11.453 -21.406 -16.156 1 94.56 151 ARG B N 1
ATOM 2901 C CA . ARG B 1 151 ? 12.727 -20.703 -16.203 1 94.56 151 ARG B CA 1
ATOM 2902 C C . ARG B 1 151 ? 13.438 -20.781 -14.852 1 94.56 151 ARG B C 1
ATOM 2904 O O . ARG B 1 151 ? 14.555 -20.266 -14.703 1 94.56 151 ARG B O 1
ATOM 2911 N N . GLY B 1 152 ? 12.758 -21.391 -13.891 1 96.44 152 GLY B N 1
ATOM 2912 C CA . GLY B 1 152 ? 13.422 -21.703 -12.633 1 96.44 152 GLY B CA 1
ATOM 2913 C C . GLY B 1 152 ? 13.086 -20.734 -11.516 1 96.44 152 GLY B C 1
ATOM 2914 O O . GLY B 1 152 ? 12.516 -19.672 -11.766 1 96.44 152 GLY B O 1
ATOM 2915 N N . ILE B 1 153 ? 13.477 -21.125 -10.328 1 97.81 153 ILE B N 1
ATOM 2916 C CA . ILE B 1 153 ? 13.141 -20.422 -9.094 1 97.81 153 ILE B CA 1
ATOM 2917 C C . ILE B 1 153 ? 13.891 -19.094 -9.039 1 97.81 153 ILE B C 1
ATOM 2919 O O . ILE B 1 153 ? 13.375 -18.094 -8.531 1 97.81 153 ILE B O 1
ATOM 2923 N N . ARG B 1 154 ? 15.078 -19.047 -9.594 1 97.69 154 ARG B N 1
ATOM 2924 C CA . ARG B 1 154 ? 15.883 -17.828 -9.562 1 97.69 154 ARG B CA 1
ATOM 2925 C C . ARG B 1 154 ? 15.25 -16.734 -10.414 1 97.69 154 ARG B C 1
ATOM 2927 O O . ARG B 1 154 ? 15.195 -15.562 -10 1 97.69 154 ARG B O 1
ATOM 2934 N N . ALA B 1 155 ? 14.797 -17.094 -11.562 1 98.06 155 ALA B N 1
ATOM 2935 C CA . ALA B 1 155 ? 14.109 -16.141 -12.43 1 98.06 155 ALA B CA 1
ATOM 2936 C C . ALA B 1 155 ? 12.844 -15.609 -11.773 1 98.06 155 ALA B C 1
ATOM 2938 O O . ALA B 1 155 ? 12.562 -14.406 -11.82 1 98.06 155 ALA B O 1
ATOM 2939 N N . PHE B 1 156 ? 12.133 -16.516 -11.172 1 98.5 156 PHE B N 1
ATOM 2940 C CA . PHE B 1 156 ? 10.922 -16.141 -10.453 1 98.5 156 PHE B CA 1
ATOM 2941 C C . PHE B 1 156 ? 11.227 -15.125 -9.359 1 98.5 156 PHE B C 1
ATOM 2943 O O . PHE B 1 156 ? 10.594 -14.062 -9.289 1 98.5 156 PHE B O 1
ATOM 2950 N N . GLN B 1 157 ? 12.219 -15.375 -8.586 1 98.25 157 GLN B N 1
ATOM 2951 C CA . GLN B 1 157 ? 12.562 -14.516 -7.457 1 98.25 157 GLN B CA 1
ATOM 2952 C C . GLN B 1 157 ? 13.031 -13.148 -7.934 1 98.25 157 GLN B C 1
ATOM 2954 O O . GLN B 1 157 ? 12.711 -12.125 -7.324 1 98.25 157 GLN B O 1
ATOM 2959 N N . LYS B 1 158 ? 13.758 -13.133 -8.984 1 97.69 158 LYS B N 1
ATOM 2960 C CA . LYS B 1 158 ? 14.25 -11.875 -9.531 1 97.69 158 LYS B CA 1
ATOM 2961 C C . LYS B 1 158 ? 13.094 -10.977 -9.961 1 97.69 158 LYS B C 1
ATOM 2963 O O . LYS B 1 158 ? 13.062 -9.789 -9.641 1 97.69 158 LYS B O 1
ATOM 2968 N N . ILE B 1 159 ? 12.18 -11.562 -10.633 1 98.06 159 ILE B N 1
ATOM 2969 C CA . ILE B 1 159 ? 11.039 -10.812 -11.141 1 98.06 159 ILE B CA 1
ATOM 2970 C C . ILE B 1 159 ? 10.156 -10.359 -9.977 1 98.06 159 ILE B C 1
ATOM 2972 O O . ILE B 1 159 ? 9.75 -9.195 -9.914 1 98.06 159 ILE B O 1
ATOM 2976 N N . MET B 1 160 ? 9.922 -11.25 -9.023 1 98.31 160 MET B N 1
ATOM 2977 C CA . MET B 1 160 ? 9.102 -10.906 -7.863 1 98.31 160 MET B CA 1
ATOM 2978 C C . MET B 1 160 ? 9.75 -9.805 -7.039 1 98.31 160 MET B C 1
ATOM 2980 O O . MET B 1 160 ? 9.062 -8.914 -6.539 1 98.31 160 MET B O 1
ATOM 2984 N N . ASN B 1 161 ? 11.039 -9.891 -6.895 1 97.62 161 ASN B N 1
ATOM 2985 C CA . ASN B 1 161 ? 11.758 -8.859 -6.148 1 97.62 161 ASN B CA 1
ATOM 2986 C C . ASN B 1 161 ? 11.656 -7.496 -6.832 1 97.62 161 ASN B C 1
ATOM 2988 O O . ASN B 1 161 ? 11.461 -6.477 -6.172 1 97.62 161 ASN B O 1
ATOM 2992 N N . SER B 1 162 ? 11.789 -7.496 -8.125 1 97.75 162 SER B N 1
ATOM 2993 C CA . SER B 1 162 ? 11.648 -6.258 -8.883 1 97.75 162 SER B CA 1
ATOM 2994 C C . SER B 1 162 ? 10.25 -5.672 -8.742 1 97.75 162 SER B C 1
ATOM 2996 O O . SER B 1 162 ? 10.094 -4.465 -8.539 1 97.75 162 SER B O 1
ATOM 2998 N N . LEU B 1 163 ? 9.281 -6.523 -8.852 1 98.19 163 LEU B N 1
ATOM 2999 C CA . LEU B 1 163 ? 7.898 -6.07 -8.711 1 98.19 163 LEU B CA 1
ATOM 3000 C C . LEU B 1 163 ? 7.656 -5.496 -7.316 1 98.19 163 LEU B C 1
ATOM 3002 O O . LEU B 1 163 ? 6.98 -4.473 -7.176 1 98.19 163 LEU B O 1
ATOM 3006 N N . ASN B 1 164 ? 8.203 -6.129 -6.332 1 97.5 164 ASN B N 1
ATOM 3007 C CA . ASN B 1 164 ? 8.023 -5.656 -4.961 1 97.5 164 ASN B CA 1
ATOM 3008 C C . ASN B 1 164 ? 8.648 -4.281 -4.758 1 97.5 164 ASN B C 1
ATOM 3010 O O . ASN B 1 164 ? 8.102 -3.445 -4.035 1 97.5 164 ASN B O 1
ATOM 3014 N N . GLN B 1 165 ? 9.789 -4.07 -5.355 1 96.56 165 GLN B N 1
ATOM 3015 C CA . GLN B 1 165 ? 10.453 -2.775 -5.262 1 96.56 165 GLN B CA 1
ATOM 3016 C C . GLN B 1 165 ? 9.633 -1.682 -5.938 1 96.56 165 GLN B C 1
ATOM 3018 O O . GLN B 1 165 ? 9.508 -0.575 -5.41 1 96.56 165 GLN B O 1
ATOM 3023 N N . LEU B 1 166 ? 9.062 -1.986 -7.023 1 97.5 166 LEU B N 1
ATOM 3024 C CA . LEU B 1 166 ? 8.266 -1.029 -7.781 1 97.5 166 LEU B CA 1
ATOM 3025 C C . LEU B 1 166 ? 6.934 -0.764 -7.09 1 97.5 166 LEU B C 1
ATOM 3027 O O . LEU B 1 166 ? 6.367 0.322 -7.223 1 97.5 166 LEU B O 1
ATOM 3031 N N . ARG B 1 167 ? 6.484 -1.719 -6.324 1 97.38 167 ARG B N 1
ATOM 3032 C CA . ARG B 1 167 ? 5.23 -1.608 -5.586 1 97.38 167 ARG B CA 1
ATOM 3033 C C . ARG B 1 167 ? 5.34 -0.567 -4.477 1 97.38 167 ARG B C 1
ATOM 3035 O O . ARG B 1 167 ? 4.363 0.115 -4.16 1 97.38 167 ARG B O 1
ATOM 3042 N N . GLY B 1 168 ? 6.48 -0.471 -3.936 1 95.25 168 GLY B N 1
ATOM 3043 C CA . GLY B 1 168 ? 6.703 0.372 -2.771 1 95.25 168 GLY B CA 1
ATOM 3044 C C . GLY B 1 168 ? 6.133 1.769 -2.928 1 95.25 168 GLY B C 1
ATOM 3045 O O . GLY B 1 168 ? 5.195 2.143 -2.219 1 95.25 168 GLY B O 1
ATOM 3046 N N . PRO B 1 169 ? 6.66 2.531 -3.896 1 96.81 169 PRO B N 1
ATOM 3047 C CA . PRO B 1 169 ? 6.148 3.885 -4.117 1 96.81 169 PRO B CA 1
ATOM 3048 C C . PRO B 1 169 ? 4.648 3.904 -4.422 1 96.81 169 PRO B C 1
ATOM 3050 O O . PRO B 1 169 ? 3.939 4.812 -3.986 1 96.81 169 PRO B O 1
ATOM 3053 N N . ILE B 1 170 ? 4.148 2.939 -5.113 1 97.75 170 ILE B N 1
ATOM 3054 C CA . ILE B 1 170 ? 2.732 2.885 -5.457 1 97.75 170 ILE B CA 1
ATOM 3055 C C . ILE B 1 170 ? 1.897 2.693 -4.195 1 97.75 170 ILE B C 1
ATOM 3057 O O . ILE B 1 170 ? 0.943 3.436 -3.953 1 97.75 170 ILE B O 1
ATOM 3061 N N . ALA B 1 171 ? 2.316 1.781 -3.318 1 96.88 171 ALA B N 1
ATOM 3062 C CA . ALA B 1 171 ? 1.562 1.42 -2.121 1 96.88 171 ALA B CA 1
ATOM 3063 C C . ALA B 1 171 ? 1.665 2.51 -1.058 1 96.88 171 ALA B C 1
ATOM 3065 O O . ALA B 1 171 ? 0.794 2.627 -0.193 1 96.88 171 ALA B O 1
ATOM 3066 N N . HIS B 1 172 ? 2.674 3.301 -1.164 1 95.81 172 HIS B N 1
ATOM 3067 C CA . HIS B 1 172 ? 2.895 4.32 -0.146 1 95.81 172 HIS B CA 1
ATOM 3068 C C . HIS B 1 172 ? 2.727 5.723 -0.726 1 95.81 172 HIS B C 1
ATOM 3070 O O . HIS B 1 172 ? 3.205 6.699 -0.146 1 95.81 172 HIS B O 1
ATOM 3076 N N . CYS B 1 173 ? 2.051 5.812 -1.834 1 96.88 173 CYS B N 1
ATOM 3077 C CA . CYS B 1 173 ? 1.563 7.062 -2.41 1 96.88 173 CYS B CA 1
ATOM 3078 C C . CYS B 1 173 ? 2.719 8.008 -2.727 1 96.88 173 CYS B C 1
ATOM 3080 O O . CYS B 1 173 ? 2.703 9.172 -2.324 1 96.88 173 CYS B O 1
ATOM 3082 N N . SER B 1 174 ? 3.633 7.543 -3.387 1 96.88 174 SER B N 1
ATOM 3083 C CA . SER B 1 174 ? 4.758 8.297 -3.938 1 96.88 174 SER B CA 1
ATOM 3084 C C . SER B 1 174 ? 4.875 8.086 -5.441 1 96.88 174 SER B C 1
ATOM 3086 O O . SER B 1 174 ? 4.531 7.02 -5.957 1 96.88 174 SER B O 1
ATOM 3088 N N . PRO B 1 175 ? 5.34 9.07 -6.113 1 97.06 175 PRO B N 1
ATOM 3089 C CA . PRO B 1 175 ? 5.414 8.953 -7.57 1 97.06 175 PRO B CA 1
ATOM 3090 C C . PRO B 1 175 ? 6.543 8.031 -8.031 1 97.06 175 PRO B C 1
ATOM 3092 O O . PRO B 1 175 ? 7.582 7.945 -7.371 1 97.06 175 PRO B O 1
ATOM 3095 N N . LEU B 1 176 ? 6.312 7.434 -9.156 1 97.06 176 LEU B N 1
ATOM 3096 C CA . LEU B 1 176 ? 7.375 6.719 -9.859 1 97.06 176 LEU B CA 1
ATOM 3097 C C . LEU B 1 176 ? 8.125 7.648 -10.805 1 97.06 176 LEU B C 1
ATOM 3099 O O . LEU B 1 176 ? 7.512 8.445 -11.516 1 97.06 176 LEU B O 1
ATOM 3103 N N . ALA B 1 177 ? 9.43 7.523 -10.727 1 96.5 177 ALA B N 1
ATOM 3104 C CA . ALA B 1 177 ? 10.219 8.203 -11.75 1 96.5 177 ALA B CA 1
ATOM 3105 C C . ALA B 1 177 ? 9.93 7.625 -13.133 1 96.5 177 ALA B C 1
ATOM 3107 O O . ALA B 1 177 ? 9.461 6.488 -13.25 1 96.5 177 ALA B O 1
ATOM 3108 N N . GLU B 1 178 ? 10.234 8.328 -14.141 1 96.12 178 GLU B N 1
ATOM 3109 C CA . GLU B 1 178 ? 9.953 7.934 -15.516 1 96.12 178 GLU B CA 1
ATOM 3110 C C . GLU B 1 178 ? 10.586 6.586 -15.844 1 96.12 178 GLU B C 1
ATOM 3112 O O . GLU B 1 178 ? 9.945 5.723 -16.453 1 96.12 178 GLU B O 1
ATOM 3117 N N . ASP B 1 179 ? 11.812 6.469 -15.461 1 97.06 179 ASP B N 1
ATOM 3118 C CA . ASP B 1 179 ? 12.508 5.211 -15.734 1 97.06 179 ASP B CA 1
ATOM 3119 C C . ASP B 1 179 ? 11.812 4.043 -15.031 1 97.06 179 ASP B C 1
ATOM 3121 O O . ASP B 1 179 ? 11.789 2.926 -15.555 1 97.06 179 ASP B O 1
ATOM 3125 N N . GLU B 1 180 ? 11.289 4.273 -13.805 1 97.5 180 GLU B N 1
ATOM 3126 C CA . GLU B 1 180 ? 10.641 3.213 -13.039 1 97.5 180 GLU B CA 1
ATOM 3127 C C . GLU B 1 180 ? 9.281 2.854 -13.625 1 97.5 180 GLU B C 1
ATOM 3129 O O . GLU B 1 180 ? 8.828 1.716 -13.5 1 97.5 180 GLU B O 1
ATOM 3134 N N . ILE B 1 181 ? 8.641 3.795 -14.328 1 96.5 181 ILE B N 1
ATOM 3135 C CA . ILE B 1 181 ? 7.414 3.5 -15.062 1 96.5 181 ILE B CA 1
ATOM 3136 C C . ILE B 1 181 ? 7.707 2.504 -16.172 1 96.5 181 ILE B C 1
ATOM 3138 O O . ILE B 1 181 ? 6.992 1.513 -16.344 1 96.5 181 ILE B O 1
ATOM 3142 N N . VAL B 1 182 ? 8.75 2.768 -16.891 1 96.75 182 VAL B N 1
ATOM 3143 C CA . VAL B 1 182 ? 9.172 1.865 -17.953 1 96.75 182 VAL B CA 1
ATOM 3144 C C . VAL B 1 182 ? 9.562 0.513 -17.359 1 96.75 182 VAL B C 1
ATOM 3146 O O . VAL B 1 182 ? 9.203 -0.536 -17.906 1 96.75 182 VAL B O 1
ATOM 3149 N N . ARG B 1 183 ? 10.281 0.586 -16.25 1 97.19 183 ARG B N 1
ATOM 3150 C CA . ARG B 1 183 ? 10.711 -0.639 -15.586 1 97.19 183 ARG B CA 1
ATOM 3151 C C . ARG B 1 183 ? 9.516 -1.474 -15.148 1 97.19 183 ARG B C 1
ATOM 3153 O O . ARG B 1 183 ? 9.539 -2.703 -15.234 1 97.19 183 ARG B O 1
ATOM 3160 N N . LEU B 1 184 ? 8.508 -0.81 -14.664 1 97.12 184 LEU B N 1
ATOM 3161 C CA . LEU B 1 184 ? 7.289 -1.512 -14.273 1 97.12 184 LEU B CA 1
ATOM 3162 C C . LEU B 1 184 ? 6.68 -2.246 -15.461 1 97.12 184 LEU B C 1
ATOM 3164 O O . LEU B 1 184 ? 6.344 -3.43 -15.359 1 97.12 184 LEU B O 1
ATOM 3168 N N . GLU B 1 185 ? 6.559 -1.574 -16.547 1 95.38 185 GLU B N 1
ATOM 3169 C CA . GLU B 1 185 ? 5.992 -2.174 -17.75 1 95.38 185 GLU B CA 1
ATOM 3170 C C . GLU B 1 185 ? 6.785 -3.404 -18.188 1 95.38 185 GLU B C 1
ATOM 3172 O O . GLU B 1 185 ? 6.207 -4.457 -18.453 1 95.38 185 GLU B O 1
ATOM 3177 N N . LEU B 1 186 ? 8.055 -3.275 -18.203 1 97.06 186 LEU B N 1
ATOM 3178 C CA . LEU B 1 186 ? 8.914 -4.371 -18.641 1 97.06 186 LEU B CA 1
ATOM 3179 C C . LEU B 1 186 ? 8.844 -5.539 -17.656 1 97.06 186 LEU B C 1
ATOM 3181 O O . LEU B 1 186 ? 8.836 -6.699 -18.062 1 97.06 186 LEU B O 1
ATOM 3185 N N . THR B 1 187 ? 8.859 -5.195 -16.391 1 97.56 187 THR B N 1
ATOM 3186 C CA . THR B 1 187 ? 8.836 -6.25 -15.383 1 97.56 187 THR B CA 1
ATOM 3187 C C . THR B 1 187 ? 7.52 -7.02 -15.438 1 97.56 187 THR B C 1
ATOM 3189 O O . THR B 1 187 ? 7.5 -8.234 -15.234 1 97.56 187 THR B O 1
ATOM 3192 N N . VAL B 1 188 ? 6.43 -6.305 -15.703 1 96.62 188 VAL B N 1
ATOM 3193 C CA . VAL B 1 188 ? 5.137 -6.969 -15.852 1 96.62 188 VAL B CA 1
ATOM 3194 C C . VAL B 1 188 ? 5.164 -7.883 -17.078 1 96.62 188 VAL B C 1
ATOM 3196 O O . VAL B 1 188 ? 4.668 -9.008 -17.016 1 96.62 188 VAL B O 1
ATOM 3199 N N . LYS B 1 189 ? 5.723 -7.426 -18.109 1 95.31 189 LYS B N 1
ATOM 3200 C CA . LYS B 1 189 ? 5.879 -8.273 -19.297 1 95.31 189 LYS B CA 1
ATOM 3201 C C . LYS B 1 189 ? 6.73 -9.5 -18.969 1 95.31 189 LYS B C 1
ATOM 3203 O O . LYS B 1 189 ? 6.422 -10.609 -19.422 1 95.31 189 LYS B O 1
ATOM 3208 N N . ASP B 1 190 ? 7.793 -9.32 -18.234 1 96.56 190 ASP B N 1
ATOM 3209 C CA . ASP B 1 190 ? 8.641 -10.43 -17.812 1 96.56 190 ASP B CA 1
ATOM 3210 C C . ASP B 1 190 ? 7.852 -11.445 -17 1 96.56 190 ASP B C 1
ATOM 3212 O O . ASP B 1 190 ? 8.094 -12.656 -17.094 1 96.56 190 ASP B O 1
ATOM 3216 N N . TRP B 1 191 ? 6.949 -10.977 -16.188 1 96.62 191 TRP B N 1
ATOM 3217 C CA . TRP B 1 191 ? 6.086 -11.852 -15.406 1 96.62 191 TRP B CA 1
ATOM 3218 C C . TRP B 1 191 ? 5.281 -12.781 -16.312 1 96.62 191 TRP B C 1
ATOM 3220 O O . TRP B 1 191 ? 5.219 -13.984 -16.062 1 96.62 191 TRP B O 1
ATOM 3230 N N . PHE B 1 192 ? 4.777 -12.234 -17.344 1 93.31 192 PHE B N 1
ATOM 3231 C CA . PHE B 1 192 ? 3.986 -13.055 -18.25 1 93.31 192 PHE B CA 1
ATOM 3232 C C . PHE B 1 192 ? 4.879 -14.016 -19.031 1 93.31 192 PHE B C 1
ATOM 3234 O O . PHE B 1 192 ? 4.496 -15.156 -19.281 1 93.31 192 PHE B O 1
ATOM 3241 N N . ARG B 1 193 ? 6.051 -13.594 -19.312 1 93.31 193 ARG B N 1
ATOM 3242 C CA . ARG B 1 193 ? 6.977 -14.445 -20.047 1 93.31 193 ARG B CA 1
ATOM 3243 C C . ARG B 1 193 ? 7.453 -15.609 -19.203 1 93.31 193 ARG B C 1
ATOM 3245 O O . ARG B 1 193 ? 7.77 -16.688 -19.719 1 93.31 193 ARG B O 1
ATOM 3252 N N . LEU B 1 194 ? 7.5 -15.367 -17.922 1 94.19 194 LEU B N 1
ATOM 3253 C CA . LEU B 1 194 ? 7.926 -16.391 -16.969 1 94.19 194 LEU B CA 1
ATOM 3254 C C . LEU B 1 194 ? 7.008 -17.609 -17.047 1 94.19 194 LEU B C 1
ATOM 3256 O O . LEU B 1 194 ? 7.43 -18.734 -16.75 1 94.19 194 LEU B O 1
ATOM 3260 N N . MET B 1 195 ? 5.777 -17.422 -17.484 1 90.06 195 MET B N 1
ATOM 3261 C CA . MET B 1 195 ? 4.777 -18.484 -17.469 1 90.06 195 MET B CA 1
ATOM 3262 C C . MET B 1 195 ? 4.598 -19.094 -18.859 1 90.06 195 MET B C 1
ATOM 3264 O O . MET B 1 195 ? 3.723 -19.938 -19.062 1 90.06 195 MET B O 1
ATOM 3268 N N . GLU B 1 196 ? 5.309 -18.562 -19.828 1 84.25 196 GLU B N 1
ATOM 3269 C CA . GLU B 1 196 ? 5.27 -19.125 -21.172 1 84.25 196 GLU B CA 1
ATOM 3270 C C . GLU B 1 196 ? 6.219 -20.312 -21.297 1 84.25 196 GLU B C 1
ATOM 3272 O O . GLU B 1 196 ? 7.266 -20.344 -20.641 1 84.25 196 GLU B O 1
#

Radius of gyration: 22.59 Å; Cα contacts (8 Å, |Δi|>4): 302; chains: 2; bounding box: 47×76×51 Å

pLDDT: mean 83.48, std 23.36, range [32.78, 98.69]